Protein 6YXP (pdb70)

Foldseek 3Di:
DVCVQWDPWLADPLCCLQDPVNLVLLVLLLVLCCPPLVVQCVVVSDHSSSLSVVLNLLRRLCRVQQWLPDDPGPAFDDAPVLCVPSDRLASVSLLVSLLSVLCVVVVPPDDDRVDPVPDPVVVVSVVSSVVSCVVSVNDDQWAEEEDVVQDDVLVVVLQVLQVRHVHHYDPDQVPGQEYADAAPDWWWAFADDDVQWTWIGTQLDAPSRTGIDGNVVDPDDHDDDDDRDPHFYFYSVQSVSCSSTSYRHDSQNGGADPVNHRDRPGDIGHD/DLCVQWDPWLADPLCVLQDPVNLVLCPLLLVLCCVPLVVLCVVVSDHSNNLSVVLNLLRRLCRVQQWLVDDLGPAFDDAPVLCVDSDRVASVSLLVSLLSVLCVVVVPPDDDSPDPVCSVVSVVSVVSSVVSCVVSVNDDQWAEEEDPVPDPVVVVVLQVLQVSLPHHYDNDQQPGQEYEDADPDAWWAWADDDDQWTFIGDQLDAPSRTGIDGCVLPVDDHDDDDDQDRHFYFYDVQSVSCSSTSYRHDSQNGGADPVRHDDHPDDTGGND

Nearest PDB structures (foldseek):
  6yxp-assembly1_A  TM=1.004E+00  e=6.542E-55  Homo sapiens
  6yxo-assembly2_B  TM=1.001E+00  e=1.701E-52  Homo sapiens
  6umq-assembly2_B  TM=2.005E-01  e=9.164E+00  Homo sapiens
  5gnu-assembly1_A  TM=2.042E-01  e=9.705E+00  Homo sapiens
  6yxp-assembly1_A  TM=9.994E-01  e=5.069E-49  Homo sapiens

Secondary structure (DSSP, 8-state):
-GGGGS-SSS---HHHHHSHHHHHHTHHHHHHHHHHTHHHHTTT---HHHHHHHHHHHHHHHHHHHSTT-SS-SSPPPPHHHHT--STTSHHHHHHHHHHHHHHHTT-SS---S-TTS-HHHHHHHHHHHHHHHHTTS----EEEE-TTS-HHHHHHHHHHHHHTT-EE-S-GGG-SEEEE-----EEEEEEEETTEEEEEETTS-GGG-EEEEGGG--SPPPPPPPP-SSEEEETHHHHHHHHHTSPPPGGGGBB-TTS-B--SSPPEE-/-GGGGS-SSS---HHHHHSHHHHHHHHHHHHHHHHHSHHHHTTT---HHHHHHHHHHHHHHHHHHHSTT-SS-SSPPPPHHHHT--STTSHHHHHHHHHHHHHHHHT-SS--TT-GGGHHHHHHHHHHHHHHHHHTTS----EEEE-TTS-HHHHHHHHHHHHHTT-EE-S-GGG-SEEEE-----EEEEEEEETTEEEEEETTS-GGG-EEEETTT--PPPPPPP--PSSEEEETHHHHHHHHHTSPPPGGGGBB-TTS-B--SSPPEE--

B-factor: mean 36.52, std 16.33, range [15.2, 116.37]

InterPro domains:
  IPR000953 Chromo/chromo shadow domain [SM00298] (215-261)
  IPR001005 SANT/Myb domain [PF00249] (622-663)
  IPR001005 SANT/Myb domain [PS50090] (623-665)
  IPR001005 SANT/Myb domain [SM00717] (619-667)
  IPR007526 SWIRM domain [PF04433] (459-537)
  IPR007526 SWIRM domain [PS50934] (449-546)
  IPR009057 Homedomain-like superfamily [SSF46689] (445-550)
  IPR009057 Homedomain-like superfamily [SSF46689] (619-672)
  IPR017884 SANT domain [PS51293] (618-669)
  IPR032448 SMARCC, SWIRM-associated domain [PF16498] (706-772)
  IPR032450 SMARCC, N-terminal [PF16496] (32-165)
  IPR032451 SMARCC, C-terminal [PF16495] (872-953)
  IPR036388 Winged helix-like DNA-binding domain superfamily [G3DSA:1.10.10.10] (455-542)
  IPR036420 BRCT domain superfamily [SSF52113] (167-305)
  IPR049898 MarR-like, BRCT and chromo domains module [PS52032] (28-302)

GO terms:
  GO:0005634 nucleus (C, IDA)
  GO:0005737 cytoplasm (C, IDA)
  GO:0016514 SWI/SNF complex (C, IDA)
  GO:0005515 protein binding (F, IPI)
  GO:0005654 nucleoplasm (C, TAS)
  GO:0006338 chromatin remodeling (P, IDA)
  GO:0140658 ATP-dependent chromatin remodeler activity (F, IDA)
  GO:0005654 nucleoplasm (C, IDA)
  GO:0006338 chromatin remodeling (P, HDA)
  GO:0045893 positive regulation of DNA-templated transcription (P, IDA)
  GO:0000785 chromatin (C, HDA)
  GO:0031492 nucleosomal DNA binding (F, HDA)
  GO:0032991 protein-containing complex (C, HDA)

Sequence (543 aa):
SLAVYRRKDGGPATKFWESPETVSQLDSVRVWLGKHYKKYVHADAPTNKTLAGLVVQLLQFQEDAFGKHVTNPAFTKLPAKCFMDFKAGGALCHILGAAYKYKNEQGWRRFDLQNPSRMDRNVEMFMNIEKTLVQNNCLTRPNIYLIPDIDLKLANKLKDIIKRHQGTFTDEKSKASHHIYPYSEEWLRPVMRKEKQVLVHWGFYPDSYDTWVHSNDVDAEIEDPPIPEKPWKVHVKWILDTDIFNEWMNEEDYEVDENRKPVSFRQRISTSLAVYRRKDGGPATKFWESPETVSQLDSVRVWLGKHYKKYVHADAPTNKTLAGLVVQLLQFQEDAFGKHVTNPAFTKLPAKCFMDFKAGGALCHILGAAYKYKNEQGWRRFDLQNPSRMDRNVEMFMNIEKTLVQNNCLTRPNIYLIPDIDLKLANKLKDIIKRHQGTFTDEKSKASHHIYPYSEEWLRPVMRKEKQVLVHWGFYPDSYDTWVHSNDVDAEIEDPPIPEKPWKVHVKWILDTDIFNEWMNEEDYEVDENRKPVSFRQRISTK

Organism: Homo sapiens (NCBI:txid9606)

Radius of gyration: 27.21 Å; Cα contacts (8 Å, |Δi|>4): 868; chains: 2; bounding box: 64×86×53 Å

Solvent-accessible surface area: 28053 Å² total; per-residue (Å²): 78,16,25,26,35,56,61,165,56,5,4,9,29,60,182,20,10,102,35,114,96,3,24,69,65,0,57,57,0,91,66,30,2,40,132,111,22,137,136,43,8,153,98,62,72,13,81,26,109,71,0,3,34,8,0,28,62,0,18,36,5,3,7,75,12,1,1,99,123,40,114,141,49,66,16,1,3,1,35,20,146,10,2,50,37,27,150,65,28,10,4,0,0,18,0,0,0,1,0,6,73,7,16,66,92,78,64,31,185,136,33,35,9,71,27,96,93,46,64,121,94,1,15,85,0,1,59,49,0,19,117,21,0,68,138,67,136,46,17,113,29,10,44,0,24,26,18,106,93,14,85,138,161,47,14,98,119,0,75,73,4,0,113,120,5,74,2,62,85,29,128,86,94,107,138,3,10,11,16,0,9,19,123,100,172,96,16,3,4,6,37,57,99,67,130,153,83,1,15,0,1,2,7,60,55,0,40,16,8,24,14,42,5,61,25,141,21,13,149,29,150,48,71,120,84,29,152,115,140,138,41,59,61,0,16,7,77,0,0,43,22,0,53,100,16,10,5,29,5,30,36,15,2,1,29,2,45,128,113,80,127,111,47,58,114,19,121,59,45,100,29,75,22,30,104,107,63,59,166,59,4,5,10,30,58,182,19,9,128,34,114,92,0,26,77,63,0,56,55,0,84,60,36,1,25,132,111,28,110,158,49,7,141,102,66,71,12,78,28,142,70,0,4,30,6,0,28,87,0,20,57,4,2,7,66,15,2,0,87,128,42,118,131,44,80,16,3,4,1,30,21,136,9,3,64,35,22,146,72,27,10,5,0,0,20,0,0,0,5,0,7,83,6,22,78,96,58,59,34,222,148,27,23,12,134,52,116,108,46,76,56,70,1,11,6,0,0,41,29,1,9,121,30,0,51,122,72,132,43,14,112,34,9,42,0,15,20,9,102,100,12,88,74,174,50,11,44,120,0,57,74,4,0,105,122,6,81,6,78,63,33,118,105,87,105,157,0,18,11,15,0,20,42,110,138,161,117,15,0,6,6,41,49,88,48,131,127,59,0,20,0,1,3,9,48,57,0,28,16,5,24,14,47,6,65,23,122,57,5,120,22,132,53,61,117,84,24,163,103,147,142,39,46,60,0,10,10,68,0,0,50,9,0,54,107,18,8,4,27,4,27,31,8,2,1,36,2,45,135,104,88,136,82,52,47,130,20,116,94,45,67,3,187

Structure (mmCIF, N/CA/C/O backbone):
data_6YXP
#
_entry.id   6YXP
#
_cell.length_a   43.900
_cell.length_b   138.322
_cell.length_c   56.510
_cell.angle_alpha   90.00
_cell.angle_beta   110.31
_cell.angle_gamma   90.00
#
_symmetry.space_group_name_H-M   'P 1 21 1'
#
loop_
_entity.id
_entity.type
_entity.pdbx_description
1 polymer 'SWI/SNF complex subunit SMARCC1'
2 water water
#
loop_
_atom_site.group_PDB
_atom_site.id
_atom_site.type_symbol
_atom_site.label_atom_id
_atom_site.label_alt_id
_atom_site.label_comp_id
_atom_site.label_asym_id
_atom_site.label_entity_id
_atom_site.label_seq_id
_a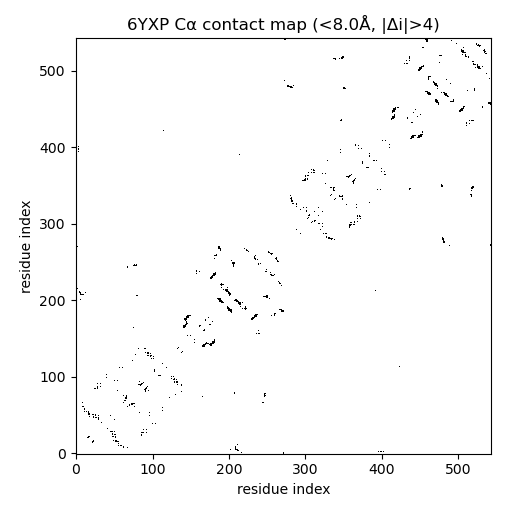tom_site.pdbx_PDB_ins_code
_atom_site.Cartn_x
_atom_site.Cartn_y
_atom_site.Cartn_z
_atom_site.occupancy
_atom_site.B_iso_or_equiv
_atom_site.auth_seq_id
_atom_site.auth_comp_id
_atom_site.auth_asym_id
_atom_site.auth_atom_id
_atom_site.pdbx_PDB_model_num
ATOM 1 N N . SER A 1 2 ? -22.243 45.453 80.519 1.00 52.63 27 SER A N 1
ATOM 2 C CA . SER A 1 2 ? -21.289 44.368 80.362 1.00 53.04 27 SER A CA 1
ATOM 3 C C . SER A 1 2 ? -19.945 44.886 79.852 1.00 48.74 27 SER A C 1
ATOM 4 O O . SER A 1 2 ? -19.878 45.917 79.170 1.00 43.55 27 SER A O 1
ATOM 7 N N . LEU A 1 3 ? -18.867 44.174 80.192 1.00 45.84 28 LEU A N 1
ATOM 8 C CA . LEU A 1 3 ? -17.527 44.576 79.773 1.00 45.53 28 LEU A CA 1
ATOM 9 C C . LEU A 1 3 ? -17.306 44.432 78.273 1.00 39.79 28 LEU A C 1
ATOM 10 O O . LEU A 1 3 ? -16.277 44.898 77.764 1.00 31.29 28 LEU A O 1
ATOM 15 N N . ALA A 1 4 ? -18.247 43.819 77.552 1.00 37.12 29 ALA A N 1
ATOM 16 C CA . ALA A 1 4 ? -18.113 43.670 76.110 1.00 38.59 29 ALA A CA 1
ATOM 17 C C . ALA A 1 4 ? -18.136 44.998 75.373 1.00 30.96 29 ALA A C 1
ATOM 18 O O . ALA A 1 4 ? -17.854 45.023 74.173 1.00 32.41 29 ALA A O 1
ATOM 20 N N . VAL A 1 5 ? -18.446 46.110 76.045 1.00 27.36 30 VAL A N 1
ATOM 21 C CA . VAL A 1 5 ? -18.325 47.386 75.359 1.00 26.57 30 VAL A CA 1
ATOM 22 C C . VAL A 1 5 ? -16.880 47.638 74.942 1.00 22.92 30 VAL A C 1
ATOM 23 O O . VAL A 1 5 ? -16.626 48.399 74.004 1.00 26.82 30 VAL A O 1
ATOM 27 N N . TYR A 1 6 ? -15.924 46.951 75.586 1.00 25.39 31 TYR A N 1
ATOM 28 C CA . TYR A 1 6 ? -14.509 47.059 75.253 1.00 26.02 31 TYR A CA 1
ATOM 29 C C . TYR A 1 6 ? -14.084 46.121 74.138 1.00 23.05 31 TYR A C 1
ATOM 30 O O . TYR A 1 6 ? -13.006 46.326 73.565 1.00 25.55 31 TYR A O 1
ATOM 39 N N . ARG A 1 7 ? -14.894 45.111 73.824 1.00 22.51 32 ARG A N 1
ATOM 40 C CA . ARG A 1 7 ? -14.439 44.055 72.909 1.00 22.04 32 ARG A CA 1
ATOM 41 C C . ARG A 1 7 ? -14.073 44.634 71.549 1.00 25.71 32 ARG A C 1
ATOM 42 O O . ARG A 1 7 ? -14.806 45.457 70.991 1.00 26.66 32 ARG A O 1
ATOM 50 N N . ARG A 1 8 ? -12.910 44.218 71.031 1.00 23.81 33 ARG A N 1
ATOM 51 C CA . ARG A 1 8 ? -12.496 44.612 69.691 1.00 24.15 33 ARG A CA 1
ATOM 52 C C . ARG A 1 8 ? -13.609 44.330 68.689 1.00 23.43 33 ARG A C 1
ATOM 53 O O . ARG A 1 8 ? -14.289 43.303 68.764 1.00 24.89 33 ARG A O 1
ATOM 61 N N . LYS A 1 9 ? -13.782 45.243 67.730 1.00 28.29 34 LYS A N 1
ATOM 62 C CA . LYS A 1 9 ? -14.763 45.025 66.671 1.00 28.81 34 LYS A CA 1
ATOM 63 C C . LYS A 1 9 ? -14.181 44.300 65.464 1.00 27.25 34 LYS A C 1
ATOM 64 O O . LYS A 1 9 ? -14.938 43.866 64.588 1.00 32.05 34 LYS A O 1
ATOM 70 N N . ASP A 1 10 ? -12.866 44.154 65.402 1.00 24.09 35 ASP A N 1
ATOM 71 C CA . ASP A 1 10 ? -12.235 43.432 64.311 1.00 21.96 35 ASP A CA 1
ATOM 72 C C . ASP A 1 10 ? -10.966 42.798 64.860 1.00 23.88 35 ASP A C 1
ATOM 73 O O . ASP A 1 10 ? -10.564 43.063 65.998 1.00 23.03 35 ASP A O 1
ATOM 78 N N . GLY A 1 11 ? -10.324 41.969 64.042 1.00 22.47 36 GLY A N 1
ATOM 79 C CA . GLY A 1 11 ? -9.148 41.276 64.531 1.00 20.02 36 GLY A CA 1
ATOM 80 C C . GLY A 1 11 ? -7.840 41.927 64.132 1.00 23.49 36 GLY A C 1
ATOM 81 O O . GLY A 1 11 ? -6.814 41.246 64.020 1.00 21.57 36 GLY A O 1
ATOM 82 N N . GLY A 1 12 ? -7.855 43.242 63.886 1.00 21.83 37 GLY A N 1
ATOM 83 C CA . GLY A 1 12 ? -6.645 43.941 63.549 1.00 20.55 37 GLY A CA 1
ATOM 84 C C . GLY A 1 12 ? -5.753 44.135 64.763 1.00 20.13 37 GLY A C 1
ATOM 85 O O . GLY A 1 12 ? -6.118 43.796 65.894 1.00 25.59 37 GLY A O 1
ATOM 86 N N . PRO A 1 13 ? -4.579 44.708 64.534 1.00 19.99 38 PRO A N 1
ATOM 87 C CA . PRO A 1 13 ? -3.565 44.777 65.593 1.00 18.56 38 PRO A CA 1
ATOM 88 C C . PRO A 1 13 ? -3.938 45.743 66.703 1.00 24.83 38 PRO A C 1
ATOM 89 O O . PRO A 1 13 ? -4.568 46.774 66.466 1.00 26.04 38 PRO A O 1
ATOM 93 N N . ALA A 1 14 ? -3.507 45.406 67.919 1.00 23.47 39 ALA A N 1
ATOM 94 C CA . ALA A 1 14 ? -3.637 46.295 69.076 1.00 26.55 39 ALA A CA 1
ATOM 95 C C . ALA A 1 14 ? -2.471 47.275 69.003 1.00 26.63 39 ALA A C 1
ATOM 96 O O . ALA A 1 14 ? -1.399 47.047 69.572 1.00 25.19 39 ALA A O 1
ATOM 98 N N . THR A 1 15 ? -2.674 48.365 68.249 1.00 28.35 40 THR A N 1
ATOM 99 C CA . THR A 1 15 ? -1.566 49.255 67.911 1.00 28.67 40 THR A CA 1
ATOM 100 C C . THR A 1 15 ? -0.893 49.827 69.149 1.00 28.08 40 THR A C 1
ATOM 101 O O . THR A 1 15 ? 0.329 50.011 69.155 1.00 28.97 40 THR A O 1
ATOM 105 N N . LYS A 1 16 ? -1.657 50.072 70.215 1.00 28.75 41 LYS A N 1
ATOM 106 C CA . LYS A 1 16 ? -1.059 50.629 71.429 1.00 29.83 41 LYS A CA 1
ATOM 107 C C . LYS A 1 16 ? -0.107 49.646 72.096 1.00 27.70 41 LYS A C 1
ATOM 108 O O . LYS A 1 16 ? 0.864 50.065 72.736 1.00 28.78 41 LYS A O 1
ATOM 114 N N . PHE A 1 17 ? -0.371 48.344 71.978 1.00 25.37 42 PHE A N 1
ATOM 115 C CA . PHE A 1 17 ? 0.556 47.367 72.531 1.00 22.21 42 PHE A CA 1
ATOM 116 C C . PHE A 1 17 ? 1.869 47.389 71.766 1.00 21.66 42 PHE A C 1
ATOM 117 O O . PHE A 1 17 ? 2.955 47.380 72.359 1.00 21.57 42 PHE A O 1
ATOM 125 N N . TRP A 1 18 ? 1.787 47.420 70.441 1.00 22.32 43 TRP A N 1
ATOM 126 C CA . TRP A 1 18 ? 3.002 47.320 69.646 1.00 23.71 43 TRP A CA 1
ATOM 127 C C . TRP A 1 18 ? 3.818 48.603 69.670 1.00 28.75 43 TRP A C 1
ATOM 128 O O . TRP A 1 18 ? 5.025 48.556 69.410 1.00 31.22 43 TRP A O 1
ATOM 139 N N . GLU A 1 19 ? 3.198 49.737 69.993 1.00 27.91 44 GLU A N 1
ATOM 140 C CA . GLU A 1 19 ? 3.928 50.992 70.102 1.00 35.33 44 GLU A CA 1
ATOM 141 C C . GLU A 1 19 ? 4.467 51.237 71.502 1.00 35.35 44 GLU A C 1
ATOM 142 O O . GLU A 1 19 ? 5.249 52.172 71.692 1.00 33.40 44 GLU A O 1
ATOM 148 N N . SER A 1 20 ? 4.099 50.396 72.459 1.00 28.47 45 SER A N 1
ATOM 149 C CA . SER A 1 20 ? 4.582 50.538 73.822 1.00 26.58 45 SER A CA 1
ATOM 150 C C . SER A 1 20 ? 6.105 50.445 73.855 1.00 26.78 45 SER A C 1
ATOM 151 O O . SER A 1 20 ? 6.686 49.558 73.216 1.00 25.29 45 SER A O 1
ATOM 154 N N . PRO A 1 21 ? 6.784 51.326 74.592 1.00 23.30 46 PRO A N 1
ATOM 155 C CA . PRO A 1 21 ? 8.239 51.160 74.776 1.00 22.76 46 PRO A CA 1
ATOM 156 C C . PRO A 1 21 ? 8.648 49.783 75.289 1.00 25.07 46 PRO A C 1
ATOM 157 O O . PRO A 1 21 ? 9.688 49.249 74.868 1.00 26.17 46 PRO A O 1
ATOM 161 N N . GLU A 1 22 ? 7.849 49.166 76.169 1.00 24.17 47 GLU A N 1
ATOM 162 C CA . GLU A 1 22 ? 8.211 47.851 76.674 1.00 26.12 47 GLU A CA 1
ATOM 163 C C . GLU A 1 22 ? 8.151 46.786 75.581 1.00 23.83 47 GLU A C 1
ATOM 164 O O . GLU A 1 22 ? 9.017 45.912 75.527 1.00 26.84 47 GLU A O 1
ATOM 170 N N . THR A 1 23 ? 7.149 46.858 74.705 1.00 22.66 48 THR A N 1
ATOM 171 C CA . THR A 1 23 ? 7.073 45.905 73.599 1.00 22.86 48 THR A CA 1
ATOM 172 C C . THR A 1 23 ? 8.223 46.113 72.631 1.00 22.93 48 THR A C 1
ATOM 173 O O . THR A 1 23 ? 8.859 45.144 72.188 1.00 23.83 48 THR A O 1
ATOM 177 N N . VAL A 1 24 ? 8.524 47.375 72.320 1.00 22.79 49 VAL A N 1
ATOM 178 C CA . VAL A 1 24 ? 9.670 47.668 71.463 1.00 22.97 49 VAL A CA 1
ATOM 179 C C . VAL A 1 24 ? 10.942 47.074 72.056 1.00 23.83 49 VAL A C 1
ATOM 180 O O . VAL A 1 24 ? 11.766 46.490 71.337 1.00 24.40 49 VAL A O 1
ATOM 184 N N . SER A 1 25 ? 11.128 47.201 73.382 1.00 22.75 50 SER A N 1
ATOM 185 C CA . SER A 1 25 ? 12.338 46.648 73.982 1.00 25.00 50 SER A CA 1
ATOM 186 C C . SER A 1 25 ? 12.345 45.122 73.947 1.00 24.90 50 SER A C 1
ATOM 187 O O . SER A 1 25 ? 13.420 44.509 73.855 1.00 28.41 50 SER A O 1
ATOM 190 N N . GLN A 1 26 ? 11.166 44.490 73.971 1.00 24.88 51 GLN A N 1
ATOM 191 C CA . GLN A 1 26 ? 11.104 43.038 73.847 1.00 24.20 51 GLN A CA 1
ATOM 192 C C . GLN A 1 26 ? 11.560 42.557 72.481 1.00 24.78 51 GLN A C 1
ATOM 193 O O . GLN A 1 26 ? 12.000 41.405 72.353 1.00 27.32 51 GLN A O 1
ATOM 199 N N . LEU A 1 27 ? 11.468 43.406 71.461 1.00 22.53 52 LEU A N 1
ATOM 200 C CA . LEU A 1 27 ? 11.898 43.017 70.123 1.00 23.10 52 LEU A CA 1
ATOM 201 C C . LEU A 1 27 ? 13.409 43.070 69.954 1.00 22.95 52 LEU A C 1
ATOM 202 O O . LEU A 1 27 ? 13.904 42.665 68.898 1.00 23.90 52 LEU A O 1
ATOM 207 N N . ASP A 1 28 ? 14.152 43.560 70.955 1.00 21.57 53 ASP A N 1
ATOM 208 C CA . ASP A 1 28 ? 15.603 43.634 70.815 1.00 23.36 53 ASP A CA 1
ATOM 209 C C . ASP A 1 28 ? 16.204 42.263 70.517 1.00 25.49 53 ASP A C 1
ATOM 210 O O . ASP A 1 28 ? 17.045 42.121 69.622 1.00 26.46 53 ASP A O 1
ATOM 215 N N . SER A 1 29 ? 15.777 41.227 71.248 1.00 25.69 54 SER A N 1
ATOM 216 C CA . SER A 1 29 ? 16.383 39.921 71.008 1.00 27.08 54 SER A CA 1
ATOM 217 C C . SER A 1 29 ? 15.974 39.356 69.648 1.00 23.95 54 SER A C 1
ATOM 218 O O . SER A 1 29 ? 16.743 38.600 69.039 1.00 26.15 54 SER A O 1
ATOM 221 N N . VAL A 1 30 ? 14.784 39.721 69.162 1.00 21.88 55 VAL A N 1
ATOM 222 C CA . VAL A 1 30 ? 14.349 39.338 67.820 1.00 22.23 55 VAL A CA 1
ATOM 223 C C . VAL A 1 30 ? 15.228 40.010 66.765 1.00 23.64 55 VAL A C 1
ATOM 224 O O . VAL A 1 30 ? 15.720 39.362 65.828 1.00 23.42 55 VAL A O 1
ATOM 228 N N . ARG A 1 31 ? 15.452 41.320 66.917 1.00 21.29 56 ARG A N 1
ATOM 229 C CA . ARG A 1 31 ? 16.330 42.049 66.004 1.00 21.18 56 ARG A CA 1
ATOM 230 C C . ARG A 1 31 ? 17.720 41.417 65.939 1.00 25.54 56 ARG A C 1
ATOM 231 O O . ARG A 1 31 ? 18.279 41.220 64.853 1.00 24.69 56 ARG A O 1
ATOM 239 N N . VAL A 1 32 ? 18.313 41.134 67.098 1.00 22.06 57 VAL A N 1
ATOM 240 C CA . VAL A 1 32 ? 19.655 40.555 67.134 1.00 24.91 57 VAL A CA 1
ATOM 241 C C . VAL A 1 32 ? 19.669 39.172 66.493 1.00 23.57 57 VAL A C 1
ATOM 242 O O . VAL A 1 32 ? 20.593 38.833 65.736 1.00 23.87 57 VAL A O 1
ATOM 246 N N . TRP A 1 33 ? 18.660 38.347 66.795 1.00 24.31 58 TRP A N 1
ATOM 247 C CA . TRP A 1 33 ? 18.590 37.013 66.204 1.00 22.39 58 TRP A CA 1
ATOM 248 C C . TRP A 1 33 ? 18.453 37.096 64.687 1.00 22.24 58 TRP A C 1
ATOM 249 O O . TRP A 1 33 ? 19.125 36.352 63.955 1.00 23.42 58 TRP A O 1
ATOM 260 N N . LEU A 1 34 ? 17.598 38.008 64.194 1.00 22.84 59 LEU A N 1
ATOM 261 C CA . LEU A 1 34 ? 17.457 38.188 62.748 1.00 23.37 59 LEU A CA 1
ATOM 262 C C . LEU A 1 34 ? 18.779 38.560 62.096 1.00 26.78 59 LEU A C 1
ATOM 263 O O . LEU A 1 34 ? 19.079 38.106 60.985 1.00 27.21 59 LEU A O 1
ATOM 268 N N . GLY A 1 35 ? 19.573 39.404 62.758 1.00 23.47 60 GLY A N 1
ATOM 269 C CA . GLY A 1 35 ? 20.840 39.829 62.193 1.00 25.76 60 GLY A CA 1
ATOM 270 C C . GLY A 1 35 ? 21.869 38.729 62.065 1.00 26.50 60 GLY A C 1
ATOM 271 O O . GLY A 1 35 ? 22.906 38.943 61.423 1.00 31.59 60 GLY A O 1
ATOM 272 N N . LYS A 1 36 ? 21.626 37.577 62.679 1.00 26.75 61 LYS A N 1
ATOM 273 C CA . LYS A 1 36 ? 22.476 36.414 62.489 1.00 24.67 61 LYS A CA 1
ATOM 274 C C . LYS A 1 36 ? 21.838 35.372 61.580 1.00 24.63 61 LYS A C 1
ATOM 275 O O . LYS A 1 36 ? 22.485 34.863 60.657 1.00 26.35 61 LYS A O 1
ATOM 281 N N . HIS A 1 37 ? 20.580 35.030 61.828 1.00 25.35 62 HIS A N 1
ATOM 282 C CA . HIS A 1 37 ? 19.985 33.874 61.173 1.00 25.70 62 HIS A CA 1
ATOM 283 C C . HIS A 1 37 ? 19.259 34.231 59.890 1.00 26.09 62 HIS A C 1
ATOM 284 O O . HIS A 1 37 ? 18.933 33.332 59.103 1.00 29.37 62 HIS A O 1
ATOM 291 N N . TYR A 1 38 ? 18.992 35.518 59.668 1.00 24.20 63 TYR A N 1
ATOM 292 C CA . TYR A 1 38 ? 18.453 36.019 58.410 1.00 22.42 63 TYR A CA 1
ATOM 293 C C . TYR A 1 38 ? 19.345 37.148 57.903 1.00 24.35 63 TYR A C 1
ATOM 294 O O . TYR A 1 38 ? 18.873 38.094 57.265 1.00 27.42 63 TYR A O 1
ATOM 303 N N . LYS A 1 39 ? 20.647 37.041 58.199 1.00 25.89 64 LYS A N 1
ATOM 304 C CA . LYS A 1 39 ? 21.572 38.146 57.978 1.00 28.09 64 LYS A CA 1
ATOM 305 C C . LYS A 1 39 ? 21.573 38.596 56.524 1.00 30.77 64 LYS A C 1
ATOM 306 O O . LYS A 1 39 ? 21.647 39.796 56.241 1.00 33.66 64 LYS A O 1
ATOM 312 N N . LYS A 1 40 ? 21.471 37.650 55.584 1.00 29.08 65 LYS A N 1
ATOM 313 C CA . LYS A 1 40 ? 21.493 38.031 54.175 1.00 33.56 65 LYS A CA 1
ATOM 314 C C . LYS A 1 40 ? 20.338 38.960 53.814 1.00 32.78 65 LYS A C 1
ATOM 315 O O . LYS A 1 40 ? 20.481 39.803 52.921 1.00 34.88 65 LYS A O 1
ATOM 321 N N . TYR A 1 41 ? 19.196 38.844 54.508 1.00 27.55 66 TYR A N 1
ATOM 322 C CA . TYR A 1 41 ? 17.978 39.527 54.091 1.00 29.98 66 TYR A CA 1
ATOM 323 C C . TYR A 1 41 ? 17.628 40.748 54.931 1.00 31.08 66 TYR A C 1
ATOM 324 O O . TYR A 1 41 ? 16.799 41.557 54.493 1.00 29.96 66 TYR A O 1
ATOM 333 N N . VAL A 1 42 ? 18.226 40.917 56.109 1.00 30.69 67 VAL A N 1
ATOM 334 C CA . VAL A 1 42 ? 17.957 42.101 56.919 1.00 32.86 67 VAL A CA 1
ATOM 335 C C . VAL A 1 42 ? 19.125 43.070 56.968 1.00 33.22 67 VAL A C 1
ATOM 336 O O . VAL A 1 42 ? 18.958 44.176 57.502 1.00 34.91 67 VAL A O 1
ATOM 340 N N . HIS A 1 43 ? 20.298 42.716 56.429 1.00 39.40 68 HIS A N 1
ATOM 341 C CA . HIS A 1 43 ? 21.417 43.643 56.540 1.00 42.28 68 HIS A CA 1
ATOM 342 C C . HIS A 1 43 ? 21.158 44.927 55.760 1.00 40.55 68 HIS A C 1
ATOM 343 O O . HIS A 1 43 ? 21.553 46.013 56.199 1.00 37.93 68 HIS A O 1
ATOM 350 N N . ALA A 1 44 ? 20.485 44.827 54.610 1.00 43.36 69 ALA A N 1
ATOM 351 C CA . ALA A 1 44 ? 20.234 46.009 53.793 1.00 48.62 69 ALA A CA 1
ATOM 352 C C . ALA A 1 44 ? 19.441 47.053 54.568 1.00 46.04 69 ALA A C 1
ATOM 353 O O . ALA A 1 44 ? 19.821 48.231 54.621 1.00 44.16 69 ALA A O 1
ATOM 355 N N . ASP A 1 45 ? 18.342 46.633 55.193 1.00 39.95 70 ASP A N 1
ATOM 356 C CA . ASP A 1 45 ? 17.445 47.555 55.878 1.00 37.68 70 ASP A CA 1
ATOM 357 C C . ASP A 1 45 ? 17.902 47.900 57.288 1.00 36.89 70 ASP A C 1
ATOM 358 O O . ASP A 1 45 ? 17.503 48.951 57.806 1.00 36.52 70 ASP A O 1
ATOM 363 N N . ALA A 1 46 ? 18.716 47.046 57.913 1.00 35.69 71 ALA A N 1
ATOM 364 C CA . ALA A 1 46 ? 19.178 47.186 59.293 1.00 35.21 71 ALA A CA 1
ATOM 365 C C . ALA A 1 46 ? 18.061 47.715 60.210 1.00 30.31 71 ALA A C 1
ATOM 366 O O . ALA A 1 46 ? 18.200 48.780 60.806 1.00 29.82 71 ALA A O 1
ATOM 368 N N . PRO A 1 47 ? 16.951 46.987 60.323 1.00 27.06 72 PRO A N 1
ATOM 369 C CA . PRO A 1 47 ? 15.786 47.551 61.024 1.00 22.05 72 PRO A CA 1
ATOM 370 C C . PRO A 1 47 ? 16.020 47.658 62.521 1.00 26.09 72 PRO A C 1
ATOM 371 O O . PRO A 1 47 ? 16.640 46.790 63.138 1.00 28.51 72 PRO A O 1
ATOM 375 N N . THR A 1 48 ? 15.492 48.730 63.101 1.00 24.91 73 THR A N 1
ATOM 376 C CA . THR A 1 48 ? 15.498 48.911 64.540 1.00 20.57 73 THR A CA 1
ATOM 377 C C . THR A 1 48 ? 14.348 48.146 65.183 1.00 19.95 73 THR A C 1
ATOM 378 O O . THR A 1 48 ? 13.426 47.675 64.511 1.00 20.08 73 THR A O 1
ATOM 382 N N . ASN A 1 49 ? 14.371 48.096 66.522 1.00 19.98 74 ASN A N 1
ATOM 383 C CA . ASN A 1 49 ? 13.277 47.478 67.275 1.00 20.16 74 ASN A CA 1
ATOM 384 C C . ASN A 1 49 ? 11.935 48.100 66.915 1.00 20.72 74 ASN A C 1
ATOM 385 O O . ASN A 1 49 ? 10.939 47.392 66.714 1.00 20.19 74 ASN A O 1
ATOM 390 N N . LYS A 1 50 ? 11.886 49.437 66.847 1.00 20.30 75 LYS A N 1
ATOM 391 C CA . LYS A 1 50 ? 10.621 50.097 66.561 1.00 23.03 75 LYS A CA 1
ATOM 392 C C . LYS A 1 50 ? 10.211 49.904 65.108 1.00 21.00 75 LYS A C 1
ATOM 393 O O . LYS A 1 50 ? 9.019 49.805 64.815 1.00 21.87 75 LYS A O 1
ATOM 399 N N . THR A 1 51 ? 11.177 49.842 64.186 1.00 20.73 76 THR A N 1
ATOM 400 C CA . THR A 1 51 ? 10.814 49.518 62.809 1.00 21.99 76 THR A CA 1
ATOM 401 C C . THR A 1 51 ? 10.208 48.124 62.715 1.00 21.34 76 THR A C 1
ATOM 402 O O . THR A 1 51 ? 9.200 47.929 62.020 1.00 21.16 76 THR A O 1
ATOM 406 N N . LEU A 1 52 ? 10.777 47.151 63.437 1.00 18.46 77 LEU A N 1
ATOM 407 C CA . LEU A 1 52 ? 10.188 45.813 63.458 1.00 19.14 77 LEU A CA 1
ATOM 408 C C . LEU A 1 52 ? 8.783 45.827 64.053 1.00 18.30 77 LEU A C 1
ATOM 409 O O . LEU A 1 52 ? 7.881 45.148 63.548 1.00 20.37 77 LEU A O 1
ATOM 414 N N . ALA A 1 53 ? 8.573 46.589 65.130 1.00 19.77 78 ALA A N 1
ATOM 415 C CA . ALA A 1 53 ? 7.228 46.682 65.689 1.00 19.88 78 ALA A CA 1
ATOM 416 C C . ALA A 1 53 ? 6.251 47.255 64.674 1.00 21.24 78 ALA A C 1
ATOM 417 O O . ALA A 1 53 ? 5.097 46.812 64.581 1.00 20.56 78 ALA A O 1
ATOM 419 N N . GLY A 1 54 ? 6.693 48.255 63.909 1.00 20.21 79 GLY A N 1
ATOM 420 C CA . GLY A 1 54 ? 5.825 48.841 62.908 1.00 22.05 79 GLY A CA 1
ATOM 421 C C . GLY A 1 54 ? 5.500 47.860 61.800 1.00 24.55 79 GLY A C 1
ATOM 422 O O . GLY A 1 54 ? 4.387 47.859 61.270 1.00 24.86 79 GLY A O 1
ATOM 423 N N . LEU A 1 55 ? 6.467 47.012 61.440 1.00 21.02 80 LEU A N 1
ATOM 424 C CA . LEU A 1 55 ? 6.214 46.012 60.413 1.00 21.69 80 LEU A CA 1
ATOM 425 C C . LEU A 1 55 ? 5.217 44.973 60.910 1.00 22.09 80 LEU A C 1
ATOM 426 O O . LEU A 1 55 ? 4.348 44.533 60.148 1.00 21.79 80 LEU A O 1
ATOM 431 N N . VAL A 1 56 ? 5.308 44.584 62.187 1.00 20.63 81 VAL A N 1
ATOM 432 C CA . VAL A 1 56 ? 4.317 43.664 62.749 1.00 18.95 81 VAL A CA 1
ATOM 433 C C . VAL A 1 56 ? 2.920 44.254 62.621 1.00 21.03 81 VAL A C 1
ATOM 434 O O . VAL A 1 56 ? 1.973 43.577 62.191 1.00 19.89 81 VAL A O 1
ATOM 438 N N . VAL A 1 57 ? 2.772 45.536 62.978 1.00 17.41 82 VAL A N 1
ATOM 439 C CA . VAL A 1 57 ? 1.462 46.168 62.880 1.00 21.03 82 VAL A CA 1
ATOM 440 C C . VAL A 1 57 ? 0.966 46.126 61.439 1.00 21.80 82 VAL A C 1
ATOM 441 O O . VAL A 1 57 ? -0.199 45.798 61.186 1.00 21.89 82 VAL A O 1
ATOM 445 N N . GLN A 1 58 ? 1.853 46.415 60.476 1.00 21.23 83 GLN A N 1
ATOM 446 C CA . GLN A 1 58 ? 1.466 46.419 59.068 1.00 19.75 83 GLN A CA 1
ATOM 447 C C . GLN A 1 58 ? 1.069 45.021 58.604 1.00 22.96 83 GLN A C 1
ATOM 448 O O . GLN A 1 58 ? 0.103 44.851 57.851 1.00 34.58 83 GLN A O 1
ATOM 454 N N . LEU A 1 59 ? 1.829 44.009 59.031 1.00 21.28 84 LEU A N 1
ATOM 455 C CA . LEU A 1 59 ? 1.503 42.637 58.659 1.00 19.62 84 LEU A CA 1
ATOM 456 C C . LEU A 1 59 ? 0.174 42.210 59.271 1.00 20.38 84 LEU A C 1
ATOM 457 O O . LEU A 1 59 ? -0.660 41.582 58.606 1.00 21.10 84 LEU A O 1
ATOM 462 N N . LEU A 1 60 ? -0.033 42.506 60.554 1.00 19.26 85 LEU A N 1
ATOM 463 C CA . LEU A 1 60 ? -1.295 42.141 61.190 1.00 19.81 85 LEU A CA 1
ATOM 464 C C . LEU A 1 60 ? -2.466 42.882 60.559 1.00 19.29 85 LEU A C 1
ATOM 465 O O . LEU A 1 60 ? -3.552 42.317 60.388 1.00 21.54 85 LEU A O 1
ATOM 470 N N . GLN A 1 61 ? -2.282 44.166 60.253 1.00 21.38 86 GLN A N 1
ATOM 471 C CA . GLN A 1 61 ? -3.360 44.900 59.609 1.00 21.18 86 GLN A CA 1
ATOM 472 C C . GLN A 1 61 ? -3.648 44.342 58.229 1.00 21.61 86 GLN A C 1
ATOM 473 O O . GLN A 1 61 ? -4.818 44.213 57.844 1.00 23.54 86 GLN A O 1
ATOM 479 N N . PHE A 1 62 ? -2.599 43.993 57.478 1.00 22.40 87 PHE A N 1
ATOM 480 C CA . PHE A 1 62 ? -2.816 43.436 56.153 1.00 21.71 87 PHE A CA 1
ATOM 481 C C . PHE A 1 62 ? -3.642 42.161 56.224 1.00 23.62 87 PHE A C 1
ATOM 482 O O . PHE A 1 62 ? -4.575 41.976 55.437 1.00 22.41 87 PHE A O 1
ATOM 490 N N . GLN A 1 63 ? -3.297 41.239 57.128 1.00 21.89 88 GLN A N 1
ATOM 491 C CA . GLN A 1 63 ? -4.052 39.986 57.083 1.00 20.57 88 GLN A CA 1
ATOM 492 C C . GLN A 1 63 ? -5.469 40.168 57.610 1.00 20.98 88 GLN A C 1
ATOM 493 O O . GLN A 1 63 ? -6.369 39.438 57.187 1.00 21.57 88 GLN A O 1
ATOM 499 N N . GLU A 1 64 ? -5.711 41.145 58.498 1.00 20.93 89 GLU A N 1
ATOM 500 C CA . GLU A 1 64 ? -7.094 41.437 58.864 1.00 19.70 89 GLU A CA 1
ATOM 501 C C . GLU A 1 64 ? -7.837 42.067 57.691 1.00 22.85 89 GLU A C 1
ATOM 502 O O . GLU A 1 64 ? -8.994 41.720 57.428 1.00 22.33 89 GLU A O 1
ATOM 508 N N . ASP A 1 65 ? -7.179 42.977 56.961 1.00 23.37 90 ASP A N 1
ATOM 509 C CA . ASP A 1 65 ? -7.833 43.623 55.820 1.00 27.20 90 ASP A CA 1
ATOM 510 C C . ASP A 1 65 ? -8.112 42.634 54.698 1.00 25.89 90 ASP A C 1
ATOM 511 O O . ASP A 1 65 ? -9.160 42.718 54.044 1.00 30.17 90 ASP A O 1
ATOM 516 N N . ALA A 1 66 ? -7.176 41.722 54.435 1.00 23.02 91 ALA A N 1
ATOM 517 C CA . ALA A 1 66 ? -7.302 40.817 53.302 1.00 22.76 91 ALA A CA 1
ATOM 518 C C . ALA A 1 66 ? -8.061 39.548 53.660 1.00 24.00 91 ALA A C 1
ATOM 519 O O . ALA A 1 66 ? -8.751 38.990 52.797 1.00 27.12 91 ALA A O 1
ATOM 521 N N . PHE A 1 67 ? -7.950 39.078 54.912 1.00 22.87 92 PHE A N 1
ATOM 522 C CA . PHE A 1 67 ? -8.427 37.747 55.286 1.00 23.14 92 PHE A CA 1
ATOM 523 C C . PHE A 1 67 ? -9.383 37.762 56.476 1.00 24.05 92 PHE A C 1
ATOM 524 O O . PHE A 1 67 ? -9.758 36.686 56.967 1.00 23.87 92 PHE A O 1
ATOM 532 N N . GLY A 1 68 ? -9.772 38.933 56.968 1.00 21.50 93 GLY A N 1
ATOM 533 C CA . GLY A 1 68 ? -10.584 39.020 58.163 1.00 21.21 93 GLY A CA 1
ATOM 534 C C . GLY A 1 68 ? -12.014 38.572 57.936 1.00 21.27 93 GLY A C 1
ATOM 535 O O . GLY A 1 68 ? -12.433 38.241 56.827 1.00 24.66 93 GLY A O 1
ATOM 536 N N . LYS A 1 69 ? -12.777 38.580 59.038 1.00 21.51 94 LYS A N 1
ATOM 537 C CA . LYS A 1 69 ? -14.150 38.069 59.038 1.00 23.98 94 LYS A CA 1
ATOM 538 C C . LYS A 1 69 ? -15.011 38.753 57.981 1.00 26.83 94 LYS A C 1
ATOM 539 O O . LYS A 1 69 ? -15.886 38.120 57.383 1.00 29.71 94 LYS A O 1
ATOM 545 N N . HIS A 1 70 ? -14.782 40.048 57.736 1.00 25.14 95 HIS A N 1
ATOM 546 C CA . HIS A 1 70 ? -15.627 40.798 56.805 1.00 29.25 95 HIS A CA 1
ATOM 547 C C . HIS A 1 70 ? -15.401 40.435 55.339 1.00 34.34 95 HIS A C 1
ATOM 548 O O . HIS A 1 70 ? -16.207 40.838 54.494 1.00 40.47 95 HIS A O 1
ATOM 555 N N . VAL A 1 71 ? -14.340 39.700 55.011 1.00 28.97 96 VAL A N 1
ATOM 556 C CA . VAL A 1 71 ? -14.011 39.381 53.625 1.00 25.79 96 VAL A CA 1
ATOM 557 C C . VAL A 1 71 ? -14.822 38.171 53.170 1.00 32.29 96 VAL A C 1
ATOM 558 O O . VAL A 1 71 ? -14.876 37.145 53.861 1.00 32.43 96 VAL A O 1
ATOM 562 N N . THR A 1 72 ? -15.468 38.289 52.009 1.00 38.94 97 THR A N 1
ATOM 563 C CA . THR A 1 72 ? -16.048 37.131 51.342 1.00 43.75 97 THR A CA 1
ATOM 564 C C . THR A 1 72 ? -15.016 36.541 50.387 1.00 44.59 97 THR A C 1
ATOM 565 O O . THR A 1 72 ? -14.329 37.272 49.668 1.00 55.60 97 THR A O 1
ATOM 569 N N . ASN A 1 73 ? -14.908 35.218 50.390 1.00 49.02 98 ASN A N 1
ATOM 570 C CA . ASN A 1 73 ? -13.920 34.498 49.594 1.00 49.38 98 ASN A CA 1
ATOM 571 C C . ASN A 1 73 ? -12.490 34.991 49.841 1.00 43.19 98 ASN A C 1
ATOM 572 O O . ASN A 1 73 ? -11.805 35.421 48.908 1.00 42.83 98 ASN A O 1
ATOM 577 N N . PRO A 1 74 ? -12.002 34.924 51.079 1.00 32.58 99 PRO A N 1
ATOM 578 C CA . PRO A 1 74 ? -10.606 35.302 51.330 1.00 27.16 99 PRO A CA 1
ATOM 579 C C . PRO A 1 74 ? -9.642 34.327 50.679 1.00 28.90 99 PRO A C 1
ATOM 580 O O . PRO A 1 74 ? -9.910 33.128 50.566 1.00 29.60 99 PRO A O 1
ATOM 584 N N . ALA A 1 75 ? -8.488 34.854 50.270 1.00 27.84 100 ALA A N 1
ATOM 585 C CA . ALA A 1 75 ? -7.508 34.055 49.542 1.00 30.85 100 ALA A CA 1
ATOM 586 C C . ALA A 1 75 ? -6.634 33.198 50.452 1.00 28.36 100 ALA A C 1
ATOM 587 O O . ALA A 1 75 ? -5.891 32.350 49.955 1.00 28.90 100 ALA A O 1
ATOM 589 N N . PHE A 1 76 ? -6.705 33.398 51.764 1.00 24.23 101 PHE A N 1
ATOM 590 C CA . PHE A 1 76 ? -5.865 32.667 52.696 1.00 23.53 101 PHE A CA 1
ATOM 591 C C . PHE A 1 76 ? -6.514 32.760 54.065 1.00 19.78 101 PHE A C 1
ATOM 592 O O . PHE A 1 76 ? -7.406 33.577 54.275 1.00 21.73 101 PHE A O 1
ATOM 600 N N . THR A 1 77 ? -6.067 31.893 54.987 1.00 21.41 102 THR A N 1
ATOM 601 C CA . THR A 1 77 ? -6.547 31.880 56.367 1.00 18.16 102 THR A CA 1
ATOM 602 C C . THR A 1 77 ? -5.609 32.717 57.230 1.00 18.85 102 THR A C 1
ATOM 603 O O . THR A 1 77 ? -4.397 32.670 57.038 1.00 22.78 102 THR A O 1
ATOM 607 N N . LYS A 1 78 ? -6.154 33.443 58.205 1.00 18.69 103 LYS A N 1
ATOM 608 C CA . LYS A 1 78 ? -5.284 34.230 59.086 1.00 18.36 103 LYS A CA 1
ATOM 609 C C . LYS A 1 78 ? -4.284 33.340 59.815 1.00 17.58 103 LYS A C 1
ATOM 610 O O . LYS A 1 78 ? -4.604 32.225 60.243 1.00 20.21 103 LYS A O 1
ATOM 616 N N . LEU A 1 79 ? -3.059 33.845 59.950 1.00 18.18 104 LEU A N 1
ATOM 617 C CA . LEU A 1 79 ? -2.085 33.203 60.817 1.00 20.93 104 LEU A CA 1
ATOM 618 C C . LEU A 1 79 ? -2.504 33.385 62.269 1.00 21.59 104 LEU A C 1
ATOM 619 O O . LEU A 1 79 ? -3.074 34.421 62.631 1.00 19.87 104 LEU A O 1
ATOM 624 N N . PRO A 1 80 ? -2.238 32.402 63.120 1.00 18.70 105 PRO A N 1
ATOM 625 C CA . PRO A 1 80 ? -2.643 32.533 64.525 1.00 19.49 105 PRO A CA 1
ATOM 626 C C . PRO A 1 80 ? -2.010 33.745 65.186 1.00 20.44 105 PRO A C 1
ATOM 627 O O . PRO A 1 80 ? -0.816 34.022 65.038 1.00 20.07 105 PRO A O 1
ATOM 631 N N . ALA A 1 81 ? -2.840 34.476 65.935 1.00 18.99 106 ALA A N 1
ATOM 632 C CA . ALA A 1 81 ? -2.331 35.627 66.656 1.00 19.14 106 ALA A CA 1
ATOM 633 C C . ALA A 1 81 ? -1.203 35.249 67.604 1.00 19.52 106 ALA A C 1
ATOM 634 O O . ALA A 1 81 ? -0.269 36.047 67.799 1.00 20.04 106 ALA A O 1
ATOM 636 N N . LYS A 1 82 ? -1.252 34.038 68.178 1.00 18.29 107 LYS A N 1
ATOM 637 C CA . LYS A 1 82 ? -0.232 33.649 69.145 1.00 21.83 107 LYS A CA 1
ATOM 638 C C . LYS A 1 82 ? 1.153 33.637 68.523 1.00 23.55 107 LYS A C 1
ATOM 639 O O . LYS A 1 82 ? 2.151 33.834 69.227 1.00 23.98 107 LYS A O 1
ATOM 645 N N . CYS A 1 83 ? 1.232 33.417 67.206 1.00 22.17 108 CYS A N 1
ATOM 646 C CA . CYS A 1 83 ? 2.529 33.371 66.531 1.00 19.74 108 CYS A CA 1
ATOM 647 C C . CYS A 1 83 ? 3.251 34.696 66.655 1.00 21.86 108 CYS A C 1
ATOM 648 O O . CYS A 1 83 ? 4.472 34.737 66.872 1.00 21.50 108 CYS A O 1
ATOM 651 N N . PHE A 1 84 ? 2.503 35.796 66.559 1.00 21.91 109 PHE A N 1
ATOM 652 C CA . PHE A 1 84 ? 3.109 37.116 66.618 1.00 19.69 109 PHE A CA 1
ATOM 653 C C . PHE A 1 84 ? 3.536 37.498 68.025 1.00 23.39 109 PHE A C 1
ATOM 654 O O . PHE A 1 84 ? 4.348 38.417 68.188 1.00 27.92 109 PHE A O 1
ATOM 662 N N . MET A 1 85 ? 3.037 36.794 69.036 1.00 22.15 110 MET A N 1
ATOM 663 C CA . MET A 1 85 ? 3.334 37.097 70.426 1.00 24.62 110 MET A CA 1
ATOM 664 C C . MET A 1 85 ? 4.462 36.246 70.985 1.00 26.40 110 MET A C 1
ATOM 665 O O . MET A 1 85 ? 4.739 36.312 72.186 1.00 28.56 110 MET A O 1
ATOM 670 N N . ASP A 1 86 ? 5.122 35.452 70.144 1.00 24.13 111 ASP A N 1
ATOM 671 C CA . ASP A 1 86 ? 6.241 34.612 70.571 1.00 24.88 111 ASP A CA 1
ATOM 672 C C . ASP A 1 86 ? 7.518 35.385 70.255 1.00 28.74 111 ASP A C 1
ATOM 673 O O . ASP A 1 86 ? 7.956 35.425 69.104 1.00 26.77 111 ASP A O 1
ATOM 678 N N . PHE A 1 87 ? 8.110 36.003 71.283 1.00 26.25 112 PHE A N 1
ATOM 679 C CA . PHE A 1 87 ? 9.277 36.872 71.152 1.00 27.63 112 PHE A CA 1
ATOM 680 C C . PHE A 1 87 ? 10.587 36.145 71.396 1.00 30.98 112 PHE A C 1
ATOM 681 O O . PHE A 1 87 ? 11.641 36.792 71.423 1.00 33.73 112 PHE A O 1
ATOM 689 N N . LYS A 1 88 ? 10.547 34.844 71.639 1.00 28.42 113 LYS A N 1
ATOM 690 C CA . LYS A 1 88 ? 11.776 34.138 71.960 1.00 37.99 113 LYS A CA 1
ATOM 691 C C . LYS A 1 88 ? 12.667 34.071 70.728 1.00 37.87 113 LYS A C 1
ATOM 692 O O . LYS A 1 88 ? 12.182 33.945 69.601 1.00 34.06 113 LYS A O 1
ATOM 698 N N . ALA A 1 89 ? 13.976 34.201 70.939 1.00 37.34 114 ALA A N 1
ATOM 699 C CA . ALA A 1 89 ? 14.922 33.998 69.848 1.00 38.32 114 ALA A CA 1
ATOM 700 C C . ALA A 1 89 ? 14.667 32.657 69.163 1.00 35.50 114 ALA A C 1
ATOM 701 O O . ALA A 1 89 ? 14.564 31.612 69.814 1.00 35.38 114 ALA A O 1
ATOM 703 N N . GLY A 1 90 ? 14.528 32.691 67.840 1.00 30.28 115 GLY A N 1
ATOM 704 C CA . GLY A 1 90 ? 14.233 31.493 67.095 1.00 27.56 115 GLY A CA 1
ATOM 705 C C . GLY A 1 90 ? 12.777 31.093 67.064 1.00 26.56 115 GLY A C 1
ATOM 706 O O . GLY A 1 90 ? 12.446 30.070 66.449 1.00 26.52 115 GLY A O 1
ATOM 707 N N . GLY A 1 91 ? 11.896 31.880 67.687 1.00 24.77 116 GLY A N 1
ATOM 708 C CA . GLY A 1 91 ? 10.486 31.564 67.763 1.00 25.11 116 GLY A CA 1
ATOM 709 C C . GLY A 1 91 ? 9.699 32.074 66.571 1.00 26.79 116 GLY A C 1
ATOM 710 O O . GLY A 1 91 ? 10.243 32.431 65.526 1.00 22.92 116 GLY A O 1
ATOM 711 N N . ALA A 1 92 ? 8.378 32.095 66.736 1.00 22.33 117 ALA A N 1
ATOM 712 C CA . ALA A 1 92 ? 7.531 32.311 65.573 1.00 21.06 117 ALA A CA 1
ATOM 713 C C . ALA A 1 92 ? 7.666 33.726 65.020 1.00 20.87 117 ALA A C 1
ATOM 714 O O . ALA A 1 92 ? 7.665 33.909 63.802 1.00 21.32 117 ALA A O 1
ATOM 716 N N . LEU A 1 93 ? 7.767 34.746 65.883 1.00 19.81 118 LEU A N 1
ATOM 717 C CA . LEU A 1 93 ? 7.859 36.096 65.356 1.00 19.65 118 LEU A CA 1
ATOM 718 C C . LEU A 1 93 ? 9.160 36.285 64.595 1.00 18.88 118 LEU A C 1
ATOM 719 O O . LEU A 1 93 ? 9.186 36.953 63.556 1.00 20.28 118 LEU A O 1
ATOM 724 N N . CYS A 1 94 ? 10.242 35.676 65.086 1.00 18.40 119 CYS A N 1
ATOM 725 C CA . CYS A 1 94 ? 11.511 35.692 64.363 1.00 20.26 119 CYS A CA 1
ATOM 726 C C . CYS A 1 94 ? 11.340 35.166 62.954 1.00 21.00 119 CYS A C 1
ATOM 727 O O . CYS A 1 94 ? 11.873 35.736 61.990 1.00 21.84 119 CYS A O 1
ATOM 730 N N . HIS A 1 95 ? 10.650 34.034 62.818 1.00 20.54 120 HIS A N 1
ATOM 731 C CA . HIS A 1 95 ? 10.516 33.464 61.489 1.00 20.02 120 HIS A CA 1
ATOM 732 C C . HIS A 1 95 ? 9.498 34.216 60.645 1.00 21.92 120 HIS A C 1
ATOM 733 O O . HIS A 1 95 ? 9.659 34.279 59.425 1.00 21.93 120 HIS A O 1
ATOM 740 N N . ILE A 1 96 ? 8.465 34.815 61.250 1.00 17.70 121 ILE A N 1
ATOM 741 C CA . ILE A 1 96 ? 7.567 35.653 60.461 1.00 19.68 121 ILE A CA 1
ATOM 742 C C . ILE A 1 96 ? 8.338 36.819 59.854 1.00 21.82 121 ILE A C 1
ATOM 743 O O . ILE A 1 96 ? 8.243 37.087 58.653 1.00 21.32 121 ILE A O 1
ATOM 748 N N . LEU A 1 97 ? 9.088 37.548 60.689 1.00 18.14 122 LEU A N 1
ATOM 749 C CA . LEU A 1 97 ? 9.790 38.726 60.192 1.00 18.75 122 LEU A CA 1
ATOM 750 C C . LEU A 1 97 ? 10.917 38.320 59.256 1.00 20.32 122 LEU A C 1
ATOM 751 O O . LEU A 1 97 ? 11.105 38.942 58.211 1.00 23.84 122 LEU A O 1
ATOM 756 N N . GLY A 1 98 ? 11.651 37.263 59.608 1.00 21.22 123 GLY A N 1
ATOM 757 C CA . GLY A 1 98 ? 12.687 36.759 58.715 1.00 21.88 123 GLY A CA 1
ATOM 758 C C . GLY A 1 98 ? 12.133 36.372 57.358 1.00 25.74 123 GLY A C 1
ATOM 759 O O . GLY A 1 98 ? 12.662 36.784 56.317 1.00 23.76 123 GLY A O 1
ATOM 760 N N . ALA A 1 99 ? 11.048 35.587 57.352 1.00 22.04 124 ALA A N 1
ATOM 761 C CA . ALA A 1 99 ? 10.443 35.183 56.086 1.00 24.81 124 ALA A CA 1
ATOM 762 C C . ALA A 1 99 ? 9.976 36.393 55.286 1.00 24.85 124 ALA A C 1
ATOM 763 O O . ALA A 1 99 ? 10.143 36.432 54.062 1.00 26.19 124 ALA A O 1
ATOM 765 N N . ALA A 1 100 ? 9.393 37.393 55.961 1.00 22.47 125 ALA A N 1
ATOM 766 C CA . ALA A 1 100 ? 8.973 38.609 55.270 1.00 20.89 125 ALA A CA 1
ATOM 767 C C . ALA A 1 100 ? 10.156 39.295 54.592 1.00 24.00 125 ALA A C 1
ATOM 768 O O . ALA A 1 100 ? 10.081 39.651 53.411 1.00 27.22 125 ALA A O 1
ATOM 770 N N . TYR A 1 101 ? 11.261 39.496 55.320 1.00 21.75 126 TYR A N 1
ATOM 771 C CA . TYR A 1 101 ? 12.416 40.143 54.701 1.00 22.92 126 TYR A CA 1
ATOM 772 C C . TYR A 1 101 ? 13.025 39.268 53.608 1.00 27.09 126 TYR A C 1
ATOM 773 O O . TYR A 1 101 ? 13.475 39.787 52.579 1.00 28.04 126 TYR A O 1
ATOM 782 N N . LYS A 1 102 ? 13.059 37.944 53.814 1.00 23.75 127 LYS A N 1
ATOM 783 C CA . LYS A 1 102 ? 13.589 37.047 52.783 1.00 25.55 127 LYS A CA 1
ATOM 784 C C . LYS A 1 102 ? 12.757 37.137 51.512 1.00 25.61 127 LYS A C 1
ATOM 785 O O . LYS A 1 102 ? 13.308 37.237 50.404 1.00 28.94 127 LYS A O 1
ATOM 791 N N . TYR A 1 103 ? 11.432 37.144 51.653 1.00 30.14 128 TYR A N 1
ATOM 792 C CA . TYR A 1 103 ? 10.557 37.214 50.487 1.00 29.59 128 TYR A CA 1
ATOM 793 C C . TYR A 1 103 ? 10.730 38.536 49.755 1.00 32.42 128 TYR A C 1
ATOM 794 O O . TYR A 1 103 ? 10.839 38.569 48.521 1.00 35.13 128 TYR A O 1
ATOM 803 N N . LYS A 1 104 ? 10.756 39.638 50.502 1.00 28.40 129 LYS A N 1
ATOM 804 C CA . LYS A 1 104 ? 10.980 40.949 49.905 1.00 31.91 129 LYS A CA 1
ATOM 805 C C . LYS A 1 104 ? 12.259 40.959 49.081 1.00 35.98 129 LYS A C 1
ATOM 806 O O . LYS A 1 104 ? 12.283 41.470 47.953 1.00 40.33 129 LYS A O 1
ATOM 812 N N . ASN A 1 105 ? 13.330 40.384 49.633 1.00 29.70 130 ASN A N 1
ATOM 813 C CA . ASN A 1 105 ? 14.609 40.326 48.933 1.00 30.18 130 ASN A CA 1
ATOM 814 C C . ASN A 1 105 ? 14.502 39.500 47.658 1.00 39.29 130 ASN A C 1
ATOM 815 O O . ASN A 1 105 ? 14.987 39.909 46.594 1.00 41.64 130 ASN A O 1
ATOM 820 N N . GLU A 1 106 ? 13.875 38.324 47.749 1.00 39.15 131 GLU A N 1
ATOM 821 C CA . GLU A 1 106 ? 13.783 37.439 46.590 1.00 41.99 131 GLU A CA 1
ATOM 822 C C . GLU A 1 106 ? 12.943 38.046 45.475 1.00 46.54 131 GLU A C 1
ATOM 823 O O . GLU A 1 106 ? 13.150 37.717 44.301 1.00 50.16 131 GLU A O 1
ATOM 829 N N . GLN A 1 107 ? 12.003 38.924 45.809 1.00 42.94 132 GLN A N 1
ATOM 830 C CA . GLN A 1 107 ? 11.166 39.554 44.798 1.00 45.16 132 GLN A CA 1
ATOM 831 C C . GLN A 1 107 ? 11.750 40.858 44.274 1.00 48.25 132 GLN A C 1
ATOM 832 O O . GLN A 1 107 ? 11.166 41.463 43.370 1.00 53.05 132 GLN A O 1
ATOM 838 N N . GLY A 1 108 ? 12.883 41.302 44.812 1.00 45.75 133 GLY A N 1
ATOM 839 C CA . GLY A 1 108 ? 13.459 42.560 44.394 1.00 48.50 133 GLY A CA 1
ATOM 840 C C . GLY A 1 108 ? 12.657 43.785 44.763 1.00 52.77 133 GLY A C 1
ATOM 841 O O . GLY A 1 108 ? 12.918 44.861 44.215 1.00 52.99 133 GLY A O 1
ATOM 842 N N . TRP A 1 109 ? 11.682 43.658 45.664 1.00 47.70 134 TRP A N 1
ATOM 843 C CA . TRP A 1 109 ? 10.945 44.823 46.130 1.00 47.72 134 TRP A CA 1
ATOM 844 C C . TRP A 1 109 ? 11.895 45.826 46.766 1.00 48.54 134 TRP A C 1
ATOM 845 O O . TRP A 1 109 ? 12.825 45.453 47.485 1.00 46.63 134 TRP A O 1
ATOM 856 N N . ARG A 1 110 ? 11.653 47.109 46.512 1.00 57.15 135 ARG A N 1
ATOM 857 C CA . ARG A 1 110 ? 12.433 48.117 47.213 1.00 67.86 135 ARG A CA 1
ATOM 858 C C . ARG A 1 110 ? 11.958 48.266 48.655 1.00 66.22 135 ARG A C 1
ATOM 859 O O . ARG A 1 110 ? 12.776 48.416 49.569 1.00 66.18 135 ARG A O 1
ATOM 867 N N . ARG A 1 111 ? 10.648 48.207 48.879 1.00 63.66 136 ARG A N 1
ATOM 868 C CA . ARG A 1 111 ? 10.077 48.375 50.207 1.00 58.55 136 ARG A CA 1
ATOM 869 C C . ARG A 1 111 ? 8.935 47.387 50.395 1.00 47.81 136 ARG A C 1
ATOM 870 O O . ARG A 1 111 ? 8.398 46.835 49.430 1.00 41.92 136 ARG A O 1
ATOM 878 N N . PHE A 1 112 ? 8.570 47.163 51.657 1.00 43.47 137 PHE A N 1
ATOM 879 C CA . PHE A 1 112 ? 7.269 46.578 51.937 1.00 39.67 137 PHE A CA 1
ATOM 880 C C . PHE A 1 112 ? 6.200 47.594 51.563 1.00 43.52 137 PHE A C 1
ATOM 881 O O . PHE A 1 112 ? 6.348 48.790 51.825 1.00 48.27 137 PHE A O 1
ATOM 889 N N . ASP A 1 113 ? 5.116 47.124 50.947 1.00 45.78 138 ASP A N 1
ATOM 890 C CA . ASP A 1 113 ? 4.007 47.994 50.577 1.00 52.97 138 ASP A CA 1
ATOM 891 C C . ASP A 1 113 ? 2.695 47.273 50.901 1.00 52.48 138 ASP A C 1
ATOM 892 O O . ASP A 1 113 ? 1.973 46.804 50.025 1.00 57.48 138 ASP A O 1
ATOM 897 N N . LEU A 1 114 ? 2.377 47.196 52.193 1.00 47.75 139 LEU A N 1
ATOM 898 C CA . LEU A 1 114 ? 1.228 46.420 52.650 1.00 50.45 139 LEU A CA 1
ATOM 899 C C . LEU A 1 114 ? -0.064 47.229 52.668 1.00 62.56 139 LEU A C 1
ATOM 900 O O . LEU A 1 114 ? -1.128 46.694 52.336 1.00 63.56 139 LEU A O 1
ATOM 905 N N . GLN A 1 115 ? 0.001 48.510 53.047 1.00 69.22 140 GLN A N 1
ATOM 906 C CA . GLN A 1 115 ? -1.171 49.395 53.039 1.00 74.46 140 GLN A CA 1
ATOM 907 C C . GLN A 1 115 ? -1.605 49.792 51.653 1.00 75.25 140 GLN A C 1
ATOM 908 O O . GLN A 1 115 ? -2.477 50.661 51.541 1.00 78.90 140 GLN A O 1
ATOM 914 N N . ASN A 1 116 ? -1.054 49.219 50.590 1.00 73.87 141 ASN A N 1
ATOM 915 C CA . ASN A 1 116 ? -1.325 49.706 49.245 1.00 76.27 141 ASN A CA 1
ATOM 916 C C . ASN A 1 116 ? -2.190 48.707 48.492 1.00 74.85 141 ASN A C 1
ATOM 917 O O . ASN A 1 116 ? -1.730 47.589 48.208 1.00 74.86 141 ASN A O 1
ATOM 922 N N . PRO A 1 117 ? -3.436 49.056 48.150 1.00 74.98 142 PRO A N 1
ATOM 923 C CA . PRO A 1 117 ? -4.320 48.079 47.491 1.00 73.29 142 PRO A CA 1
ATOM 924 C C . PRO A 1 117 ? -3.785 47.572 46.165 1.00 70.06 142 PRO A C 1
ATOM 925 O O . PRO A 1 117 ? -4.100 46.443 45.773 1.00 69.59 142 PRO A O 1
ATOM 929 N N . SER A 1 118 ? -2.979 48.370 45.462 1.00 68.81 143 SER A N 1
ATOM 930 C CA . SER A 1 118 ? -2.372 47.906 44.220 1.00 71.57 143 SER A CA 1
ATOM 931 C C . SER A 1 118 ? -1.464 46.703 44.433 1.00 75.70 143 SER A C 1
ATOM 932 O O . SER A 1 118 ? -1.130 46.013 43.462 1.00 72.10 143 SER A O 1
ATOM 935 N N . ARG A 1 119 ? -1.062 46.429 45.679 1.00 81.94 144 ARG A N 1
ATOM 936 C CA . ARG A 1 119 ? -0.116 45.357 46.001 1.00 87.38 144 ARG A CA 1
ATOM 937 C C . ARG A 1 119 ? -0.763 44.412 47.016 1.00 88.84 144 ARG A C 1
ATOM 938 O O . ARG A 1 119 ? -0.513 44.508 48.219 1.00 93.48 144 ARG A O 1
ATOM 946 N N . MET A 1 120 ? -1.591 43.492 46.527 1.00 82.55 145 MET A N 1
ATOM 947 C CA . MET A 1 120 ? -2.162 42.459 47.381 1.00 75.87 145 MET A CA 1
ATOM 948 C C . MET A 1 120 ? -1.874 41.041 46.911 1.00 70.54 145 MET A C 1
ATOM 949 O O . MET A 1 120 ? -1.684 40.161 47.755 1.00 71.02 145 MET A O 1
ATOM 954 N N . ASP A 1 121 ? -1.812 40.791 45.601 1.00 63.88 146 ASP A N 1
ATOM 955 C CA . ASP A 1 121 ? -1.660 39.419 45.134 1.00 62.42 146 ASP A CA 1
ATOM 956 C C . ASP A 1 121 ? -0.291 38.850 45.501 1.00 57.55 146 ASP A C 1
ATOM 957 O O . ASP A 1 121 ? -0.180 37.675 45.869 1.00 52.00 146 ASP A O 1
ATOM 962 N N . ARG A 1 122 ? 0.760 39.663 45.412 1.00 56.79 147 ARG A N 1
ATOM 963 C CA . ARG A 1 122 ? 2.069 39.186 45.835 1.00 55.14 147 ARG A CA 1
ATOM 964 C C . ARG A 1 122 ? 2.253 39.282 47.345 1.00 41.61 147 ARG A C 1
ATOM 965 O O . ARG A 1 122 ? 3.061 38.529 47.901 1.00 41.04 147 ARG A O 1
ATOM 973 N N . ASN A 1 123 ? 1.525 40.184 48.009 1.00 38.55 148 ASN A N 1
ATOM 974 C CA . ASN A 1 123 ? 1.488 40.191 49.470 1.00 37.12 148 ASN A CA 1
ATOM 975 C C . ASN A 1 123 ? 0.783 38.947 50.004 1.00 36.85 148 ASN A C 1
ATOM 976 O O . ASN A 1 123 ? 1.187 38.388 51.035 1.00 29.83 148 ASN A O 1
ATOM 981 N N . VAL A 1 124 ? -0.260 38.483 49.308 1.00 35.45 149 VAL A N 1
ATOM 982 C CA . VAL A 1 124 ? -0.890 37.221 49.688 1.00 33.14 149 VAL A CA 1
ATOM 983 C C . VAL A 1 124 ? 0.105 36.079 49.554 1.00 32.04 149 VAL A C 1
ATOM 984 O O . VAL A 1 124 ? 0.202 35.210 50.431 1.00 32.58 149 VAL A O 1
ATOM 988 N N . GLU A 1 125 ? 0.868 36.061 48.453 1.00 32.18 150 GLU A N 1
ATOM 989 C CA . GLU A 1 125 ? 1.883 35.030 48.286 1.00 35.36 150 GLU A CA 1
ATOM 990 C C . GLU A 1 125 ? 2.939 35.105 49.378 1.00 29.33 150 GLU A C 1
ATOM 991 O O . GLU A 1 125 ? 3.462 34.066 49.799 1.00 30.11 150 GLU A O 1
ATOM 997 N N . MET A 1 126 ? 3.265 36.313 49.850 1.00 27.90 151 MET A N 1
ATOM 998 C CA . MET A 1 126 ? 4.209 36.431 50.958 1.00 28.97 151 MET A CA 1
ATOM 999 C C . MET A 1 126 ? 3.663 35.768 52.215 1.00 26.89 151 MET A C 1
ATOM 1000 O O . MET A 1 126 ? 4.398 35.072 52.928 1.00 26.74 151 MET A O 1
ATOM 1005 N N . PHE A 1 127 ? 2.366 35.946 52.487 1.00 24.81 152 PHE A N 1
ATOM 1006 C CA . PHE A 1 127 ? 1.799 35.294 53.665 1.00 22.75 152 PHE A CA 1
ATOM 1007 C C . PHE A 1 127 ? 1.785 33.781 53.514 1.00 22.84 152 PHE A C 1
ATOM 1008 O O . PHE A 1 127 ? 2.008 33.063 54.494 1.00 24.92 152 PHE A O 1
ATOM 1016 N N . MET A 1 128 ? 1.544 33.267 52.300 1.00 26.09 153 MET A N 1
ATOM 1017 C CA . MET A 1 128 ? 1.625 31.820 52.109 1.00 28.13 153 MET A CA 1
ATOM 1018 C C . MET A 1 128 ? 3.045 31.323 52.358 1.00 22.99 153 MET A C 1
ATOM 1019 O O . MET A 1 128 ? 3.251 30.237 52.920 1.00 27.40 153 MET A O 1
ATOM 1024 N N . ASN A 1 129 ? 4.032 32.134 51.984 1.00 25.44 154 ASN A N 1
ATOM 1025 C CA . ASN A 1 129 ? 5.424 31.811 52.244 1.00 26.48 154 ASN A CA 1
ATOM 1026 C C . ASN A 1 129 ? 5.754 31.894 53.731 1.00 26.79 154 ASN A C 1
ATOM 1027 O O . ASN A 1 129 ? 6.500 31.053 54.249 1.00 26.40 154 ASN A O 1
ATOM 1032 N N . ILE A 1 130 ? 5.215 32.898 54.432 1.00 26.29 155 ILE A N 1
ATOM 1033 C CA . ILE A 1 130 ? 5.420 32.983 55.876 1.00 22.87 155 ILE A CA 1
ATOM 1034 C C . ILE A 1 130 ? 4.863 31.743 56.559 1.00 22.29 155 ILE A C 1
ATOM 1035 O O . ILE A 1 130 ? 5.522 31.138 57.414 1.00 24.49 155 ILE A O 1
ATOM 1040 N N . GLU A 1 131 ? 3.645 31.335 56.179 1.00 21.88 156 GLU A N 1
ATOM 1041 C CA . GLU A 1 131 ? 3.045 30.154 56.800 1.00 21.76 156 GLU A CA 1
ATOM 1042 C C . GLU A 1 131 ? 3.882 28.902 56.541 1.00 21.93 156 GLU A C 1
ATOM 1043 O O . GLU A 1 131 ? 4.088 28.094 57.451 1.00 25.13 156 GLU A O 1
ATOM 1049 N N . LYS A 1 132 ? 4.398 28.745 55.313 1.00 25.36 157 LYS A N 1
ATOM 1050 C CA . LYS A 1 132 ? 5.257 27.605 55.002 1.00 26.91 157 LYS A CA 1
ATOM 1051 C C . LYS A 1 132 ? 6.503 27.594 55.877 1.00 26.93 157 LYS A C 1
ATOM 1052 O O . LYS A 1 132 ? 6.921 26.540 56.370 1.00 29.78 157 LYS A O 1
ATOM 1058 N N . THR A 1 133 ? 7.101 28.769 56.090 1.00 25.18 158 THR A N 1
ATOM 1059 C CA . THR A 1 133 ? 8.291 28.871 56.923 1.00 22.49 158 THR A CA 1
ATOM 1060 C C . THR A 1 133 ? 7.984 28.500 58.368 1.00 26.99 158 THR A C 1
ATOM 1061 O O . THR A 1 133 ? 8.785 27.834 59.032 1.00 26.78 158 THR A O 1
ATOM 1065 N N . LEU A 1 134 ? 6.833 28.933 58.886 1.00 23.07 159 LEU A N 1
ATOM 1066 C CA . LEU A 1 134 ? 6.485 28.568 60.253 1.00 23.74 159 LEU A CA 1
ATOM 1067 C C . LEU A 1 134 ? 6.277 27.068 60.392 1.00 22.71 159 LEU A C 1
ATOM 1068 O O . LEU A 1 134 ? 6.705 26.466 61.383 1.00 26.62 159 LEU A O 1
ATOM 1073 N N . VAL A 1 135 ? 5.616 26.447 59.414 1.00 24.30 160 VAL A N 1
ATOM 1074 C CA . VAL A 1 135 ? 5.403 25.002 59.480 1.00 27.56 160 VAL A CA 1
ATOM 1075 C C . VAL A 1 135 ? 6.732 24.268 59.373 1.00 27.95 160 VAL A C 1
ATOM 1076 O O . VAL A 1 135 ? 7.018 23.349 60.154 1.00 31.53 160 VAL A O 1
ATOM 1080 N N . GLN A 1 136 ? 7.584 24.696 58.438 1.00 27.98 161 GLN A N 1
ATOM 1081 C CA . GLN A 1 136 ? 8.866 24.030 58.225 1.00 29.77 161 GLN A CA 1
ATOM 1082 C C . GLN A 1 136 ? 9.772 24.123 59.443 1.00 32.18 161 GLN A C 1
ATOM 1083 O O . GLN A 1 136 ? 10.577 23.218 59.685 1.00 34.59 161 GLN A O 1
ATOM 1089 N N . ASN A 1 137 ? 9.668 25.199 60.221 1.00 28.21 162 ASN A N 1
ATOM 1090 C CA . ASN A 1 137 ? 10.499 25.368 61.401 1.00 29.35 162 ASN A CA 1
ATOM 1091 C C . ASN A 1 137 ? 9.783 24.933 62.676 1.00 28.43 162 ASN A C 1
ATOM 1092 O O . ASN A 1 137 ? 10.227 25.270 63.780 1.00 34.37 162 ASN A O 1
ATOM 1097 N N . ASN A 1 138 ? 8.684 24.189 62.532 1.00 28.78 163 ASN A N 1
ATOM 1098 C CA . ASN A 1 138 ? 7.937 23.600 63.647 1.00 36.99 163 ASN A CA 1
ATOM 1099 C C . ASN A 1 138 ? 7.436 24.640 64.645 1.00 35.71 163 ASN A C 1
ATOM 1100 O O . ASN A 1 138 ? 7.340 24.372 65.846 1.00 40.51 163 ASN A O 1
ATOM 1105 N N . CYS A 1 139 ? 7.092 25.832 64.155 1.00 27.19 164 CYS A N 1
ATOM 1106 C CA . CYS A 1 139 ? 6.451 26.846 64.986 1.00 27.84 164 CYS A CA 1
ATOM 1107 C C . CYS A 1 139 ? 4.937 26.722 64.930 1.00 31.27 164 CYS A C 1
ATOM 1108 O O . CYS A 1 139 ? 4.242 27.068 65.894 1.00 36.01 164 CYS A O 1
ATOM 1111 N N . LEU A 1 140 ? 4.432 26.187 63.822 1.00 26.99 165 LEU A N 1
ATOM 1112 C CA . LEU A 1 140 ? 3.013 26.109 63.516 1.00 27.42 165 LEU A CA 1
ATOM 1113 C C . LEU A 1 140 ? 2.717 24.713 63.000 1.00 28.40 165 LEU A C 1
ATOM 1114 O O . LEU A 1 140 ? 3.445 24.202 62.143 1.00 30.45 165 LEU A O 1
ATOM 1119 N N . THR A 1 141 ? 1.659 24.102 63.533 1.00 28.54 166 THR A N 1
ATOM 1120 C CA . THR A 1 141 ? 1.100 22.862 63.010 1.00 30.38 166 THR A CA 1
ATOM 1121 C C . THR A 1 141 ? -0.378 23.106 62.752 1.00 30.95 166 THR A C 1
ATOM 1122 O O . THR A 1 141 ? -1.128 23.385 63.691 1.00 35.19 166 THR A O 1
ATOM 1126 N N . ARG A 1 142 ? -0.797 23.002 61.496 1.00 32.21 167 ARG A N 1
ATOM 1127 C CA . ARG A 1 142 ? -2.222 23.163 61.256 1.00 31.80 167 ARG A CA 1
ATOM 1128 C C . ARG A 1 142 ? -2.961 21.874 61.633 1.00 33.12 167 ARG A C 1
ATOM 1129 O O . ARG A 1 142 ? -2.375 20.791 61.625 1.00 36.49 167 ARG A O 1
ATOM 1137 N N . PRO A 1 143 ? -4.238 21.974 62.000 1.00 28.50 168 PRO A N 1
ATOM 1138 C CA . PRO A 1 143 ? -4.922 20.818 62.601 1.00 24.21 168 PRO A CA 1
ATOM 1139 C C . PRO A 1 143 ? -4.989 19.617 61.669 1.00 24.55 168 PRO A C 1
ATOM 1140 O O . PRO A 1 143 ? -5.136 19.752 60.454 1.00 27.64 168 PRO A O 1
ATOM 1144 N N . ASN A 1 144 ? -4.893 18.428 62.270 1.00 25.53 169 ASN A N 1
ATOM 1145 C CA . ASN A 1 144 ? -5.131 17.144 61.610 1.00 24.19 169 ASN A CA 1
ATOM 1146 C C . ASN A 1 144 ? -6.246 16.456 62.398 1.00 24.91 169 ASN A C 1
ATOM 1147 O O . ASN A 1 144 ? -6.006 15.925 63.483 1.00 28.01 169 ASN A O 1
ATOM 1152 N N . ILE A 1 145 ? -7.458 16.477 61.862 1.00 23.04 170 ILE A N 1
ATOM 1153 C CA . ILE A 1 145 ? -8.679 16.356 62.654 1.00 23.82 170 ILE A CA 1
ATOM 1154 C C . ILE A 1 145 ? -9.309 14.981 62.472 1.00 25.42 170 ILE A C 1
ATOM 1155 O O . ILE A 1 145 ? -9.377 14.460 61.351 1.00 25.49 170 ILE A O 1
ATOM 1160 N N . TYR A 1 146 ? -9.771 14.394 63.580 1.00 22.80 171 TYR A N 1
ATOM 1161 C CA . TYR A 1 146 ? -10.569 13.173 63.555 1.00 22.95 171 TYR A CA 1
ATOM 1162 C C . TYR A 1 146 ? -11.989 13.504 63.995 1.00 24.18 171 TYR A C 1
ATOM 1163 O O . TYR A 1 146 ? -12.190 14.097 65.062 1.00 24.75 171 TYR A O 1
ATOM 1172 N N . LEU A 1 147 ? -12.964 13.123 63.178 1.00 24.34 172 LEU A N 1
ATOM 1173 C CA . LEU A 1 147 ? -14.368 13.311 63.511 1.00 24.01 172 LEU A CA 1
ATOM 1174 C C . LEU A 1 147 ? -14.885 12.072 64.238 1.00 21.01 172 LEU A C 1
ATOM 1175 O O . LEU A 1 147 ? -14.806 10.953 63.709 1.00 25.62 172 LEU A O 1
ATOM 1180 N N . ILE A 1 148 ? -15.436 12.282 65.430 1.00 26.29 173 ILE A N 1
ATOM 1181 C CA . ILE A 1 148 ? -16.010 11.176 66.212 1.00 27.66 173 ILE A CA 1
ATOM 1182 C C . ILE A 1 148 ? -17.150 10.553 65.417 1.00 27.86 173 ILE A C 1
ATOM 1183 O O . ILE A 1 148 ? -17.904 11.287 64.741 1.00 27.13 173 ILE A O 1
ATOM 1188 N N . PRO A 1 149 ? -17.325 9.225 65.442 1.00 27.70 174 PRO A N 1
ATOM 1189 C CA . PRO A 1 149 ? -18.323 8.587 64.564 1.00 26.77 174 PRO A CA 1
ATOM 1190 C C . PRO A 1 149 ? -19.752 9.064 64.752 1.00 25.95 174 PRO A C 1
ATOM 1191 O O . PRO A 1 149 ? -20.559 8.904 63.827 1.00 31.85 174 PRO A O 1
ATOM 1195 N N . ASP A 1 150 ? -20.110 9.634 65.902 1.00 31.14 175 ASP A N 1
ATOM 1196 C CA . ASP A 1 150 ? -21.488 10.074 66.089 1.00 32.08 175 ASP A CA 1
ATOM 1197 C C . ASP A 1 150 ? -21.851 11.285 65.235 1.00 27.92 175 ASP A C 1
ATOM 1198 O O . ASP A 1 150 ? -23.036 11.630 65.153 1.00 32.11 175 ASP A O 1
ATOM 1203 N N . ILE A 1 151 ? -20.880 11.949 64.618 1.00 24.45 176 ILE A N 1
ATOM 1204 C CA . ILE A 1 151 ? -21.184 13.074 63.743 1.00 26.09 176 ILE A CA 1
ATOM 1205 C C . ILE A 1 151 ? -21.720 12.512 62.436 1.00 24.58 176 ILE A C 1
ATOM 1206 O O . ILE A 1 151 ? -21.067 11.681 61.794 1.00 26.85 176 ILE A O 1
ATOM 1211 N N . ASP A 1 152 ? -22.910 12.957 62.050 1.00 21.87 177 ASP A N 1
ATOM 1212 C CA . ASP A 1 152 ? -23.618 12.342 60.937 1.00 28.08 177 ASP A CA 1
ATOM 1213 C C . ASP A 1 152 ? -23.014 12.786 59.605 1.00 23.21 177 ASP A C 1
ATOM 1214 O O . ASP A 1 152 ? -22.220 13.728 59.534 1.00 27.74 177 ASP A O 1
ATOM 1219 N N . LEU A 1 153 ? -23.440 12.103 58.536 1.00 25.56 178 LEU A N 1
ATOM 1220 C CA . LEU A 1 153 ? -22.803 12.261 57.226 1.00 23.57 178 LEU A CA 1
ATOM 1221 C C . LEU A 1 153 ? -22.845 13.707 56.747 1.00 24.81 178 LEU A C 1
ATOM 1222 O O . LEU A 1 153 ? -21.823 14.269 56.331 1.00 23.02 178 LEU A O 1
ATOM 1227 N N . LYS A 1 154 ? -24.025 14.321 56.757 1.00 25.21 179 LYS A N 1
ATOM 1228 C CA . LYS A 1 154 ? -24.122 15.670 56.201 1.00 23.19 179 LYS A CA 1
ATOM 1229 C C . LYS A 1 154 ? -23.293 16.667 56.998 1.00 25.92 179 LYS A C 1
ATOM 1230 O O . LYS A 1 154 ? -22.622 17.528 56.417 1.00 25.08 179 LYS A O 1
ATOM 1236 N N . LEU A 1 155 ? -23.312 16.567 58.327 1.00 23.08 180 LEU A N 1
ATOM 1237 C CA . LEU A 1 155 ? -22.504 17.497 59.114 1.00 24.95 180 LEU A CA 1
ATOM 1238 C C . LEU A 1 155 ? -21.020 17.231 58.908 1.00 22.63 180 LEU A C 1
ATOM 1239 O O . LEU A 1 155 ? -20.232 18.173 58.745 1.00 22.70 180 LEU A O 1
ATOM 1244 N N . ALA A 1 156 ? -20.626 15.956 58.865 1.00 22.40 181 ALA A N 1
ATOM 1245 C CA . ALA A 1 156 ? -19.225 15.641 58.636 1.00 20.95 181 ALA A CA 1
ATOM 1246 C C . ALA A 1 156 ? -18.762 16.196 57.300 1.00 22.81 181 ALA A C 1
ATOM 1247 O O . ALA A 1 156 ? -17.650 16.718 57.197 1.00 21.62 181 ALA A O 1
ATOM 1249 N N . ASN A 1 157 ? -19.617 16.107 56.272 1.00 22.41 182 ASN A N 1
ATOM 1250 C CA . ASN A 1 157 ? -19.243 16.617 54.951 1.00 21.66 182 ASN A CA 1
ATOM 1251 C C . ASN A 1 157 ? -18.995 18.112 54.997 1.00 22.37 182 ASN A C 1
ATOM 1252 O O . ASN A 1 157 ? -18.019 18.605 54.415 1.00 22.49 182 ASN A O 1
ATOM 1257 N N . LYS A 1 158 ? -19.870 18.842 55.694 1.00 20.39 183 LYS A N 1
ATOM 1258 C CA . LYS A 1 158 ? -19.696 20.278 55.865 1.00 22.81 183 LYS A CA 1
ATOM 1259 C C . LYS A 1 158 ? -18.409 20.588 56.611 1.00 22.27 183 LYS A C 1
ATOM 1260 O O . LYS A 1 158 ? -17.667 21.509 56.235 1.00 20.84 183 LYS A O 1
ATOM 1266 N N . LEU A 1 159 ? -18.129 19.831 57.674 1.00 20.34 184 LEU A N 1
ATOM 1267 C CA . LEU A 1 159 ? -16.929 20.085 58.473 1.00 21.04 184 LEU A CA 1
ATOM 1268 C C . LEU A 1 159 ? -15.663 19.834 57.667 1.00 21.67 184 LEU A C 1
ATOM 1269 O O . LEU A 1 159 ? -14.694 20.594 57.777 1.00 22.44 184 LEU A O 1
ATOM 1274 N N . LYS A 1 160 ? -15.640 18.754 56.872 1.00 20.17 185 LYS A N 1
ATOM 1275 C CA . LYS A 1 160 ? -14.464 18.468 56.054 1.00 19.21 185 LYS A CA 1
ATOM 1276 C C . LYS A 1 160 ? -14.191 19.599 55.066 1.00 21.20 185 LYS A C 1
ATOM 1277 O O . LYS A 1 160 ? -13.032 19.947 54.822 1.00 20.89 185 LYS A O 1
ATOM 1283 N N . ASP A 1 161 ? -15.246 20.162 54.472 1.00 19.16 186 ASP A N 1
ATOM 1284 C CA . ASP A 1 161 ? -15.058 21.290 53.557 1.00 19.96 186 ASP A CA 1
ATOM 1285 C C . ASP A 1 161 ? -14.419 22.474 54.267 1.00 23.62 186 ASP A C 1
ATOM 1286 O O . ASP A 1 161 ? -13.478 23.086 53.747 1.00 22.67 186 ASP A O 1
ATOM 1291 N N . ILE A 1 162 ? -14.891 22.790 55.471 1.00 19.80 187 ILE A N 1
ATOM 1292 C CA . ILE A 1 162 ? -14.302 23.903 56.220 1.00 19.36 187 ILE A CA 1
ATOM 1293 C C . ILE A 1 162 ? -12.843 23.611 56.550 1.00 21.93 187 ILE A C 1
ATOM 1294 O O . ILE A 1 162 ? -11.970 24.483 56.432 1.00 20.00 187 ILE A O 1
ATOM 1299 N N . ILE A 1 163 ? -12.556 22.385 56.994 1.00 18.48 188 ILE A N 1
ATOM 1300 C CA . ILE A 1 163 ? -11.198 22.038 57.388 1.00 19.21 188 ILE A CA 1
ATOM 1301 C C . ILE A 1 163 ? -10.240 22.265 56.227 1.00 21.77 188 ILE A C 1
ATOM 1302 O O . ILE A 1 163 ? -9.185 22.892 56.384 1.00 20.66 188 ILE A O 1
ATOM 1307 N N . LYS A 1 164 ? -10.604 21.760 55.042 1.00 22.04 189 LYS A N 1
ATOM 1308 C CA . LYS A 1 164 ? -9.714 21.849 53.889 1.00 23.20 189 LYS A CA 1
ATOM 1309 C C . LYS A 1 164 ? -9.511 23.292 53.447 1.00 24.74 189 LYS A C 1
ATOM 1310 O O . LYS A 1 164 ? -8.402 23.666 53.047 1.00 29.69 189 LYS A O 1
ATOM 1316 N N . ARG A 1 165 ? -10.557 24.114 53.522 1.00 22.86 190 ARG A N 1
ATOM 1317 C CA . ARG A 1 165 ? -10.453 25.513 53.113 1.00 21.32 190 ARG A CA 1
ATOM 1318 C C . ARG A 1 165 ? -9.655 26.359 54.092 1.00 24.47 190 ARG A C 1
ATOM 1319 O O . ARG A 1 165 ? -9.386 27.527 53.785 1.00 27.15 190 ARG A O 1
ATOM 1327 N N . HIS A 1 166 ? -9.275 25.816 55.253 1.00 19.90 191 HIS A N 1
ATOM 1328 C CA . HIS A 1 166 ? -8.499 26.563 56.241 1.00 18.28 191 HIS A CA 1
ATOM 1329 C C . HIS A 1 166 ? -7.163 25.890 56.540 1.00 22.10 191 HIS A C 1
ATOM 1330 O O . HIS A 1 166 ? -6.635 25.994 57.643 1.00 24.48 191 HIS A O 1
ATOM 1337 N N . GLN A 1 167 ? -6.592 25.233 55.534 1.00 23.53 192 GLN A N 1
ATOM 1338 C CA . GLN A 1 167 ? -5.257 24.638 55.600 1.00 30.22 192 GLN A CA 1
ATOM 1339 C C . GLN A 1 167 ? -5.176 23.500 56.603 1.00 29.80 192 GLN A C 1
ATOM 1340 O O . GLN A 1 167 ? -4.088 23.170 57.080 1.00 30.97 192 GLN A O 1
ATOM 1346 N N . GLY A 1 168 ? -6.312 22.891 56.945 1.00 24.74 193 GLY A N 1
ATOM 1347 C CA . GLY A 1 168 ? -6.319 21.728 57.803 1.00 24.21 193 GLY A CA 1
ATOM 1348 C C . GLY A 1 168 ? -6.418 20.444 56.996 1.00 24.14 193 GLY A C 1
ATOM 1349 O O . GLY A 1 168 ? -6.665 20.446 55.796 1.00 25.09 193 GLY A O 1
ATOM 1350 N N . THR A 1 169 ? -6.197 19.332 57.690 1.00 24.16 194 THR A N 1
ATOM 1351 C CA . THR A 1 169 ? -6.400 18.009 57.128 1.00 23.89 194 THR A CA 1
ATOM 1352 C C . THR A 1 169 ? -7.302 17.222 58.067 1.00 26.05 194 THR A C 1
ATOM 1353 O O . THR A 1 169 ? -7.516 17.609 59.217 1.00 24.18 194 THR A O 1
ATOM 1357 N N . PHE A 1 170 ? -7.826 16.101 57.578 1.00 26.09 195 PHE A N 1
ATOM 1358 C CA . PHE A 1 170 ? -8.609 15.220 58.431 1.00 26.83 195 PHE A CA 1
ATOM 1359 C C . PHE A 1 170 ? -8.158 13.791 58.180 1.00 28.67 195 PHE A C 1
ATOM 1360 O O . PHE A 1 170 ? -7.563 13.481 57.144 1.00 29.88 195 PHE A O 1
ATOM 1368 N N . THR A 1 171 ? -8.417 12.932 59.167 1.00 26.14 196 THR A N 1
ATOM 1369 C CA . THR A 1 171 ? -7.864 11.583 59.173 1.00 27.69 196 THR A CA 1
ATOM 1370 C C . THR A 1 171 ? -8.870 10.605 59.766 1.00 29.34 196 THR A C 1
ATOM 1371 O O . THR A 1 171 ? -9.739 10.987 60.557 1.00 28.44 196 THR A O 1
ATOM 1375 N N . ASP A 1 172 ? -8.759 9.337 59.356 1.00 33.02 197 ASP A N 1
ATOM 1376 C CA . ASP A 1 172 ? -9.546 8.268 59.952 1.00 35.55 197 ASP A CA 1
ATOM 1377 C C . ASP A 1 172 ? -8.789 7.535 61.049 1.00 33.95 197 ASP A C 1
ATOM 1378 O O . ASP A 1 172 ? -9.339 6.604 61.646 1.00 39.46 197 ASP A O 1
ATOM 1383 N N . GLU A 1 173 ? -7.562 7.951 61.348 1.00 32.38 198 GLU A N 1
ATOM 1384 C CA . GLU A 1 173 ? -6.725 7.312 62.362 1.00 38.19 198 GLU A CA 1
ATOM 1385 C C . GLU A 1 173 ? -6.713 8.183 63.617 1.00 34.36 198 GLU A C 1
ATOM 1386 O O . GLU A 1 173 ? -5.954 9.155 63.704 1.00 35.18 198 GLU A O 1
ATOM 1392 N N . LYS A 1 174 ? -7.546 7.817 64.603 1.00 36.20 199 LYS A N 1
ATOM 1393 C CA . LYS A 1 174 ? -7.713 8.660 65.789 1.00 37.70 199 LYS A CA 1
ATOM 1394 C C . LYS A 1 174 ? -6.385 8.952 66.468 1.00 37.34 199 LYS A C 1
ATOM 1395 O O . LYS A 1 174 ? -6.169 10.057 66.973 1.00 33.66 199 LYS A O 1
ATOM 1401 N N . SER A 1 175 ? -5.494 7.960 66.519 1.00 37.84 200 SER A N 1
ATOM 1402 C CA . SER A 1 175 ? -4.266 8.094 67.290 1.00 37.98 200 SER A CA 1
ATOM 1403 C C . SER A 1 175 ? -3.294 9.098 66.683 1.00 40.48 200 SER A C 1
ATOM 1404 O O . SER A 1 175 ? -2.362 9.530 67.367 1.00 45.57 200 SER A O 1
ATOM 1407 N N . LYS A 1 176 ? -3.472 9.462 65.417 1.00 38.42 201 LYS A N 1
ATOM 1408 C CA . LYS A 1 176 ? -2.589 10.415 64.766 1.00 41.63 201 LYS A CA 1
ATOM 1409 C C . LYS A 1 176 ? -3.181 11.816 64.701 1.00 37.83 201 LYS A C 1
ATOM 1410 O O . LYS A 1 176 ? -2.526 12.725 64.188 1.00 37.64 201 LYS A O 1
ATOM 1416 N N . ALA A 1 177 ? -4.385 12.013 65.227 1.00 32.70 202 ALA A N 1
ATOM 1417 C CA . ALA A 1 177 ? -5.062 13.295 65.107 1.00 27.74 202 ALA A CA 1
ATOM 1418 C C . ALA A 1 177 ? -4.627 14.270 66.197 1.00 27.46 202 ALA A C 1
ATOM 1419 O O . ALA A 1 177 ? -4.353 13.889 67.339 1.00 30.81 202 ALA A O 1
ATOM 1421 N N . SER A 1 178 ? -4.581 15.556 65.828 1.00 26.77 203 SER A N 1
ATOM 1422 C CA . SER A 1 178 ? -4.328 16.622 66.792 1.00 27.26 203 SER A CA 1
ATOM 1423 C C . SER A 1 178 ? -5.589 17.004 67.553 1.00 27.35 203 SER A C 1
ATOM 1424 O O . SER A 1 178 ? -5.505 17.506 68.684 1.00 28.82 203 SER A O 1
ATOM 1427 N N . HIS A 1 179 ? -6.752 16.804 66.935 1.00 24.95 204 HIS A N 1
ATOM 1428 C CA . HIS A 1 179 ? -8.040 17.179 67.497 1.00 22.79 204 HIS A CA 1
ATOM 1429 C C . HIS A 1 179 ? -9.049 16.070 67.242 1.00 25.03 204 HIS A C 1
ATOM 1430 O O . HIS A 1 179 ? -9.096 15.508 66.143 1.00 25.03 204 HIS A O 1
ATOM 1437 N N . HIS A 1 180 ? -9.875 15.782 68.246 1.00 23.98 205 HIS A N 1
ATOM 1438 C CA . HIS A 1 180 ? -11.046 14.927 68.097 1.00 21.68 205 HIS A CA 1
ATOM 1439 C C . HIS A 1 180 ? -12.291 15.789 68.239 1.00 22.68 205 HIS A C 1
ATOM 1440 O O . HIS A 1 180 ? -12.434 16.505 69.237 1.00 23.52 205 HIS A O 1
ATOM 1447 N N . ILE A 1 181 ? -13.191 15.720 67.254 1.00 23.48 206 ILE A N 1
ATOM 1448 C CA . ILE A 1 181 ? -14.379 16.574 67.213 1.00 21.77 206 ILE A CA 1
ATOM 1449 C C . ILE A 1 181 ? -15.600 15.775 67.644 1.00 19.12 206 ILE A C 1
ATOM 1450 O O . ILE A 1 181 ? -15.915 14.736 67.046 1.00 24.90 206 ILE A O 1
ATOM 1455 N N . TYR A 1 182 ? -16.331 16.305 68.617 1.00 24.72 207 TYR A N 1
ATOM 1456 C CA . TYR A 1 182 ? -17.552 15.715 69.151 1.00 24.96 207 TYR A CA 1
ATOM 1457 C C . TYR A 1 182 ? -18.787 16.512 68.742 1.00 25.48 207 TYR A C 1
ATOM 1458 O O . TYR A 1 182 ? -18.699 17.713 68.460 1.00 24.46 207 TYR A O 1
ATOM 1467 N N . PRO A 1 183 ? -19.967 15.887 68.736 1.00 26.77 208 PRO A N 1
ATOM 1468 C CA . PRO A 1 183 ? -21.204 16.654 68.541 1.00 24.79 208 PRO A CA 1
ATOM 1469 C C . PRO A 1 183 ? -21.398 17.700 69.629 1.00 30.88 208 PRO A C 1
ATOM 1470 O O . PRO A 1 183 ? -20.936 17.549 70.762 1.00 31.31 208 PRO A O 1
ATOM 1474 N N . TYR A 1 184 ? -22.093 18.772 69.270 1.00 30.31 209 TYR A N 1
ATOM 1475 C CA . TYR A 1 184 ? -22.409 19.836 70.212 1.00 35.36 209 TYR A CA 1
ATOM 1476 C C . TYR A 1 184 ? -23.680 19.468 70.966 1.00 47.70 209 TYR A C 1
ATOM 1477 O O . TYR A 1 184 ? -24.733 19.273 70.351 1.00 47.83 209 TYR A O 1
ATOM 1486 N N . SER A 1 185 ? -23.577 19.372 72.290 1.00 54.41 210 SER A N 1
ATOM 1487 C CA . SER A 1 185 ? -24.733 19.085 73.133 1.00 61.51 210 SER A CA 1
ATOM 1488 C C . SER A 1 185 ? -25.067 20.286 74.012 1.00 64.05 210 SER A C 1
ATOM 1489 O O . SER A 1 185 ? -26.009 21.030 73.736 1.00 66.50 210 SER A O 1
ATOM 1492 N N . GLU A 1 191 ? -21.867 31.107 76.611 1.00 68.96 216 GLU A N 1
ATOM 1493 C CA . GLU A 1 191 ? -22.627 32.312 76.919 1.00 68.52 216 GLU A CA 1
ATOM 1494 C C . GLU A 1 191 ? -21.787 33.539 76.647 1.00 67.42 216 GLU A C 1
ATOM 1495 O O . GLU A 1 191 ? -21.080 33.624 75.637 1.00 72.27 216 GLU A O 1
ATOM 1501 N N . GLU A 1 192 ? -21.859 34.479 77.585 1.00 59.30 217 GLU A N 1
ATOM 1502 C CA . GLU A 1 192 ? -21.187 35.763 77.474 1.00 52.25 217 GLU A CA 1
ATOM 1503 C C . GLU A 1 192 ? -20.091 35.807 78.528 1.00 38.32 217 GLU A C 1
ATOM 1504 O O . GLU A 1 192 ? -20.333 36.162 79.688 1.00 36.28 217 GLU A O 1
ATOM 1510 N N . TRP A 1 193 ? -18.875 35.453 78.127 1.00 31.20 218 TRP A N 1
ATOM 1511 C CA . TRP A 1 193 ? -17.808 35.322 79.104 1.00 25.52 218 TRP A CA 1
ATOM 1512 C C . TRP A 1 193 ? -16.468 35.678 78.479 1.00 28.13 218 TRP A C 1
ATOM 1513 O O . TRP A 1 193 ? -16.339 35.836 77.263 1.00 28.20 218 TRP A O 1
ATOM 1524 N N . LEU A 1 194 ? -15.479 35.833 79.355 1.00 27.40 219 LEU A N 1
ATOM 1525 C CA . LEU A 1 194 ? -14.107 36.117 78.965 1.00 22.67 219 LEU A CA 1
ATOM 1526 C C . LEU A 1 194 ? -13.182 35.307 79.859 1.00 26.09 219 LEU A C 1
ATOM 1527 O O . LEU A 1 194 ? -13.599 34.721 80.860 1.00 26.53 219 LEU A O 1
ATOM 1532 N N . ARG A 1 195 ? -11.905 35.307 79.499 1.00 26.08 220 ARG A N 1
ATOM 1533 C CA . ARG A 1 195 ? -10.858 34.667 80.253 1.00 26.11 220 ARG A CA 1
ATOM 1534 C C . ARG A 1 195 ? -9.681 35.641 80.239 1.00 26.68 220 ARG A C 1
ATOM 1535 O O . ARG A 1 195 ? -9.269 36.082 79.153 1.00 24.79 220 ARG A O 1
ATOM 1543 N N . PRO A 1 196 ? -9.129 36.024 81.392 1.00 25.79 221 PRO A N 1
ATOM 1544 C CA . PRO A 1 196 ? -7.910 36.847 81.379 1.00 24.02 221 PRO A CA 1
ATOM 1545 C C . PRO A 1 196 ? -6.687 36.006 81.029 1.00 24.96 221 PRO A C 1
ATOM 1546 O O . PRO A 1 196 ? -6.539 34.873 81.490 1.00 28.30 221 PRO A O 1
ATOM 1550 N N . VAL A 1 197 ? -5.819 36.535 80.168 1.00 25.09 222 VAL A N 1
ATOM 1551 C CA . VAL A 1 197 ? -4.719 35.704 79.681 1.00 29.44 222 VAL A CA 1
ATOM 1552 C C . VAL A 1 197 ? -3.343 36.338 79.832 1.00 29.55 222 VAL A C 1
ATOM 1553 O O . VAL A 1 197 ? -2.328 35.615 79.767 1.00 29.63 222 VAL A O 1
ATOM 1557 N N . MET A 1 198 ? -3.220 37.642 80.056 1.00 29.17 223 MET A N 1
ATOM 1558 C CA . MET A 1 198 ? -1.908 38.250 80.202 1.00 30.40 223 MET A CA 1
ATOM 1559 C C . MET A 1 198 ? -2.065 39.536 80.990 1.00 30.44 223 MET A C 1
ATOM 1560 O O . MET A 1 198 ? -3.071 40.238 80.863 1.00 28.37 223 MET A O 1
ATOM 1565 N N . ARG A 1 199 ? -1.061 39.836 81.812 1.00 36.81 224 ARG A N 1
ATOM 1566 C CA . ARG A 1 199 ? -1.049 41.051 82.616 1.00 37.56 224 ARG A CA 1
ATOM 1567 C C . ARG A 1 199 ? 0.160 41.895 82.249 1.00 37.72 224 ARG A C 1
ATOM 1568 O O . ARG A 1 199 ? 1.262 41.368 82.062 1.00 43.41 224 ARG A O 1
ATOM 1576 N N . LYS A 1 200 ? -0.048 43.206 82.136 1.00 37.31 225 LYS A N 1
ATOM 1577 C CA . LYS A 1 200 ? 1.060 44.127 81.886 1.00 45.18 225 LYS A CA 1
ATOM 1578 C C . LYS A 1 200 ? 0.754 45.435 82.593 1.00 48.36 225 LYS A C 1
ATOM 1579 O O . LYS A 1 200 ? -0.165 46.161 82.194 1.00 42.98 225 LYS A O 1
ATOM 1585 N N . GLU A 1 201 ? 1.531 45.735 83.638 1.00 51.66 226 GLU A N 1
ATOM 1586 C CA . GLU A 1 201 ? 1.272 46.865 84.528 1.00 51.78 226 GLU A CA 1
ATOM 1587 C C . GLU A 1 201 ? -0.165 46.816 85.038 1.00 44.53 226 GLU A C 1
ATOM 1588 O O . GLU A 1 201 ? -0.563 45.842 85.686 1.00 43.63 226 GLU A O 1
ATOM 1594 N N . LYS A 1 202 ? -0.958 47.845 84.741 1.00 40.94 227 LYS A N 1
ATOM 1595 C CA . LYS A 1 202 ? -2.330 47.930 85.224 1.00 43.59 227 LYS A CA 1
ATOM 1596 C C . LYS A 1 202 ? -3.341 47.506 84.171 1.00 40.45 227 LYS A C 1
ATOM 1597 O O . LYS A 1 202 ? -4.535 47.799 84.305 1.00 38.76 227 LYS A O 1
ATOM 1603 N N . GLN A 1 203 ? -2.885 46.821 83.132 1.00 34.50 228 GLN A N 1
ATOM 1604 C CA . GLN A 1 203 ? -3.745 46.315 82.079 1.00 33.48 228 GLN A CA 1
ATOM 1605 C C . GLN A 1 203 ? -3.749 44.793 82.083 1.00 29.32 228 GLN A C 1
ATOM 1606 O O . GLN A 1 203 ? -2.777 44.151 82.497 1.00 31.68 228 GLN A O 1
ATOM 1612 N N . VAL A 1 204 ? -4.860 44.227 81.612 1.00 27.99 229 VAL A N 1
ATOM 1613 C CA . VAL A 1 204 ? -5.041 42.783 81.481 1.00 24.47 229 VAL A CA 1
ATOM 1614 C C . VAL A 1 204 ? -5.568 42.509 80.081 1.00 25.30 229 VAL A C 1
ATOM 1615 O O . VAL A 1 204 ? -6.514 43.163 79.633 1.00 26.29 229 VAL A O 1
ATOM 1619 N N . LEU A 1 205 ? -4.950 41.555 79.393 1.00 23.14 230 LEU A N 1
ATOM 1620 C CA . LEU A 1 205 ? -5.438 41.102 78.099 1.00 22.17 230 LEU A CA 1
ATOM 1621 C C . LEU A 1 205 ? -6.501 40.039 78.333 1.00 23.26 230 LEU A C 1
ATOM 1622 O O . LEU A 1 205 ? -6.267 39.083 79.072 1.00 24.52 230 LEU A O 1
ATOM 1627 N N . VAL A 1 206 ? -7.684 40.219 77.750 1.00 21.70 231 VAL A N 1
ATOM 1628 C CA . VAL A 1 206 ? -8.766 39.261 77.941 1.00 21.36 231 VAL A CA 1
ATOM 1629 C C . VAL A 1 206 ? -9.109 38.617 76.606 1.00 18.37 231 VAL A C 1
ATOM 1630 O O . VAL A 1 206 ? -9.084 39.258 75.545 1.00 20.36 231 VAL A O 1
ATOM 1634 N N . HIS A 1 207 ? -9.400 37.334 76.681 1.00 20.03 232 HIS A N 1
ATOM 1635 C CA . HIS A 1 207 ? -9.906 36.561 75.567 1.00 20.05 232 HIS A CA 1
ATOM 1636 C C . HIS A 1 207 ? -11.419 36.437 75.696 1.00 21.06 232 HIS A C 1
ATOM 1637 O O . HIS A 1 207 ? -11.920 35.997 76.737 1.00 24.11 232 HIS A O 1
ATOM 1644 N N . TRP A 1 208 ? -12.143 36.802 74.644 1.00 18.93 233 TRP A N 1
ATOM 1645 C CA . TRP A 1 208 ? -13.601 36.692 74.649 1.00 20.53 233 TRP A CA 1
ATOM 1646 C C . TRP A 1 208 ? -14.025 35.313 74.158 1.00 23.29 233 TRP A C 1
ATOM 1647 O O . TRP A 1 208 ? -13.573 34.861 73.102 1.00 20.70 233 TRP A O 1
ATOM 1658 N N . GLY A 1 209 ? -14.904 34.653 74.911 1.00 20.44 234 GLY A N 1
ATOM 1659 C CA . GLY A 1 209 ? -15.343 33.331 74.500 1.00 21.21 234 GLY A CA 1
ATOM 1660 C C . GLY A 1 209 ? -15.952 33.323 73.113 1.00 20.34 234 GLY A C 1
ATOM 1661 O O . GLY A 1 209 ? -16.776 34.183 72.776 1.00 22.47 234 GLY A O 1
ATOM 1662 N N . PHE A 1 210 ? -15.519 32.370 72.287 1.00 21.00 235 PHE A N 1
ATOM 1663 C CA . PHE A 1 210 ? -16.039 32.155 70.939 1.00 19.25 235 PHE A CA 1
ATOM 1664 C C . PHE A 1 210 ? -15.674 33.281 69.982 1.00 19.65 235 PHE A C 1
ATOM 1665 O O . PHE A 1 210 ? -16.338 33.479 68.953 1.00 21.38 235 PHE A O 1
ATOM 1673 N N . TYR A 1 211 ? -14.612 34.021 70.305 1.00 17.43 236 TYR A N 1
ATOM 1674 C CA . TYR A 1 211 ? -13.926 34.917 69.393 1.00 17.77 236 TYR A CA 1
ATOM 1675 C C . TYR A 1 211 ? -12.507 34.396 69.217 1.00 18.59 236 TYR A C 1
ATOM 1676 O O . TYR A 1 211 ? -11.965 33.766 70.128 1.00 19.26 236 TYR A O 1
ATOM 1685 N N . PRO A 1 212 ? -11.901 34.570 68.051 1.00 18.18 237 PRO A N 1
ATOM 1686 C CA . PRO A 1 212 ? -10.516 34.116 67.894 1.00 19.87 237 PRO A CA 1
ATOM 1687 C C . PRO A 1 212 ? -9.562 35.006 68.680 1.00 18.40 237 PRO A C 1
ATOM 1688 O O . PRO A 1 212 ? -9.907 36.104 69.143 1.00 17.27 237 PRO A O 1
ATOM 1692 N N . ASP A 1 213 ? -8.325 34.521 68.815 1.00 15.41 238 ASP A N 1
ATOM 1693 C CA . ASP A 1 213 ? -7.334 35.249 69.611 1.00 17.06 238 ASP A CA 1
ATOM 1694 C C . ASP A 1 213 ? -7.034 36.645 69.070 1.00 18.30 238 ASP A C 1
ATOM 1695 O O . ASP A 1 213 ? -6.561 37.502 69.833 1.00 18.41 238 ASP A O 1
ATOM 1700 N N . SER A 1 214 ? -7.261 36.909 67.779 1.00 16.43 239 SER A N 1
ATOM 1701 C CA . SER A 1 214 ? -6.988 38.259 67.294 1.00 17.99 239 SER A CA 1
ATOM 1702 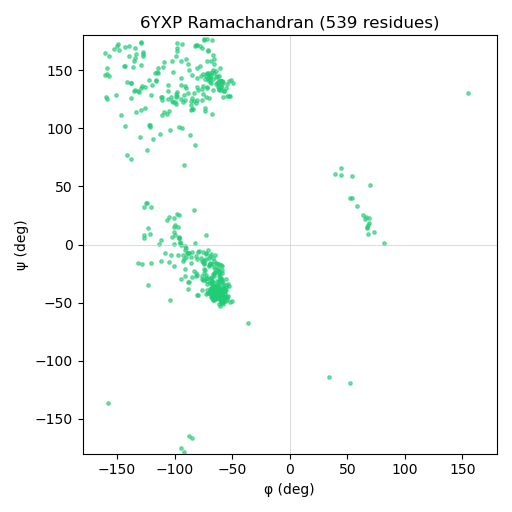C C . SER A 1 214 ? -7.963 39.295 67.831 1.00 17.13 239 SER A C 1
ATOM 1703 O O . SER A 1 214 ? -7.709 40.500 67.654 1.00 18.68 239 SER A O 1
ATOM 1706 N N . TYR A 1 215 ? -9.035 38.864 68.493 1.00 16.51 240 TYR A N 1
ATOM 1707 C CA . TYR A 1 215 ? -9.956 39.794 69.136 1.00 17.13 240 TYR A CA 1
ATOM 1708 C C . TYR A 1 215 ? -9.634 40.007 70.606 1.00 22.73 240 TYR A C 1
ATOM 1709 O O . TYR A 1 215 ? -10.322 40.799 71.261 1.00 21.63 240 TYR A O 1
ATOM 1718 N N . ASP A 1 216 ? -8.595 39.350 71.138 1.00 18.46 241 ASP A N 1
ATOM 1719 C CA . ASP A 1 216 ? -8.202 39.582 72.527 1.00 18.86 241 ASP A CA 1
ATOM 1720 C C . ASP A 1 216 ? -7.966 41.075 72.764 1.00 19.94 241 ASP A C 1
ATOM 1721 O O . ASP A 1 216 ? -7.385 41.765 71.925 1.00 20.53 241 ASP A O 1
ATOM 1726 N N . THR A 1 217 ? -8.440 41.579 73.911 1.00 19.38 242 THR A N 1
ATOM 1727 C CA . THR A 1 217 ? -8.530 43.026 74.134 1.00 21.38 242 THR A CA 1
ATOM 1728 C C . THR A 1 217 ? -7.866 43.403 75.445 1.00 19.37 242 THR A C 1
ATOM 1729 O O . THR A 1 217 ? -8.086 42.742 76.464 1.00 20.28 242 THR A O 1
ATOM 1733 N N . TRP A 1 218 ? -7.080 44.485 75.424 1.00 21.82 243 TRP A N 1
ATOM 1734 C CA . TRP A 1 218 ? -6.455 44.993 76.641 1.00 21.84 243 TRP A CA 1
ATOM 1735 C C . TRP A 1 218 ? -7.448 45.879 77.393 1.00 23.49 243 TRP A C 1
ATOM 1736 O O . TRP A 1 218 ? -7.9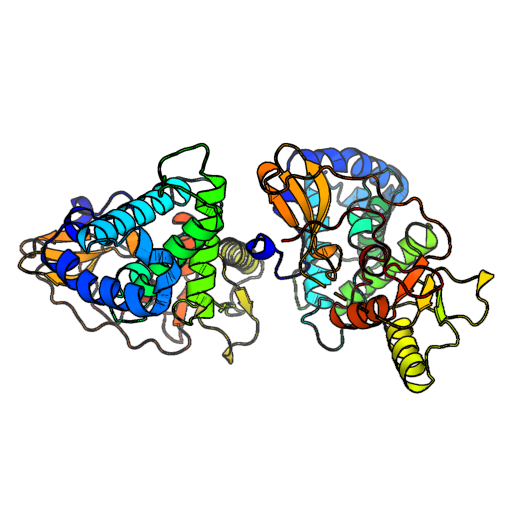87 46.838 76.824 1.00 25.80 243 TRP A O 1
ATOM 1747 N N . VAL A 1 219 ? -7.714 45.538 78.654 1.00 23.91 244 VAL A N 1
ATOM 1748 C CA . VAL A 1 219 ? -8.646 46.276 79.500 1.00 27.68 244 VAL A CA 1
ATOM 1749 C C . VAL A 1 219 ? -7.963 46.592 80.825 1.00 30.30 244 VAL A C 1
ATOM 1750 O O . VAL A 1 219 ? -6.853 46.140 81.103 1.00 32.97 244 VAL A O 1
ATOM 1754 N N . HIS A 1 220 ? -8.655 47.370 81.656 1.00 33.76 245 HIS A N 1
ATOM 1755 C CA . HIS A 1 220 ? -8.094 47.756 82.946 1.00 35.17 245 HIS A CA 1
ATOM 1756 C C . HIS A 1 220 ? -8.060 46.579 83.911 1.00 32.94 245 HIS A C 1
ATOM 1757 O O . HIS A 1 220 ? -9.038 45.842 84.051 1.00 33.36 245 HIS A O 1
ATOM 1764 N N . SER A 1 221 ? -6.929 46.428 84.608 1.00 35.96 246 SER A N 1
ATOM 1765 C CA . SER A 1 221 ? -6.783 45.326 85.553 1.00 39.77 246 SER A CA 1
ATOM 1766 C C . SER A 1 221 ? -7.903 45.314 86.589 1.00 44.97 246 SER A C 1
ATOM 1767 O O . SER A 1 221 ? -8.369 44.243 86.995 1.00 45.92 246 SER A O 1
ATOM 1770 N N . ASN A 1 222 ? -8.359 46.489 87.024 1.00 48.93 247 ASN A N 1
ATOM 1771 C CA . ASN A 1 222 ? -9.395 46.537 88.048 1.00 52.57 247 ASN A CA 1
ATOM 1772 C C . ASN A 1 222 ? -10.781 46.185 87.521 1.00 49.19 247 ASN A C 1
ATOM 1773 O O . ASN A 1 222 ? -11.714 46.057 88.320 1.00 52.59 247 ASN A O 1
ATOM 1778 N N . ASP A 1 223 ? -10.941 46.012 86.210 1.00 43.65 248 ASP A N 1
ATOM 1779 C CA . ASP A 1 223 ? -12.209 45.557 85.656 1.00 42.63 248 ASP A CA 1
ATOM 1780 C C . ASP A 1 223 ? -12.320 44.037 85.586 1.00 41.35 248 ASP A C 1
ATOM 1781 O O . ASP A 1 223 ? -13.401 43.522 85.278 1.00 41.31 248 ASP A O 1
ATOM 1786 N N . VAL A 1 224 ? -11.246 43.309 85.876 1.00 40.40 249 VAL A N 1
ATOM 1787 C CA . VAL A 1 224 ? -11.260 41.849 85.894 1.00 40.34 249 VAL A CA 1
ATOM 1788 C C . VAL A 1 224 ? -10.851 41.413 87.296 1.00 45.33 249 VAL A C 1
ATOM 1789 O O . VAL A 1 224 ? -9.666 41.453 87.648 1.00 42.82 249 VAL A O 1
ATOM 1793 N N . ASP A 1 225 ? -11.826 40.997 88.105 1.00 51.06 250 ASP A N 1
ATOM 1794 C CA . ASP A 1 225 ? -11.546 40.464 89.440 1.00 61.21 250 ASP A CA 1
ATOM 1795 C C . ASP A 1 225 ? -11.390 38.945 89.345 1.00 61.81 250 ASP A C 1
ATOM 1796 O O . ASP A 1 225 ? -12.211 38.156 89.820 1.00 63.79 250 ASP A O 1
ATOM 1801 N N . ALA A 1 226 ? -10.303 38.548 88.688 1.00 56.73 251 ALA A N 1
ATOM 1802 C CA . ALA A 1 226 ? -9.928 37.148 88.557 1.00 51.12 251 ALA A CA 1
ATOM 1803 C C . ALA A 1 226 ? -8.455 37.093 88.193 1.00 48.06 251 ALA A C 1
ATOM 1804 O O . ALA A 1 226 ? -7.945 37.968 87.485 1.00 46.24 251 ALA A O 1
ATOM 1806 N N . GLU A 1 227 ? -7.771 36.070 88.687 1.00 46.49 252 GLU A N 1
ATOM 1807 C CA . GLU A 1 227 ? -6.361 35.949 88.362 1.00 49.10 252 GLU A CA 1
ATOM 1808 C C . GLU A 1 227 ? -6.181 35.160 87.070 1.00 40.93 252 GLU A C 1
ATOM 1809 O O . GLU A 1 227 ? -7.045 34.382 86.657 1.00 41.49 252 GLU A O 1
ATOM 1815 N N . ILE A 1 228 ? -5.050 35.404 86.415 1.00 37.69 253 ILE A N 1
ATOM 1816 C CA . ILE A 1 228 ? -4.698 34.672 85.204 1.00 31.13 253 ILE A CA 1
ATOM 1817 C C . ILE A 1 228 ? -4.276 33.268 85.600 1.00 33.69 253 ILE A C 1
ATOM 1818 O O . ILE A 1 228 ? -3.303 33.087 86.341 1.00 38.95 253 ILE A O 1
ATOM 1823 N N . GLU A 1 229 ? -5.016 32.270 85.129 1.00 28.90 254 GLU A N 1
ATOM 1824 C CA . GLU A 1 229 ? -4.652 30.885 85.391 1.00 30.57 254 GLU A CA 1
ATOM 1825 C C . GLU A 1 229 ? -3.683 30.394 84.326 1.00 34.06 254 GLU A C 1
ATOM 1826 O O . GLU A 1 229 ? -3.707 30.847 83.178 1.00 31.70 254 GLU A O 1
ATOM 1832 N N . ASP A 1 230 ? -2.823 29.460 84.722 1.00 37.28 255 ASP A N 1
ATOM 1833 C CA . ASP A 1 230 ? -1.880 28.886 83.776 1.00 38.95 255 ASP A CA 1
ATOM 1834 C C . ASP A 1 230 ? -2.638 28.188 82.649 1.00 33.56 255 ASP A C 1
ATOM 1835 O O . ASP A 1 230 ? -3.626 27.486 82.903 1.00 32.20 255 ASP A O 1
ATOM 1840 N N . PRO A 1 231 ? -2.223 28.372 81.403 1.00 32.71 256 PRO A N 1
ATOM 1841 C CA . PRO A 1 231 ? -2.881 27.684 80.289 1.00 31.63 256 PRO A CA 1
ATOM 1842 C C . PRO A 1 231 ? -2.671 26.184 80.381 1.00 34.38 256 PRO A C 1
ATOM 1843 O O . PRO A 1 231 ? -1.703 25.721 81.005 1.00 37.50 256 PRO A O 1
ATOM 1847 N N . PRO A 1 232 ? -3.567 25.392 79.797 1.00 30.58 257 PRO A N 1
ATOM 1848 C CA . PRO A 1 232 ? -3.380 23.939 79.823 1.00 33.18 257 PRO A CA 1
ATOM 1849 C C . PRO A 1 232 ? -2.123 23.542 79.072 1.00 40.15 257 PRO A C 1
ATOM 1850 O O . PRO A 1 232 ? -1.739 24.165 78.082 1.00 38.41 257 PRO A O 1
ATOM 1854 N N . ILE A 1 233 ? -1.463 22.510 79.575 1.00 48.87 258 ILE A N 1
ATOM 1855 C CA . ILE A 1 233 ? -0.298 21.953 78.890 1.00 66.87 258 ILE A CA 1
ATOM 1856 C C . ILE A 1 233 ? -0.790 21.125 77.707 1.00 72.15 258 ILE A C 1
ATOM 1857 O O . ILE A 1 233 ? -1.752 20.356 77.862 1.00 67.31 258 ILE A O 1
ATOM 1862 N N . PRO A 1 234 ? -0.201 21.281 76.523 1.00 82.70 259 PRO A N 1
ATOM 1863 C CA . PRO A 1 234 ? -0.716 20.575 75.344 1.00 87.25 259 PRO A CA 1
ATOM 1864 C C . PRO A 1 234 ? -0.725 19.068 75.549 1.00 89.13 259 PRO A C 1
ATOM 1865 O O . PRO A 1 234 ? 0.285 18.465 75.916 1.00 90.52 259 PRO A O 1
ATOM 1869 N N . GLU A 1 235 ? -1.886 18.464 75.321 1.00 89.73 260 GLU A N 1
ATOM 1870 C CA . GLU A 1 235 ? -2.041 17.018 75.389 1.00 92.11 260 GLU A CA 1
ATOM 1871 C C . GLU A 1 235 ? -2.812 16.545 74.169 1.00 83.87 260 GLU A C 1
ATOM 1872 O O . GLU A 1 235 ? -3.991 16.877 74.007 1.00 83.64 260 GLU A O 1
ATOM 1878 N N . LYS A 1 236 ? -2.151 15.784 73.316 1.00 74.02 261 LYS A N 1
ATOM 1879 C CA . LYS A 1 236 ? -2.805 15.260 72.124 1.00 63.54 261 LYS A CA 1
ATOM 1880 C C . LYS A 1 236 ? -3.733 14.120 72.511 1.00 51.62 261 LYS A C 1
ATOM 1881 O O . LYS A 1 236 ? -3.310 13.199 73.227 1.00 51.84 261 LYS A O 1
ATOM 1887 N N . PRO A 1 237 ? -4.998 14.125 72.072 1.00 34.36 262 PRO A N 1
ATOM 1888 C CA . PRO A 1 237 ? -5.577 15.180 71.244 1.00 29.75 262 PRO A CA 1
ATOM 1889 C C . PRO A 1 237 ? -6.469 16.138 72.027 1.00 27.04 262 PRO A C 1
ATOM 1890 O O . PRO A 1 237 ? -7.006 15.775 73.072 1.00 30.45 262 PRO A O 1
ATOM 1894 N N . TRP A 1 238 ? -6.652 17.342 71.494 1.00 25.42 263 TRP A N 1
ATOM 1895 C CA . TRP A 1 238 ? -7.754 18.172 71.945 1.00 22.41 263 TRP A CA 1
ATOM 1896 C C . TRP A 1 238 ? -9.069 17.456 71.682 1.00 28.58 263 TRP A C 1
ATOM 1897 O O . TRP A 1 238 ? -9.263 16.863 70.620 1.00 31.11 263 TRP A O 1
ATOM 1908 N N . LYS A 1 239 ? -9.984 17.535 72.638 1.00 24.59 264 LYS A N 1
ATOM 1909 C CA . LYS A 1 239 ? -11.362 17.088 72.462 1.00 23.65 264 LYS A CA 1
ATOM 1910 C C . LYS A 1 239 ? -12.230 18.341 72.461 1.00 24.18 264 LYS A C 1
ATOM 1911 O O . LYS A 1 239 ? -12.341 19.020 73.487 1.00 24.38 264 LYS A O 1
ATOM 1917 N N . VAL A 1 240 ? -12.815 18.672 71.303 1.00 23.13 265 VAL A N 1
ATOM 1918 C CA . VAL A 1 240 ? -13.635 19.871 71.174 1.00 19.53 265 VAL A CA 1
ATOM 1919 C C . VAL A 1 240 ? -14.920 19.534 70.427 1.00 20.37 265 VAL A C 1
ATOM 1920 O O . VAL A 1 240 ? -14.997 18.539 69.703 1.00 22.58 265 VAL A O 1
ATOM 1924 N N . HIS A 1 241 ? -15.938 20.396 70.577 1.00 22.09 266 HIS A N 1
ATOM 1925 C CA . HIS A 1 241 ? -17.151 20.118 69.811 1.00 23.95 266 HIS A CA 1
ATOM 1926 C C . HIS A 1 241 ? -17.154 20.873 68.475 1.00 21.26 266 HIS A C 1
ATOM 1927 O O . HIS A 1 241 ? -16.279 21.700 68.186 1.00 21.87 266 HIS A O 1
ATOM 1934 N N . VAL A 1 242 ? -18.151 20.545 67.646 1.00 21.14 267 VAL A N 1
ATOM 1935 C CA . VAL A 1 242 ? -18.149 20.939 66.238 1.00 21.34 267 VAL A CA 1
ATOM 1936 C C . VAL A 1 242 ? -18.123 22.445 66.043 1.00 23.93 267 VAL A C 1
ATOM 1937 O O . VAL A 1 242 ? -17.679 22.911 64.988 1.00 21.74 267 VAL A O 1
ATOM 1941 N N . LYS A 1 243 ? -18.599 23.232 67.010 1.00 20.74 268 LYS A N 1
ATOM 1942 C CA . LYS A 1 243 ? -18.572 24.677 66.780 1.00 17.96 268 LYS A CA 1
ATOM 1943 C C . LYS A 1 243 ? -17.150 25.228 66.698 1.00 19.68 268 LYS A C 1
ATOM 1944 O O . LYS A 1 243 ? -16.949 26.331 66.180 1.00 19.42 268 LYS A O 1
ATOM 1950 N N . TRP A 1 244 ? -16.158 24.507 67.209 1.00 19.58 269 TRP A N 1
ATOM 1951 C CA . TRP A 1 244 ? -14.779 24.937 67.003 1.00 18.38 269 TRP A CA 1
ATOM 1952 C C . TRP A 1 244 ? -14.472 25.076 65.515 1.00 18.84 269 TRP A C 1
ATOM 1953 O O . TRP A 1 244 ? -13.804 26.029 65.091 1.00 18.89 269 TRP A O 1
ATOM 1964 N N . ILE A 1 245 ? -14.969 24.139 64.706 1.00 19.26 270 ILE A N 1
ATOM 1965 C CA . ILE A 1 245 ? -14.769 24.224 63.266 1.00 20.88 270 ILE A CA 1
ATOM 1966 C C . ILE A 1 245 ? -15.757 25.195 62.623 1.00 18.52 270 ILE A C 1
ATOM 1967 O O . ILE A 1 245 ? -15.383 25.998 61.760 1.00 18.31 270 ILE A O 1
ATOM 1972 N N . LEU A 1 246 ? -17.032 25.141 63.021 1.00 19.22 271 LEU A N 1
ATOM 1973 C CA . LEU A 1 246 ? -18.017 26.023 62.401 1.00 19.86 271 LEU A CA 1
ATOM 1974 C C . LEU A 1 246 ? -17.667 27.495 62.622 1.00 22.56 271 LEU A C 1
ATOM 1975 O O . LEU A 1 246 ? -17.798 28.317 61.703 1.00 20.41 271 LEU A O 1
ATOM 1980 N N . ASP A 1 247 ? -17.208 27.848 63.829 1.00 18.42 272 ASP A N 1
ATOM 1981 C CA . ASP A 1 247 ? -16.842 29.241 64.081 1.00 19.14 272 ASP A CA 1
ATOM 1982 C C . ASP A 1 247 ? -15.544 29.634 63.371 1.00 17.49 272 ASP A C 1
ATOM 1983 O O . ASP A 1 247 ? -15.360 30.811 63.029 1.00 17.04 272 ASP A O 1
ATOM 1988 N N . THR A 1 248 ? -14.631 28.680 63.142 1.00 18.50 273 THR A N 1
ATOM 1989 C CA . THR A 1 248 ? -13.446 28.978 62.334 1.00 18.30 273 THR A CA 1
ATOM 1990 C C . THR A 1 248 ? -13.837 29.476 60.945 1.00 19.44 273 THR A C 1
ATOM 1991 O O . THR A 1 248 ? -13.191 30.377 60.391 1.00 18.05 273 THR A O 1
ATOM 1995 N N . ASP A 1 249 ? -14.898 28.907 60.367 1.00 19.97 274 ASP A N 1
ATOM 1996 C CA . ASP A 1 249 ? -15.359 29.367 59.061 1.00 19.48 274 ASP A CA 1
ATOM 1997 C C . ASP A 1 249 ? -15.932 30.775 59.125 1.00 21.30 274 ASP A C 1
ATOM 1998 O O . ASP A 1 249 ? -15.826 31.524 58.151 1.00 24.51 274 ASP A O 1
ATOM 2003 N N . ILE A 1 250 ? -16.532 31.162 60.251 1.00 19.82 275 ILE A N 1
ATOM 2004 C CA . ILE A 1 250 ? -17.040 32.526 60.381 1.00 19.03 275 ILE A CA 1
ATOM 2005 C C . ILE A 1 250 ? -15.888 33.526 60.398 1.00 18.41 275 ILE A C 1
ATOM 2006 O O . ILE A 1 250 ? -15.901 34.547 59.694 1.00 19.82 275 ILE A O 1
ATOM 2011 N N . PHE A 1 251 ? -14.865 33.242 61.191 1.00 16.38 276 PHE A N 1
ATOM 2012 C CA . PHE A 1 251 ? -13.803 34.210 61.409 1.00 15.65 276 PHE A CA 1
ATOM 2013 C C . PHE A 1 251 ? -12.622 34.065 60.451 1.00 17.28 276 PHE A C 1
ATOM 2014 O O . PHE A 1 251 ? -11.764 34.956 60.430 1.00 17.38 276 PHE A O 1
ATOM 2022 N N . ASN A 1 252 ? -12.566 32.993 59.650 1.00 16.44 277 ASN A N 1
ATOM 2023 C CA . ASN A 1 252 ? -11.411 32.716 58.794 1.00 16.44 277 ASN A CA 1
ATOM 2024 C C . ASN A 1 252 ? -10.119 32.689 59.605 1.00 18.24 277 ASN A C 1
ATOM 2025 O O . ASN A 1 252 ? -9.065 33.166 59.178 1.00 19.33 277 ASN A O 1
ATOM 2030 N N . GLU A 1 253 ? -10.207 32.100 60.786 1.00 15.88 278 GLU A N 1
ATOM 2031 C CA . GLU A 1 253 ? -9.123 32.083 61.755 1.00 15.83 278 GLU A CA 1
ATOM 2032 C C . GLU A 1 253 ? -9.440 30.914 62.663 1.00 17.44 278 GLU A C 1
ATOM 2033 O O . GLU A 1 253 ? -10.554 30.850 63.188 1.00 16.49 278 GLU A O 1
ATOM 2039 N N . TRP A 1 254 ? -8.508 29.973 62.839 1.00 16.73 279 TRP A N 1
ATOM 2040 C CA . TRP A 1 254 ? -8.813 28.861 63.739 1.00 15.55 279 TRP A CA 1
ATOM 2041 C C . TRP A 1 254 ? -9.075 29.367 65.156 1.00 16.31 279 TRP A C 1
ATOM 2042 O O . TRP A 1 254 ? -8.339 30.207 65.695 1.00 18.45 279 TRP A O 1
ATOM 2053 N N . MET A 1 255 ? -10.145 28.853 65.755 1.00 16.52 280 MET A N 1
ATOM 2054 C CA . MET A 1 255 ? -10.615 29.353 67.031 1.00 17.83 280 MET A CA 1
ATOM 2055 C C . MET A 1 255 ? -9.801 28.741 68.166 1.00 18.39 280 MET A C 1
ATOM 2056 O O . MET A 1 255 ? -8.975 27.846 67.965 1.00 17.59 280 MET A O 1
ATOM 2061 N N . ASN A 1 256 ? -10.021 29.257 69.373 1.00 17.95 281 ASN A N 1
ATOM 2062 C CA . ASN A 1 256 ? -9.274 28.798 70.535 1.00 17.14 281 ASN A CA 1
ATOM 2063 C C . ASN A 1 256 ? -9.917 27.544 71.125 1.00 19.40 281 ASN A C 1
ATOM 2064 O O . ASN A 1 256 ? -11.050 27.594 71.613 1.00 20.43 281 ASN A O 1
ATOM 2069 N N . GLU A 1 257 ? -9.173 26.431 71.091 1.00 18.90 282 GLU A N 1
ATOM 2070 C CA . GLU A 1 257 ? -9.694 25.142 71.549 1.00 21.75 282 GLU A CA 1
ATOM 2071 C C . GLU A 1 257 ? -10.264 25.194 72.964 1.00 21.91 282 GLU A C 1
ATOM 2072 O O . GLU A 1 257 ? -11.229 24.478 73.263 1.00 22.71 282 GLU A O 1
ATOM 2078 N N . GLU A 1 258 ? -9.681 26.007 73.847 1.00 21.91 283 GLU A N 1
ATOM 2079 C CA . GLU A 1 258 ? -10.142 26.048 75.235 1.00 22.26 283 GLU A CA 1
ATOM 2080 C C . GLU A 1 258 ? -11.615 26.424 75.345 1.00 24.31 283 GLU A C 1
ATOM 2081 O O . GLU A 1 258 ? -12.286 26.030 76.311 1.00 25.83 283 GLU A O 1
ATOM 2087 N N . ASP A 1 259 ? -12.125 27.215 74.396 1.00 23.30 284 ASP A N 1
ATOM 2088 C CA . ASP A 1 259 ? -13.510 27.664 74.478 1.00 20.23 284 ASP A CA 1
ATOM 2089 C C . ASP A 1 259 ? -14.498 26.558 74.141 1.00 22.65 284 ASP A C 1
ATOM 2090 O O . ASP A 1 259 ? -15.702 26.713 74.404 1.00 24.41 284 ASP A O 1
ATOM 2095 N N . TYR A 1 260 ? -14.027 25.483 73.504 1.00 20.42 285 TYR A N 1
ATOM 2096 C CA . TYR A 1 260 ? -14.873 24.461 72.906 1.00 21.20 285 TYR A CA 1
ATOM 2097 C C . TYR A 1 260 ? -14.597 23.087 73.482 1.00 22.87 285 TYR A C 1
ATOM 2098 O O . TYR A 1 260 ? -15.107 22.090 72.952 1.00 22.78 285 TYR A O 1
ATOM 2107 N N . GLU A 1 261 ? -13.797 23.007 74.540 1.00 25.62 286 GLU A N 1
ATOM 2108 C CA . GLU A 1 261 ? -13.325 21.720 75.029 1.00 25.69 286 GLU A CA 1
ATOM 2109 C C . GLU A 1 261 ? -14.456 20.926 75.678 1.00 25.85 286 GLU A C 1
ATOM 2110 O O . GLU A 1 261 ? -15.339 21.481 76.340 1.00 28.61 286 GLU A O 1
ATOM 2116 N N . VAL A 1 262 ? -14.441 19.620 75.452 1.00 22.74 287 VAL A N 1
ATOM 2117 C CA . VAL A 1 262 ? -15.422 18.702 76.027 1.00 23.70 287 VAL A CA 1
ATOM 2118 C C . VAL A 1 262 ? -14.690 17.487 76.576 1.00 30.07 287 VAL A C 1
ATOM 2119 O O . VAL A 1 262 ? -13.504 17.273 76.317 1.00 26.60 287 VAL A O 1
ATOM 2123 N N . ASP A 1 263 ? -15.420 16.672 77.337 1.00 29.95 288 ASP A N 1
ATOM 2124 C CA . ASP A 1 263 ? -14.905 15.367 77.716 1.00 31.79 288 ASP A CA 1
ATOM 2125 C C . ASP A 1 263 ? -15.401 14.306 76.729 1.00 34.90 288 ASP A C 1
ATOM 2126 O O . ASP A 1 263 ? -16.069 14.605 75.736 1.00 32.71 288 ASP A O 1
ATOM 2131 N N . GLU A 1 264 ? -15.086 13.039 77.010 1.00 33.70 289 GLU A N 1
ATOM 2132 C CA . GLU A 1 264 ? -15.413 12.001 76.040 1.00 40.18 289 GLU A CA 1
ATOM 2133 C C . GLU A 1 264 ? -16.905 11.702 75.978 1.00 39.34 289 GLU A C 1
ATOM 2134 O O . GLU A 1 264 ? -17.339 10.975 75.076 1.00 40.10 289 GLU A O 1
ATOM 2140 N N . ASN A 1 265 ? -17.698 12.262 76.889 1.00 37.86 290 ASN A N 1
ATOM 2141 C CA . ASN A 1 265 ? -19.151 12.167 76.832 1.00 40.80 290 ASN A CA 1
ATOM 2142 C C . ASN A 1 265 ? -19.792 13.467 76.373 1.00 42.43 290 ASN A C 1
ATOM 2143 O O . ASN A 1 265 ? -20.959 13.718 76.689 1.00 41.54 290 ASN A O 1
ATOM 2148 N N . ARG A 1 266 ? -19.040 14.304 75.648 1.00 35.45 291 ARG A N 1
ATOM 2149 C CA . ARG A 1 266 ? -19.481 15.569 75.060 1.00 39.00 291 ARG A CA 1
ATOM 2150 C C . ARG A 1 266 ? -19.791 16.652 76.084 1.00 35.54 291 ARG A C 1
ATOM 2151 O O . ARG A 1 266 ? -20.334 17.698 75.710 1.00 35.82 291 ARG A O 1
ATOM 2159 N N . LYS A 1 267 ? -19.480 16.441 77.360 1.00 36.32 292 LYS A N 1
ATOM 2160 C CA . LYS A 1 267 ? -19.860 17.466 78.324 1.00 38.96 292 LYS A CA 1
ATOM 2161 C C . LYS A 1 267 ? -18.845 18.609 78.309 1.00 39.28 292 LYS A C 1
ATOM 2162 O O . LYS A 1 267 ? -17.644 18.371 78.152 1.00 33.39 292 LYS A O 1
ATOM 2168 N N . PRO A 1 268 ? -19.298 19.853 78.468 1.00 40.97 293 PRO A N 1
ATOM 2169 C CA . PRO A 1 268 ? -18.367 20.985 78.406 1.00 41.07 293 PRO A CA 1
ATOM 2170 C C . PRO A 1 268 ? -17.330 20.927 79.518 1.00 37.42 293 PRO A C 1
ATOM 2171 O O . PRO A 1 268 ? -17.633 20.600 80.669 1.00 35.61 293 PRO A O 1
ATOM 2175 N N . VAL A 1 269 ? -16.095 21.253 79.154 1.00 32.58 294 VAL A N 1
ATOM 2176 C CA . VAL A 1 269 ? -14.964 21.312 80.071 1.00 32.37 294 VAL A CA 1
ATOM 2177 C C . VAL A 1 269 ? -14.407 22.729 80.029 1.00 32.43 294 VAL A C 1
ATOM 2178 O O . VAL A 1 269 ? -14.150 23.266 78.945 1.00 33.19 294 VAL A O 1
ATOM 2182 N N . SER A 1 270 ? -14.235 23.341 81.198 1.00 33.28 295 SER A N 1
ATOM 2183 C CA . SER A 1 270 ? -13.637 24.673 81.309 1.00 34.70 295 SER A CA 1
ATOM 2184 C C . SER A 1 270 ? -12.376 24.521 82.150 1.00 34.55 295 SER A C 1
ATOM 2185 O O . SER A 1 270 ? -12.435 24.633 83.375 1.00 38.82 295 SER A O 1
ATOM 2188 N N . PHE A 1 271 ? -11.236 24.272 81.497 1.00 29.71 296 PHE A N 1
ATOM 2189 C CA . PHE A 1 271 ? -9.995 24.084 82.245 1.00 35.70 296 PHE A CA 1
ATOM 2190 C C . PHE A 1 271 ? -9.656 25.326 83.064 1.00 35.78 296 PHE A C 1
ATOM 2191 O O . PHE A 1 271 ? -9.330 25.233 84.254 1.00 35.83 296 PHE A O 1
ATOM 2199 N N . ARG A 1 272 ? -9.728 26.496 82.442 1.00 30.75 297 ARG A N 1
ATOM 2200 C CA . ARG A 1 272 ? -9.618 27.769 83.133 1.00 30.80 297 ARG A CA 1
ATOM 2201 C C . ARG A 1 272 ? -11.011 28.358 83.319 1.00 33.37 297 ARG A C 1
ATOM 2202 O O . ARG A 1 272 ? -11.903 28.157 82.491 1.00 33.78 297 ARG A O 1
ATOM 2210 N N . GLN A 1 273 ? -11.194 29.101 84.410 1.00 34.53 298 GLN A N 1
ATOM 2211 C CA . GLN A 1 273 ? -12.517 29.624 84.721 1.00 37.55 298 GLN A CA 1
ATOM 2212 C C . GLN A 1 273 ? -12.962 30.647 83.683 1.00 35.62 298 GLN A C 1
ATOM 2213 O O . GLN A 1 273 ? -12.161 31.437 83.173 1.00 35.49 298 GLN A O 1
ATOM 2219 N N . ARG A 1 274 ? -14.252 30.620 83.363 1.00 33.81 299 ARG A N 1
ATOM 2220 C CA . ARG A 1 274 ? -14.872 31.592 82.474 1.00 33.23 299 ARG A CA 1
ATOM 2221 C C . ARG A 1 274 ? -15.554 32.655 83.323 1.00 38.07 299 ARG A C 1
ATOM 2222 O O . ARG A 1 274 ? -16.326 32.327 84.233 1.00 40.40 299 ARG A O 1
ATOM 2230 N N . ILE A 1 275 ? -15.241 33.917 83.047 1.00 30.94 300 ILE A N 1
ATOM 2231 C CA . ILE A 1 275 ? -15.727 35.053 83.823 1.00 32.49 300 ILE A CA 1
ATOM 2232 C C . ILE A 1 275 ? -16.870 35.689 83.050 1.00 31.91 300 ILE A C 1
ATOM 2233 O O . ILE A 1 275 ? -16.692 36.108 81.902 1.00 31.43 300 ILE A O 1
ATOM 2238 N N . SER A 1 276 ? -18.041 35.778 83.676 1.00 31.69 301 SER A N 1
ATOM 2239 C CA . SER A 1 276 ? -19.171 36.421 83.021 1.00 28.43 301 SER A CA 1
ATOM 2240 C C . SER A 1 276 ? -18.837 37.867 82.673 1.00 36.62 301 SER A C 1
ATOM 2241 O O . SER A 1 276 ? -18.178 38.576 83.441 1.00 42.77 301 SER A O 1
ATOM 2244 N N . THR A 1 277 ? -19.285 38.300 81.501 1.00 37.68 302 THR A N 1
ATOM 2245 C CA . THR A 1 277 ? -19.028 39.668 81.069 1.00 44.90 302 THR A CA 1
ATOM 2246 C C . THR A 1 277 ? -20.079 40.622 81.619 1.00 52.17 302 THR A C 1
ATOM 2247 O O . THR A 1 277 ? -19.880 41.835 81.602 1.00 56.61 302 THR A O 1
ATOM 2251 N N . SER B 1 2 ? -11.890 92.628 68.472 1.00 44.51 27 SER B N 1
ATOM 2252 C CA . SER B 1 2 ? -12.390 91.386 67.886 1.00 41.16 27 SER B CA 1
ATOM 2253 C C . SER B 1 2 ? -13.460 90.735 68.758 1.00 43.43 27 SER B C 1
ATOM 2254 O O . SER B 1 2 ? -13.360 90.736 69.982 1.00 39.94 27 SER B O 1
ATOM 2257 N N . LEU B 1 3 ? -14.488 90.163 68.123 1.00 42.49 28 LEU B N 1
ATOM 2258 C CA . LEU B 1 3 ? -15.468 89.394 68.882 1.00 45.23 28 LEU B CA 1
ATOM 2259 C C . LEU B 1 3 ? -14.880 88.099 69.425 1.00 41.08 28 LEU B C 1
ATOM 2260 O O . LEU B 1 3 ? -15.469 87.494 70.330 1.00 36.08 28 LEU B O 1
ATOM 2265 N N . ALA B 1 4 ? -13.724 87.671 68.908 1.00 36.33 29 ALA B N 1
ATOM 2266 C CA . ALA B 1 4 ? -13.092 86.451 69.397 1.00 35.50 29 ALA B CA 1
ATOM 2267 C C . ALA B 1 4 ? -12.773 86.513 70.884 1.00 35.18 29 ALA B C 1
ATOM 2268 O O . ALA B 1 4 ? -12.557 85.467 71.500 1.00 36.12 29 ALA B O 1
ATOM 2270 N N . VAL B 1 5 ? -12.736 87.706 71.486 1.00 38.90 30 VAL B N 1
ATOM 2271 C CA . VAL B 1 5 ? -12.498 87.760 72.925 1.00 39.46 30 VAL B CA 1
ATOM 2272 C C . VAL B 1 5 ? -13.611 87.063 73.698 1.00 42.09 30 VAL B C 1
ATOM 2273 O O . VAL B 1 5 ? -13.408 86.665 74.850 1.00 43.43 30 VAL B O 1
ATOM 2277 N N . TYR B 1 6 ? -14.790 86.910 73.095 1.00 40.56 31 TYR B N 1
ATOM 2278 C CA . TYR B 1 6 ? -15.917 86.252 73.737 1.00 40.08 31 TYR B CA 1
ATOM 2279 C C . TYR B 1 6 ? -15.890 84.738 73.573 1.00 33.91 31 TYR B C 1
ATOM 2280 O O . TYR B 1 6 ? -16.653 84.045 74.257 1.00 38.59 31 TYR B O 1
ATOM 2289 N N . ARG B 1 7 ? -15.021 84.212 72.711 1.00 32.69 32 ARG B N 1
ATOM 2290 C CA . ARG B 1 7 ? -15.032 82.781 72.409 1.00 30.95 32 ARG B CA 1
ATOM 2291 C C . ARG B 1 7 ? -14.619 81.960 73.626 1.00 33.22 32 ARG B C 1
ATOM 2292 O O . ARG B 1 7 ? -13.625 82.274 74.291 1.00 34.97 32 ARG B O 1
ATOM 2300 N N . ARG B 1 8 ? -15.394 80.910 73.918 1.00 30.13 33 ARG B N 1
ATOM 2301 C CA . ARG B 1 8 ? -15.040 79.959 74.972 1.00 31.11 33 ARG B CA 1
ATOM 2302 C C . ARG B 1 8 ? -13.600 79.498 74.803 1.00 31.55 33 ARG B C 1
ATOM 2303 O O . ARG B 1 8 ? -13.141 79.245 73.687 1.00 34.85 33 ARG B O 1
ATOM 2311 N N . LYS B 1 9 ? -12.881 79.380 75.917 1.00 35.26 34 LYS B N 1
ATOM 2312 C CA . LYS B 1 9 ? -11.508 78.896 75.847 1.00 37.90 34 LYS B CA 1
ATOM 2313 C C . LYS B 1 9 ? -11.410 77.388 76.002 1.00 34.85 34 LYS B C 1
ATOM 2314 O O . LYS B 1 9 ? -10.317 76.831 75.870 1.00 34.07 34 LYS B O 1
ATOM 2320 N N . ASP B 1 10 ? -12.522 76.718 76.274 1.00 32.20 35 ASP B N 1
ATOM 2321 C CA . ASP B 1 10 ? -12.534 75.268 76.351 1.00 31.42 35 ASP B CA 1
ATOM 2322 C C . ASP B 1 10 ? -13.916 74.800 75.925 1.00 28.05 35 ASP B C 1
ATOM 2323 O O . ASP B 1 10 ? -14.841 75.602 75.760 1.00 29.65 35 ASP B O 1
ATOM 2328 N N . GLY B 1 11 ? -14.054 73.490 75.754 1.00 29.10 36 GLY B N 1
ATOM 2329 C CA . GLY B 1 11 ? -15.319 72.934 75.317 1.00 27.19 36 GLY B CA 1
ATOM 2330 C C . GLY B 1 11 ? -16.211 72.427 76.428 1.00 27.33 36 GLY B C 1
ATOM 2331 O O . GLY B 1 11 ? -17.056 71.556 76.200 1.00 27.84 36 GLY B O 1
ATOM 2332 N N . GLY B 1 12 ? -16.046 72.969 77.632 1.00 27.25 37 GLY B N 1
ATOM 2333 C CA . GLY B 1 12 ? -16.894 72.595 78.739 1.00 27.88 37 GLY B CA 1
ATOM 2334 C C . GLY B 1 12 ? -18.279 73.199 78.631 1.00 26.41 37 GLY B C 1
ATOM 2335 O O . GLY B 1 12 ? -18.596 73.989 77.728 1.00 29.76 37 GLY B O 1
ATOM 2336 N N . PRO B 1 13 ? -19.135 72.827 79.575 1.00 25.39 38 PRO B N 1
ATOM 2337 C CA . PRO B 1 13 ? -20.535 73.244 79.507 1.00 22.85 38 PRO B CA 1
ATOM 2338 C C . PRO B 1 13 ? -20.698 74.720 79.799 1.00 28.09 38 PRO B C 1
ATOM 2339 O O . PRO B 1 13 ? -19.967 75.296 80.605 1.00 30.57 38 PRO B O 1
ATOM 2343 N N . ALA B 1 14 ? -21.693 75.320 79.148 1.00 30.38 39 ALA B N 1
ATOM 2344 C CA . ALA B 1 14 ? -22.108 76.691 79.456 1.00 33.31 39 ALA B CA 1
ATOM 2345 C C . ALA B 1 14 ? -23.118 76.602 80.589 1.00 28.94 39 ALA B C 1
ATOM 2346 O O . ALA B 1 14 ? -24.317 76.416 80.373 1.00 30.33 39 ALA B O 1
ATOM 2348 N N . THR B 1 15 ? -22.635 76.736 81.822 1.00 36.12 40 THR B N 1
ATOM 2349 C CA . THR B 1 15 ? -23.513 76.447 82.948 1.00 38.46 40 THR B CA 1
ATOM 2350 C C . THR B 1 15 ? -24.643 77.464 83.059 1.00 34.16 40 THR B C 1
ATOM 2351 O O . THR B 1 15 ? -25.732 77.116 83.526 1.00 34.91 40 THR B O 1
ATOM 2355 N N . LYS B 1 16 ? -24.439 78.703 82.593 1.00 35.37 41 LYS B N 1
ATOM 2356 C CA . LYS B 1 16 ? -25.546 79.659 82.586 1.00 34.30 41 LYS B CA 1
ATOM 2357 C C . LYS B 1 16 ? -26.709 79.161 81.732 1.00 28.84 41 LYS B C 1
ATOM 2358 O O . LYS B 1 16 ? -27.878 79.360 82.084 1.00 32.55 41 LYS B O 1
ATOM 2364 N N . PHE B 1 17 ? -26.410 78.517 80.599 1.00 26.01 42 PHE B N 1
ATOM 2365 C CA . PHE B 1 17 ? -27.476 77.966 79.773 1.00 25.98 42 PHE B CA 1
ATOM 2366 C C . PHE B 1 17 ? -28.210 76.847 80.499 1.00 25.90 42 PHE B C 1
ATOM 2367 O O . PHE B 1 17 ? -29.443 76.778 80.475 1.00 25.84 42 PHE B O 1
ATOM 2375 N N . TRP B 1 18 ? -27.464 75.925 81.105 1.00 28.37 43 TRP B N 1
ATOM 2376 C CA . TRP B 1 18 ? -28.111 74.767 81.704 1.00 28.66 43 TRP B CA 1
ATOM 2377 C C . TRP B 1 18 ? -28.848 75.118 82.985 1.00 32.93 43 TRP B C 1
ATOM 2378 O O . TRP B 1 18 ? -29.785 74.405 83.360 1.00 34.77 43 TRP B O 1
ATOM 2389 N N . GLU B 1 19 ? -28.479 76.217 83.639 1.00 30.15 44 GLU B N 1
ATOM 2390 C CA . GLU B 1 19 ? -29.182 76.661 84.835 1.00 33.99 44 GLU B CA 1
ATOM 2391 C C . GLU B 1 19 ? -30.374 77.557 84.530 1.00 31.68 44 GLU B C 1
ATOM 2392 O O . GLU B 1 19 ? -31.132 77.889 85.452 1.00 33.72 44 GLU B O 1
ATOM 2398 N N . SER B 1 20 ? -30.556 77.959 83.274 1.00 30.70 45 SER B N 1
ATOM 2399 C CA . SER B 1 20 ? -31.563 78.949 82.937 1.00 30.88 45 SER B CA 1
ATOM 2400 C C . SER B 1 20 ? -32.976 78.376 83.052 1.00 31.63 45 SER B C 1
ATOM 2401 O O . SER B 1 20 ? -33.202 77.194 82.806 1.00 28.75 45 SER B O 1
ATOM 2404 N N . PRO B 1 21 ? -33.946 79.206 83.436 1.00 30.79 46 PRO B N 1
ATOM 2405 C CA . PRO B 1 21 ? -35.319 78.699 83.594 1.00 29.12 46 PRO B CA 1
ATOM 2406 C C . PRO B 1 21 ? -35.877 78.038 82.348 1.00 34.27 46 PRO B C 1
ATOM 2407 O O . PRO B 1 21 ? -36.573 77.017 82.453 1.00 33.02 46 PRO B O 1
ATOM 2411 N N . GLU B 1 22 ? -35.590 78.584 81.163 1.00 31.44 47 GLU B N 1
ATOM 2412 C CA . GLU B 1 22 ? -36.133 77.991 79.950 1.00 33.90 47 GLU B CA 1
ATOM 2413 C C . GLU B 1 22 ? -35.545 76.608 79.703 1.00 30.64 47 GLU B C 1
ATOM 2414 O O . GLU B 1 22 ? -36.248 75.700 79.248 1.00 32.16 47 GLU B O 1
ATOM 2420 N N . THR B 1 23 ? -34.261 76.422 80.002 1.00 28.80 48 THR B N 1
ATOM 2421 C CA . THR B 1 23 ? -33.656 75.108 79.795 1.00 27.73 48 THR B CA 1
ATOM 2422 C C . THR B 1 23 ? -34.200 74.095 80.790 1.00 30.12 48 THR B C 1
ATOM 2423 O O . THR B 1 23 ? -34.479 72.946 80.430 1.00 29.32 48 THR B O 1
ATOM 2427 N N . VAL B 1 24 ? -34.373 74.507 82.041 1.00 29.34 49 VAL B N 1
ATOM 2428 C CA . VAL B 1 24 ? -34.972 73.611 83.022 1.00 31.44 49 VAL B CA 1
ATOM 2429 C C . VAL B 1 24 ? -36.387 73.233 82.602 1.00 31.93 49 VAL B C 1
ATOM 2430 O O . VAL B 1 24 ? -36.814 72.080 82.752 1.00 32.41 49 VAL B O 1
ATOM 2434 N N . SER B 1 25 ? -37.129 74.191 82.044 1.00 29.30 50 SER B N 1
ATOM 2435 C CA . SER B 1 25 ? -38.475 73.896 81.565 1.00 37.52 50 SER B CA 1
ATOM 2436 C C . SER B 1 25 ? -38.450 72.907 80.410 1.00 31.83 50 SER B C 1
ATOM 2437 O O . SER B 1 25 ? -39.331 72.047 80.299 1.00 34.33 50 SER B O 1
ATOM 2440 N N . GLN B 1 26 ? -37.445 73.009 79.536 1.00 32.70 51 GLN B N 1
ATOM 2441 C CA . GLN B 1 26 ? -37.347 72.071 78.422 1.00 35.46 51 GLN B CA 1
ATOM 2442 C C . GLN B 1 26 ? -37.060 70.652 78.895 1.00 32.81 51 GLN B C 1
ATOM 2443 O O . GLN B 1 26 ? -37.386 69.684 78.194 1.00 36.37 51 GLN B O 1
ATOM 2449 N N . LEU B 1 27 ? -36.444 70.506 80.065 1.00 28.95 52 LEU B N 1
ATOM 2450 C CA . LEU B 1 27 ? -36.121 69.182 80.573 1.00 30.57 52 LEU B CA 1
ATOM 2451 C C . LEU B 1 27 ? -37.325 68.462 81.160 1.00 30.64 52 LEU B C 1
ATOM 2452 O O . LEU B 1 27 ? -37.227 67.256 81.424 1.00 32.75 52 LEU B O 1
ATOM 2457 N N . ASP B 1 28 ? -38.446 69.163 81.362 1.00 29.97 53 ASP B N 1
ATOM 2458 C CA . ASP B 1 28 ? -39.636 68.530 81.920 1.00 30.33 53 ASP B CA 1
ATOM 2459 C C . ASP B 1 28 ? -40.084 67.339 81.080 1.00 35.25 53 ASP B C 1
ATOM 2460 O O . ASP B 1 28 ? -40.350 66.255 81.612 1.00 36.53 53 ASP B O 1
ATOM 2465 N N . SER B 1 29 ? -40.184 67.523 79.763 1.00 34.76 54 SER B N 1
ATOM 2466 C CA . SER B 1 29 ? -40.619 66.419 78.912 1.00 38.94 54 SER B CA 1
ATOM 2467 C C . SER B 1 29 ? -39.604 65.280 78.903 1.00 37.94 54 SER B C 1
ATOM 2468 O O . SER B 1 29 ? -39.988 64.107 78.802 1.00 36.58 54 SER B O 1
ATOM 2471 N N . VAL B 1 30 ? -38.313 65.603 79.016 1.00 32.10 55 VAL B N 1
ATOM 2472 C CA . VAL B 1 30 ? -37.283 64.575 79.151 1.00 29.87 55 VAL B CA 1
ATOM 2473 C C . VAL B 1 30 ? -37.496 63.773 80.430 1.00 30.24 55 VAL B C 1
ATOM 2474 O O . VAL B 1 30 ? -37.424 62.539 80.430 1.00 29.72 55 VAL B O 1
ATOM 2478 N N . ARG B 1 31 ? -37.737 64.469 81.542 1.00 28.84 56 ARG B N 1
ATOM 2479 C CA . ARG B 1 31 ? -37.982 63.796 82.817 1.00 27.01 56 ARG B CA 1
ATOM 2480 C C . ARG B 1 31 ? -39.189 62.869 82.728 1.00 29.83 56 ARG B C 1
ATOM 2481 O O . ARG B 1 31 ? -39.150 61.737 83.227 1.00 29.14 56 ARG B O 1
ATOM 2489 N N . VAL B 1 32 ? -40.280 63.346 82.124 1.00 34.01 57 VAL B N 1
ATOM 2490 C CA . VAL B 1 32 ? -41.488 62.533 82.007 1.00 34.35 57 VAL B CA 1
ATOM 2491 C C . VAL B 1 32 ? -41.213 61.314 81.140 1.00 32.76 57 VAL B C 1
ATOM 2492 O O . VAL B 1 32 ? -41.594 60.187 81.478 1.00 32.98 57 VAL B O 1
ATOM 2496 N N . TRP B 1 33 ? -40.515 61.520 80.023 1.00 32.05 58 TRP B N 1
ATOM 2497 C CA . TRP B 1 33 ? -40.193 60.421 79.121 1.00 31.86 58 TRP B CA 1
ATOM 2498 C C . TRP B 1 33 ? -39.319 59.376 79.809 1.00 30.89 58 TRP B C 1
ATOM 2499 O O . TRP B 1 33 ? -39.571 58.175 79.683 1.00 32.85 58 TRP B O 1
ATOM 2510 N N . LEU B 1 34 ? -38.305 59.812 80.564 1.00 28.41 59 LEU B N 1
ATOM 2511 C CA . LEU B 1 34 ? -37.480 58.872 81.325 1.00 26.67 59 LEU B CA 1
ATOM 2512 C C . LEU B 1 34 ? -38.309 58.091 82.339 1.00 29.52 59 LEU B C 1
ATOM 2513 O O . LEU B 1 34 ? -38.049 56.908 82.590 1.00 28.46 59 LEU B O 1
ATOM 2518 N N . GLY B 1 35 ? -39.290 58.746 82.959 1.00 30.75 60 GLY B N 1
ATOM 2519 C CA . GLY B 1 35 ? -40.122 58.045 83.918 1.00 35.31 60 GLY B CA 1
ATOM 2520 C C . GLY B 1 35 ? -40.947 56.942 83.300 1.00 38.75 60 GLY B C 1
ATOM 2521 O O . GLY B 1 35 ? -41.337 56.003 84.001 1.00 43.44 60 GLY B O 1
ATOM 2522 N N . LYS B 1 36 ? -41.205 57.028 81.999 1.00 35.46 61 LYS B N 1
ATOM 2523 C CA . LYS B 1 36 ? -42.007 56.026 81.305 1.00 34.93 61 LYS B CA 1
ATOM 2524 C C . LYS B 1 36 ? -41.178 54.935 80.642 1.00 36.90 61 LYS B C 1
ATOM 2525 O O . LYS B 1 36 ? -41.663 53.807 80.506 1.00 42.09 61 LYS B O 1
ATOM 2531 N N . HIS B 1 37 ? -39.946 55.236 80.214 1.00 30.34 62 HIS B N 1
ATOM 2532 C CA . HIS B 1 37 ? -39.188 54.334 79.358 1.00 28.62 62 HIS B CA 1
ATOM 2533 C C . HIS B 1 37 ? -37.865 53.866 79.939 1.00 31.90 62 HIS B C 1
ATOM 2534 O O . HIS B 1 37 ? -37.282 52.915 79.408 1.00 35.52 62 HIS B O 1
ATOM 2541 N N . TYR B 1 38 ? -37.360 54.527 80.967 1.00 29.21 63 TYR B N 1
ATOM 2542 C CA . TYR B 1 38 ? -36.230 54.090 81.770 1.00 27.94 63 TYR B CA 1
ATOM 2543 C C . TYR B 1 38 ? -36.658 54.031 83.235 1.00 30.36 63 TYR B C 1
ATOM 2544 O O . TYR B 1 38 ? -35.885 54.309 84.155 1.00 31.05 63 TYR B O 1
ATOM 2553 N N . LYS B 1 39 ? -37.912 53.635 83.452 1.00 32.96 64 LYS B N 1
ATOM 2554 C CA . LYS B 1 39 ? -38.540 53.771 84.761 1.00 36.68 64 LYS B CA 1
ATOM 2555 C C . LYS B 1 39 ? -37.763 53.040 85.852 1.00 34.46 64 LYS B C 1
ATOM 2556 O O . LYS B 1 39 ? -37.570 53.571 86.952 1.00 34.79 64 LYS B O 1
ATOM 2562 N N . LYS B 1 40 ? -37.326 51.809 85.571 1.00 33.13 65 LYS B N 1
ATOM 2563 C CA . LYS B 1 40 ? -36.625 51.011 86.575 1.00 39.43 65 LYS B CA 1
ATOM 2564 C C . LYS B 1 40 ? -35.329 51.666 87.041 1.00 38.05 65 LYS B C 1
ATOM 2565 O O . LYS B 1 40 ? -34.870 51.396 88.156 1.00 36.69 65 LYS B O 1
ATOM 2571 N N . TYR B 1 41 ? -34.753 52.556 86.235 1.00 32.67 66 TYR B N 1
ATOM 2572 C CA . TYR B 1 41 ? -33.460 53.150 86.542 1.00 30.53 66 TYR B CA 1
ATOM 2573 C C . TYR B 1 41 ? -33.553 54.551 87.122 1.00 27.70 66 TYR B C 1
ATOM 2574 O O . TYR B 1 41 ? -32.589 55.004 87.750 1.00 30.22 66 TYR B O 1
ATOM 2583 N N . VAL B 1 42 ? -34.683 55.236 86.956 1.00 30.64 67 VAL B N 1
ATOM 2584 C CA . VAL B 1 42 ? -34.840 56.586 87.492 1.00 29.77 67 VAL B CA 1
ATOM 2585 C C . VAL B 1 42 ? -35.843 56.662 88.625 1.00 38.94 67 VAL B C 1
ATOM 2586 O O . VAL B 1 42 ? -35.870 57.685 89.325 1.00 35.01 67 VAL B O 1
ATOM 2590 N N . HIS B 1 43 ? -36.663 55.626 88.832 1.00 50.65 68 HIS B N 1
ATOM 2591 C CA . HIS B 1 43 ? -37.764 55.728 89.789 1.00 61.74 68 HIS B CA 1
ATOM 2592 C C . HIS B 1 43 ? -37.267 56.061 91.189 1.00 53.03 68 HIS B C 1
ATOM 2593 O O . HIS B 1 43 ? -37.871 56.884 91.887 1.00 46.59 68 HIS B O 1
ATOM 2600 N N . ALA B 1 44 ? -36.162 55.442 91.614 1.00 48.79 69 ALA B N 1
ATOM 2601 C CA . ALA B 1 44 ? -35.691 55.628 92.985 1.00 53.86 69 ALA B CA 1
ATOM 2602 C C . ALA B 1 44 ? -35.117 57.025 93.200 1.00 46.56 69 ALA B C 1
ATOM 2603 O O . ALA B 1 44 ? -35.364 57.652 94.239 1.00 47.54 69 ALA B O 1
ATOM 2605 N N . ASP B 1 45 ? -34.341 57.528 92.239 1.00 39.19 70 ASP B N 1
ATOM 2606 C CA . ASP B 1 45 ? -33.768 58.861 92.393 1.00 32.21 70 ASP B CA 1
ATOM 2607 C C . ASP B 1 45 ? -34.817 59.947 92.224 1.00 32.19 70 ASP B C 1
ATOM 2608 O O . ASP B 1 45 ? -34.697 61.019 92.833 1.00 36.30 70 ASP B O 1
ATOM 2613 N N . ALA B 1 46 ? -35.854 59.685 91.430 1.00 34.57 71 ALA B N 1
ATOM 2614 C CA . ALA B 1 46 ? -36.911 60.641 91.110 1.00 33.85 71 ALA B CA 1
ATOM 2615 C C . ALA B 1 46 ? -36.307 62.010 90.774 1.00 33.33 71 ALA B C 1
ATOM 2616 O O . ALA B 1 46 ? -36.591 63.000 91.455 1.00 33.05 71 ALA B O 1
ATOM 2618 N N . PRO B 1 47 ? -35.465 62.093 89.745 1.00 30.25 72 PRO B N 1
ATOM 2619 C CA .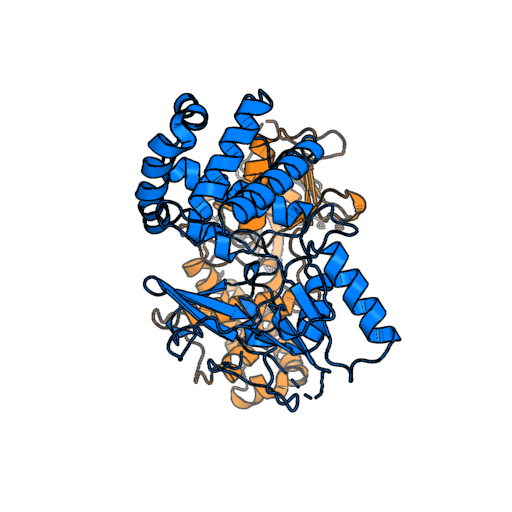 PRO B 1 47 ? -34.779 63.360 89.470 1.00 29.53 72 PRO B CA 1
ATOM 2620 C C . PRO B 1 47 ? -35.758 64.457 89.085 1.00 32.25 72 PRO B C 1
ATOM 2621 O O . PRO B 1 47 ? -36.700 64.234 88.324 1.00 33.20 72 PRO B O 1
ATOM 2625 N N . THR B 1 48 ? -35.519 65.654 89.616 1.00 27.53 73 THR B N 1
ATOM 2626 C CA . THR B 1 48 ? -36.258 66.815 89.161 1.00 25.55 73 THR B CA 1
ATOM 2627 C C . THR B 1 48 ? -35.660 67.337 87.857 1.00 27.51 73 THR B C 1
ATOM 2628 O O . THR B 1 48 ? -34.584 66.916 87.415 1.00 28.71 73 THR B O 1
ATOM 2632 N N . ASN B 1 49 ? -36.354 68.302 87.250 1.00 30.86 74 ASN B N 1
ATOM 2633 C CA . ASN B 1 49 ? -35.796 68.926 86.052 1.00 25.09 74 ASN B CA 1
ATOM 2634 C C . ASN B 1 49 ? -34.444 69.573 86.350 1.00 26.55 74 ASN B C 1
ATOM 2635 O O . ASN B 1 49 ? -33.505 69.454 85.554 1.00 25.72 74 ASN B O 1
ATOM 2640 N N . LYS B 1 50 ? -34.320 70.257 87.494 1.00 27.23 75 LYS B N 1
ATOM 2641 C CA . LYS B 1 50 ? -33.042 70.872 87.844 1.00 27.84 75 LYS B CA 1
ATOM 2642 C C . LYS B 1 50 ? -31.957 69.837 88.099 1.00 27.24 75 LYS B C 1
ATOM 2643 O O . LYS B 1 50 ? -30.788 70.062 87.751 1.00 27.46 75 LYS B O 1
ATOM 2649 N N . THR B 1 51 ? -32.312 68.702 88.708 1.00 27.89 76 THR B N 1
ATOM 2650 C CA . THR B 1 51 ? -31.329 67.639 88.889 1.00 27.33 76 THR B CA 1
ATOM 2651 C C . THR B 1 51 ? -30.806 67.148 87.546 1.00 24.38 76 THR B C 1
ATOM 2652 O O . THR B 1 51 ? -29.597 66.951 87.379 1.00 27.52 76 THR B O 1
ATOM 2656 N N . LEU B 1 52 ? -31.705 66.957 86.576 1.00 25.16 77 LEU B N 1
ATOM 2657 C CA . LEU B 1 52 ? -31.273 66.534 85.248 1.00 25.16 77 LEU B CA 1
ATOM 2658 C C . LEU B 1 52 ? -30.378 67.581 84.604 1.00 25.92 77 LEU B C 1
ATOM 2659 O O . LEU B 1 52 ? -29.356 67.236 84.002 1.00 25.76 77 LEU B O 1
ATOM 2664 N N . ALA B 1 53 ? -30.722 68.869 84.745 1.00 26.04 78 ALA B N 1
ATOM 2665 C CA . ALA B 1 53 ? -29.853 69.907 84.193 1.00 27.27 78 ALA B CA 1
ATOM 2666 C C . ALA B 1 53 ? -28.483 69.872 84.852 1.00 25.42 78 ALA B C 1
ATOM 2667 O O . ALA B 1 53 ? -27.454 70.004 84.178 1.00 26.38 78 ALA B O 1
ATOM 2669 N N . GLY B 1 54 ? -28.454 69.694 86.174 1.00 26.95 79 GLY B N 1
ATOM 2670 C CA . GLY B 1 54 ? -27.184 69.580 86.869 1.00 28.13 79 GLY B CA 1
ATOM 2671 C C . GLY B 1 54 ? -26.383 68.371 86.427 1.00 27.57 79 GLY B C 1
ATOM 2672 O O . GLY B 1 54 ? -25.154 68.425 86.351 1.00 26.93 79 GLY B O 1
ATOM 2673 N N . LEU B 1 55 ? -27.070 67.261 86.141 1.00 24.91 80 LEU B N 1
ATOM 2674 C CA . LEU B 1 55 ? -26.375 66.065 85.672 1.00 23.92 80 LEU B CA 1
ATOM 2675 C C . LEU B 1 55 ? -25.776 66.280 84.286 1.00 26.26 80 LEU B C 1
ATOM 2676 O O . LEU B 1 55 ? -24.654 65.835 84.016 1.00 25.72 80 LEU B O 1
ATOM 2681 N N . VAL B 1 56 ? -26.495 66.984 83.402 1.00 22.99 81 VAL B N 1
ATOM 2682 C CA . VAL B 1 56 ? -25.945 67.304 82.087 1.00 22.59 81 VAL B CA 1
ATOM 2683 C C . VAL B 1 56 ? -24.655 68.101 82.234 1.00 22.41 81 VAL B C 1
ATOM 2684 O O . VAL B 1 56 ? -23.651 67.819 81.570 1.00 23.52 81 VAL B O 1
ATOM 2688 N N . VAL B 1 57 ? -24.652 69.093 83.128 1.00 22.28 82 VAL B N 1
ATOM 2689 C CA . VAL B 1 57 ? -23.446 69.892 83.320 1.00 22.41 82 VAL B CA 1
ATOM 2690 C C . VAL B 1 57 ? -22.301 69.011 83.795 1.00 23.75 82 VAL B C 1
ATOM 2691 O O . VAL B 1 57 ? -21.169 69.119 83.304 1.00 24.62 82 VAL B O 1
ATOM 2695 N N . GLN B 1 58 ? -22.581 68.098 84.736 1.00 25.47 83 GLN B N 1
ATOM 2696 C CA . GLN B 1 58 ? -21.530 67.227 85.256 1.00 26.50 83 GLN B CA 1
ATOM 2697 C C . GLN B 1 58 ? -20.996 66.299 84.173 1.00 28.12 83 GLN B C 1
ATOM 2698 O O . GLN B 1 58 ? -19.791 66.033 84.117 1.00 26.32 83 GLN B O 1
ATOM 2704 N N . LEU B 1 59 ? -21.880 65.789 83.317 1.00 24.49 84 LEU B N 1
ATOM 2705 C CA . LEU B 1 59 ? -21.437 64.922 82.227 1.00 21.55 84 LEU B CA 1
ATOM 2706 C C . LEU B 1 59 ? -20.590 65.690 81.218 1.00 22.17 84 LEU B C 1
ATOM 2707 O O . LEU B 1 59 ? -19.523 65.227 80.802 1.00 22.14 84 LEU B O 1
ATOM 2712 N N . LEU B 1 60 ? -21.069 66.859 80.797 1.00 22.18 85 LEU B N 1
ATOM 2713 C CA . LEU B 1 60 ? -20.322 67.676 79.844 1.00 21.79 85 LEU B CA 1
ATOM 2714 C C . LEU B 1 60 ? -18.983 68.123 80.426 1.00 23.60 85 LEU B C 1
ATOM 2715 O O . LEU B 1 60 ? -17.974 68.176 79.709 1.00 24.30 85 LEU B O 1
ATOM 2720 N N . GLN B 1 61 ? -18.949 68.453 81.726 1.00 24.86 86 GLN B N 1
ATOM 2721 C CA . GLN B 1 61 ? -17.677 68.861 82.311 1.00 26.44 86 GLN B CA 1
ATOM 2722 C C . GLN B 1 61 ? -16.718 67.689 82.394 1.00 26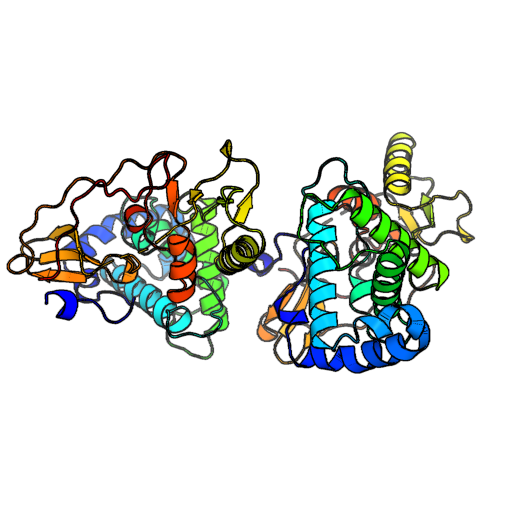.09 86 GLN B C 1
ATOM 2723 O O . GLN B 1 61 ? -15.521 67.842 82.135 1.00 27.56 86 GLN B O 1
ATOM 2729 N N . PHE B 1 62 ? -17.233 66.500 82.721 1.00 25.81 87 PHE B N 1
ATOM 2730 C CA . PHE B 1 62 ? -16.365 65.333 82.762 1.00 25.46 87 PHE B CA 1
ATOM 2731 C C . PHE B 1 62 ? -15.752 65.057 81.396 1.00 24.91 87 PHE B C 1
ATOM 2732 O O . PHE B 1 62 ? -14.544 64.806 81.293 1.00 25.88 87 PHE B O 1
ATOM 2740 N N . GLN B 1 63 ? -16.548 65.114 80.325 1.00 23.33 88 GLN B N 1
ATOM 2741 C CA . GLN B 1 63 ? -15.926 64.711 79.074 1.00 24.79 88 GLN B CA 1
ATOM 2742 C C . GLN B 1 63 ? -14.982 65.789 78.559 1.00 21.55 88 GLN B C 1
ATOM 2743 O O . GLN B 1 63 ? -14.003 65.458 77.884 1.00 26.55 88 GLN B O 1
ATOM 2749 N N . GLU B 1 64 ? -15.181 67.051 78.946 1.00 25.17 89 GLU B N 1
ATOM 2750 C CA . GLU B 1 64 ? -14.171 68.050 78.617 1.00 23.01 89 GLU B CA 1
ATOM 2751 C C . GLU B 1 64 ? -12.905 67.850 79.445 1.00 26.51 89 GLU B C 1
ATOM 2752 O O . GLU B 1 64 ? -11.791 67.935 78.913 1.00 29.15 89 GLU B O 1
ATOM 2758 N N . ASP B 1 65 ? -13.053 67.558 80.741 1.00 28.54 90 ASP B N 1
ATOM 2759 C CA . ASP B 1 65 ? -11.882 67.373 81.592 1.00 30.11 90 ASP B CA 1
ATOM 2760 C C . ASP B 1 65 ? -11.085 66.147 81.179 1.00 31.52 90 ASP B C 1
ATOM 2761 O O . ASP B 1 65 ? -9.850 66.174 81.187 1.00 35.72 90 ASP B O 1
ATOM 2766 N N . ALA B 1 66 ? -11.774 65.063 80.816 1.00 28.43 91 ALA B N 1
ATOM 2767 C CA . ALA B 1 66 ? -11.122 63.797 80.509 1.00 28.32 91 ALA B CA 1
ATOM 2768 C C . ALA B 1 66 ? -10.697 63.678 79.054 1.00 31.40 91 ALA B C 1
ATOM 2769 O O . ALA B 1 66 ? -9.685 63.026 78.772 1.00 29.79 91 ALA B O 1
ATOM 2771 N N . PHE B 1 67 ? -11.446 64.281 78.118 1.00 27.69 92 PHE B N 1
ATOM 2772 C CA . PHE B 1 67 ? -11.226 64.028 76.697 1.00 23.97 92 PHE B CA 1
ATOM 2773 C C . PHE B 1 67 ? -11.018 65.311 75.905 1.00 27.97 92 PHE B C 1
ATOM 2774 O O . PHE B 1 67 ? -10.968 65.255 74.675 1.00 28.34 92 PHE B O 1
ATOM 2782 N N . GLY B 1 68 ? -10.892 66.452 76.573 1.00 27.73 93 GLY B N 1
ATOM 2783 C CA . GLY B 1 68 ? -10.733 67.726 75.901 1.00 27.02 93 GLY B CA 1
ATOM 2784 C C . GLY B 1 68 ? -9.407 67.845 75.167 1.00 27.11 93 GLY B C 1
ATOM 2785 O O . GLY B 1 68 ? -8.541 66.971 75.213 1.00 30.74 93 GLY B O 1
ATOM 2786 N N . LYS B 1 69 ? -9.255 68.973 74.462 1.00 26.30 94 LYS B N 1
ATOM 2787 C CA . LYS B 1 69 ? -8.121 69.127 73.553 1.00 28.14 94 LYS B CA 1
ATOM 2788 C C . LYS B 1 69 ? -6.784 69.217 74.283 1.00 31.79 94 LYS B C 1
ATOM 2789 O O . LYS B 1 69 ? -5.739 69.014 73.654 1.00 35.00 94 LYS B O 1
ATOM 2795 N N . HIS B 1 70 ? -6.789 69.486 75.588 1.00 32.57 95 HIS B N 1
ATOM 2796 C CA . HIS B 1 70 ? -5.547 69.552 76.349 1.00 37.05 95 HIS B CA 1
ATOM 2797 C C . HIS B 1 70 ? -5.005 68.179 76.727 1.00 41.07 95 HIS B C 1
ATOM 2798 O O . HIS B 1 70 ? -3.885 68.095 77.241 1.00 46.47 95 HIS B O 1
ATOM 2805 N N . VAL B 1 71 ? -5.751 67.111 76.467 1.00 32.58 96 VAL B N 1
ATOM 2806 C CA . VAL B 1 71 ? -5.398 65.771 76.927 1.00 34.36 96 VAL B CA 1
ATOM 2807 C C . VAL B 1 71 ? -4.622 65.036 75.836 1.00 39.95 96 VAL B C 1
ATOM 2808 O O . VAL B 1 71 ? -5.104 64.888 74.706 1.00 38.00 96 VAL B O 1
ATOM 2812 N N . THR B 1 72 ? -3.430 64.546 76.180 1.00 47.96 97 THR B N 1
ATOM 2813 C CA . THR B 1 72 ? -2.662 63.702 75.270 1.00 53.06 97 THR B CA 1
ATOM 2814 C C . THR B 1 72 ? -3.197 62.276 75.314 1.00 52.44 97 THR B C 1
ATOM 2815 O O . THR B 1 72 ? -3.412 61.721 76.396 1.00 54.25 97 THR B O 1
ATOM 2819 N N . ASN B 1 73 ? -3.405 61.687 74.134 1.00 53.32 98 ASN B N 1
ATOM 2820 C CA . ASN B 1 73 ? -3.943 60.339 73.970 1.00 59.63 98 ASN B CA 1
ATOM 2821 C C . ASN B 1 73 ? -5.136 60.092 74.889 1.00 54.51 98 ASN B C 1
ATOM 2822 O O . ASN B 1 73 ? -5.061 59.260 75.803 1.00 57.33 98 ASN B O 1
ATOM 2827 N N . PRO B 1 74 ? -6.246 60.796 74.686 1.00 45.56 99 PRO B N 1
ATOM 2828 C CA . PRO B 1 74 ? -7.425 60.588 75.535 1.00 37.71 99 PRO B CA 1
ATOM 2829 C C . PRO B 1 74 ? -8.011 59.201 75.331 1.00 33.15 99 PRO B C 1
ATOM 2830 O O . PRO B 1 74 ? -7.809 58.557 74.303 1.00 36.55 99 PRO B O 1
ATOM 2834 N N . ALA B 1 75 ? -8.784 58.753 76.322 1.00 34.33 100 ALA B N 1
ATOM 2835 C CA . ALA B 1 75 ? -9.321 57.397 76.281 1.00 34.15 100 ALA B CA 1
ATOM 2836 C C . ALA B 1 75 ? -10.622 57.278 75.491 1.00 32.22 100 ALA B C 1
ATOM 2837 O O . ALA B 1 75 ? -11.094 56.158 75.273 1.00 34.52 100 ALA B O 1
ATOM 2839 N N . PHE B 1 76 ? -11.195 58.393 75.037 1.00 27.24 101 PHE B N 1
ATOM 2840 C CA . PHE B 1 76 ? -12.520 58.420 74.434 1.00 27.79 101 PHE B CA 1
ATOM 2841 C C . PHE B 1 76 ? -12.599 59.690 73.592 1.00 24.02 101 PHE B C 1
ATOM 2842 O O . PHE B 1 76 ? -11.900 60.667 73.879 1.00 26.85 101 PHE B O 1
ATOM 2850 N N . THR B 1 77 ? -13.416 59.655 72.538 1.00 25.81 102 THR B N 1
ATOM 2851 C CA . THR B 1 77 ? -13.677 60.840 71.720 1.00 24.84 102 THR B CA 1
ATOM 2852 C C . THR B 1 77 ? -14.935 61.528 72.226 1.00 23.23 102 THR B C 1
ATOM 2853 O O . THR B 1 77 ? -15.929 60.864 72.524 1.00 25.02 102 THR B O 1
ATOM 2857 N N . LYS B 1 78 ? -14.902 62.861 72.317 1.00 22.58 103 LYS B N 1
ATOM 2858 C CA . LYS B 1 78 ? -16.065 63.567 72.851 1.00 20.77 103 LYS B CA 1
ATOM 2859 C C . LYS B 1 78 ? -17.322 63.255 72.041 1.00 20.13 103 LYS B C 1
ATOM 2860 O O . LYS B 1 78 ? -17.280 63.140 70.816 1.00 23.03 103 LYS B O 1
ATOM 2866 N N . LEU B 1 79 ? -18.436 63.087 72.746 1.00 21.49 104 LEU B N 1
ATOM 2867 C CA . LEU B 1 79 ? -19.734 63.005 72.096 1.00 22.38 104 LEU B CA 1
ATOM 2868 C C . LEU B 1 79 ? -20.090 64.357 71.490 1.00 23.26 104 LEU B C 1
ATOM 2869 O O . LEU B 1 79 ? -19.777 65.400 72.075 1.00 23.91 104 LEU B O 1
ATOM 2874 N N . PRO B 1 80 ? -20.789 64.369 70.356 1.00 21.61 105 PRO B N 1
ATOM 2875 C CA . PRO B 1 80 ? -21.161 65.651 69.745 1.00 22.55 105 PRO B CA 1
ATOM 2876 C C . PRO B 1 80 ? -21.998 66.504 70.682 1.00 23.49 105 PRO B C 1
ATOM 2877 O O . PRO B 1 80 ? -22.919 66.027 71.348 1.00 21.53 105 PRO B O 1
ATOM 2881 N N . ALA B 1 81 ? -21.685 67.800 70.701 1.00 20.38 106 ALA B N 1
ATOM 2882 C CA . ALA B 1 81 ? -22.448 68.716 71.537 1.00 19.91 106 ALA B CA 1
ATOM 2883 C C . ALA B 1 81 ? -23.915 68.760 71.134 1.00 20.84 106 ALA B C 1
ATOM 2884 O O . ALA B 1 81 ? -24.785 68.967 71.989 1.00 23.82 106 ALA B O 1
ATOM 2886 N N . LYS B 1 82 ? -24.206 68.555 69.843 1.00 21.09 107 LYS B N 1
ATOM 2887 C CA . LYS B 1 82 ? -25.585 68.597 69.367 1.00 23.69 107 LYS B CA 1
ATOM 2888 C C . LYS B 1 82 ? -26.459 67.568 70.060 1.00 25.45 107 LYS B C 1
ATOM 2889 O O . LYS B 1 82 ? -27.668 67.789 70.212 1.00 26.00 107 LYS B O 1
ATOM 2895 N N . CYS B 1 83 ? -25.868 66.442 70.478 1.00 22.39 108 CYS B N 1
ATOM 2896 C CA . CYS B 1 83 ? -26.641 65.387 71.133 1.00 21.40 108 CYS B CA 1
ATOM 2897 C C . CYS B 1 83 ? -27.279 65.904 72.401 1.00 25.12 108 CYS B C 1
ATOM 2898 O O . CYS B 1 83 ? -28.432 65.580 72.718 1.00 25.55 108 CYS B O 1
ATOM 2901 N N . PHE B 1 84 ? -26.533 66.700 73.147 1.00 21.95 109 PHE B N 1
ATOM 2902 C CA . PHE B 1 84 ? -27.047 67.192 74.415 1.00 21.51 109 PHE B CA 1
ATOM 2903 C C . PHE B 1 84 ? -28.090 68.283 74.239 1.00 28.97 109 PHE B C 1
ATOM 2904 O O . PHE B 1 84 ? -28.793 68.604 75.203 1.00 33.97 109 PHE B O 1
ATOM 2912 N N . MET B 1 85 ? -28.219 68.851 73.043 1.00 23.82 110 MET B N 1
ATOM 2913 C CA . MET B 1 85 ? -29.197 69.896 72.790 1.00 28.40 110 MET B CA 1
ATOM 2914 C C . MET B 1 85 ? -30.489 69.369 72.179 1.00 27.78 110 MET B C 1
ATOM 2915 O O . MET B 1 85 ? -31.359 70.167 71.812 1.00 29.28 110 MET B O 1
ATOM 2920 N N . ASP B 1 86 ? -30.636 68.050 72.061 1.00 25.12 111 ASP B N 1
ATOM 2921 C CA . ASP B 1 86 ? -31.841 67.439 71.508 1.00 25.05 111 ASP B CA 1
ATOM 2922 C C . ASP B 1 86 ? -32.762 67.104 72.672 1.00 29.22 111 ASP B C 1
ATOM 2923 O O . ASP B 1 86 ? -32.564 66.101 73.358 1.00 28.86 111 ASP B O 1
ATOM 2928 N N . PHE B 1 87 ? -33.771 67.952 72.901 1.00 29.21 112 PHE B N 1
ATOM 2929 C CA . PHE B 1 87 ? -34.688 67.820 74.029 1.00 28.59 112 PHE B CA 1
ATOM 2930 C C . PHE B 1 87 ? -35.979 67.100 73.669 1.00 32.82 112 PHE B C 1
ATOM 2931 O O . PHE B 1 87 ? -36.893 67.041 74.499 1.00 32.47 112 PHE B O 1
ATOM 2939 N N . LYS B 1 88 ? -36.101 66.587 72.452 1.00 33.85 113 LYS B N 1
ATOM 2940 C CA . LYS B 1 88 ? -37.359 65.973 72.057 1.00 39.58 113 LYS B CA 1
ATOM 2941 C C . LYS B 1 88 ? -37.520 64.607 72.712 1.00 40.00 113 LYS B C 1
ATOM 2942 O O . LYS B 1 88 ? -36.543 63.894 72.965 1.00 35.18 113 LYS B O 1
ATOM 2948 N N . ALA B 1 89 ? -38.773 64.261 73.016 1.00 43.26 114 ALA B N 1
ATOM 2949 C CA . ALA B 1 89 ? -39.082 62.974 73.627 1.00 44.01 114 ALA B CA 1
ATOM 2950 C C . ALA B 1 89 ? -38.479 61.844 72.808 1.00 40.36 114 ALA B C 1
ATOM 2951 O O . ALA B 1 89 ? -38.661 61.773 71.589 1.00 45.46 114 ALA B O 1
ATOM 2953 N N . GLY B 1 90 ? -37.730 60.975 73.482 1.00 36.86 115 GLY B N 1
ATOM 2954 C CA . GLY B 1 90 ? -37.040 59.904 72.805 1.00 35.58 115 GLY B CA 1
ATOM 2955 C C . GLY B 1 90 ? -35.839 60.334 71.998 1.00 31.62 115 GLY B C 1
ATOM 2956 O O . GLY B 1 90 ? -35.302 59.530 71.237 1.00 31.78 115 GLY B O 1
ATOM 2957 N N . GLY B 1 91 ? -35.394 61.578 72.141 1.00 28.38 116 GLY B N 1
ATOM 2958 C CA . GLY B 1 91 ? -34.246 62.067 71.413 1.00 25.43 116 GLY B CA 1
ATOM 2959 C C . GLY B 1 91 ? -32.933 61.737 72.100 1.00 26.04 116 GLY B C 1
ATOM 2960 O O . GLY B 1 91 ? -32.854 60.934 73.030 1.00 25.88 116 GLY B O 1
ATOM 2961 N N . ALA B 1 92 ? -31.874 62.399 71.634 1.00 22.34 117 ALA B N 1
ATOM 2962 C CA . ALA B 1 92 ? -30.536 62.027 72.095 1.00 22.52 117 ALA B CA 1
ATOM 2963 C C . ALA B 1 92 ? -30.333 62.311 73.586 1.00 22.57 117 ALA B C 1
ATOM 2964 O O . ALA B 1 92 ? -29.747 61.486 74.295 1.00 23.14 117 ALA B O 1
ATOM 2966 N N . LEU B 1 93 ? -30.793 63.463 74.097 1.00 23.64 118 LEU B N 1
ATOM 2967 C CA . LEU B 1 93 ? -30.599 63.729 75.523 1.00 21.22 118 LEU B CA 1
ATOM 2968 C C . LEU B 1 93 ? -31.349 62.709 76.385 1.00 22.73 118 LEU B C 1
ATOM 2969 O O . LEU B 1 93 ? -30.821 62.241 77.403 1.00 21.91 118 LEU B O 1
ATOM 2974 N N . CYS B 1 94 ? -32.578 62.351 75.988 1.00 23.40 119 CYS B N 1
ATOM 2975 C CA . CYS B 1 94 ? -33.306 61.282 76.662 1.00 27.67 119 CYS B CA 1
ATOM 2976 C C . CYS B 1 94 ? -32.442 60.023 76.799 1.00 25.04 119 CYS B C 1
ATOM 2977 O O . CYS B 1 94 ? -32.351 59.432 77.875 1.00 24.86 119 CYS B O 1
ATOM 2980 N N . HIS B 1 95 ? -31.807 59.608 75.704 1.00 23.06 120 HIS B N 1
ATOM 2981 C CA . HIS B 1 95 ? -31.027 58.376 75.737 1.00 20.68 120 HIS B CA 1
ATOM 2982 C C . HIS B 1 95 ? -29.705 58.548 76.458 1.00 23.24 120 HIS B C 1
ATOM 2983 O O . HIS B 1 95 ? -29.207 57.591 77.054 1.00 23.18 120 HIS B O 1
ATOM 2990 N N . ILE B 1 96 ? -29.117 59.746 76.412 1.00 22.68 121 ILE B N 1
ATOM 2991 C CA . ILE B 1 96 ? -27.919 60.002 77.210 1.00 21.44 121 ILE B CA 1
ATOM 2992 C C . ILE B 1 96 ? -28.225 59.819 78.690 1.00 21.34 121 ILE B C 1
ATOM 2993 O O . ILE B 1 96 ? -27.531 59.085 79.403 1.00 21.78 121 ILE B O 1
ATOM 2998 N N . LEU B 1 97 ? -29.262 60.501 79.170 1.00 22.53 122 LEU B N 1
ATOM 2999 C CA . LEU B 1 97 ? -29.590 60.432 80.587 1.00 23.15 122 LEU B CA 1
ATOM 3000 C C . LEU B 1 97 ? -30.089 59.047 80.963 1.00 25.53 122 LEU B C 1
ATOM 3001 O O . LEU B 1 97 ? -29.722 58.512 82.018 1.00 22.69 122 LEU B O 1
ATOM 3006 N N . GLY B 1 98 ? -30.906 58.443 80.100 1.00 23.08 123 GLY B N 1
ATOM 3007 C CA . GLY B 1 98 ? -31.366 57.091 80.366 1.00 25.25 123 GLY B CA 1
ATOM 3008 C C . GLY B 1 98 ? -30.216 56.118 80.497 1.00 23.62 123 GLY B C 1
ATOM 3009 O O . GLY B 1 98 ? -30.157 55.324 81.439 1.00 25.15 123 GLY B O 1
ATOM 3010 N N . ALA B 1 99 ? -29.272 56.176 79.554 1.00 23.58 124 ALA B N 1
ATOM 3011 C CA . ALA B 1 99 ? -28.100 55.314 79.637 1.00 23.03 124 ALA B CA 1
ATOM 3012 C C . ALA B 1 99 ? -27.270 55.594 80.879 1.00 26.11 124 ALA B C 1
ATOM 3013 O O . ALA B 1 99 ? -26.693 54.664 81.454 1.00 25.02 124 ALA B O 1
ATOM 3015 N N . ALA B 1 100 ? -27.185 56.861 81.313 1.00 23.05 125 ALA B N 1
ATOM 3016 C CA . ALA B 1 100 ? -26.381 57.150 82.495 1.00 22.73 125 ALA B CA 1
ATOM 3017 C C . ALA B 1 100 ? -27.021 56.553 83.736 1.00 22.73 125 ALA B C 1
ATOM 3018 O O . ALA B 1 100 ? -26.328 55.956 84.565 1.00 26.51 125 ALA B O 1
ATOM 3020 N N . TYR B 1 101 ? -28.344 56.687 83.869 1.00 23.18 126 TYR B N 1
ATOM 3021 C CA . TYR B 1 101 ? -29.023 56.117 85.026 1.00 24.22 126 TYR B CA 1
ATOM 3022 C C . TYR B 1 101 ? -29.023 54.594 84.969 1.00 25.58 126 TYR B C 1
ATOM 3023 O O . TYR B 1 101 ? -28.928 53.942 86.016 1.00 27.79 126 TYR B O 1
ATOM 3032 N N . LYS B 1 102 ? -29.089 54.010 83.766 1.00 25.27 127 LYS B N 1
ATOM 3033 C CA . LYS B 1 102 ? -29.026 52.552 83.668 1.00 25.86 127 LYS B CA 1
ATOM 3034 C C . LYS B 1 102 ? -27.654 52.049 84.097 1.00 27.07 127 LYS B C 1
ATOM 3035 O O . LYS B 1 102 ? -27.547 51.103 84.890 1.00 27.36 127 LYS B O 1
ATOM 3041 N N . TYR B 1 103 ? -26.594 52.712 83.625 1.00 27.40 128 TYR B N 1
ATOM 3042 C CA . TYR B 1 103 ? -25.237 52.324 83.995 1.00 24.56 128 TYR B CA 1
ATOM 3043 C C . TYR B 1 103 ? -25.008 52.475 85.489 1.00 29.21 128 TYR B C 1
ATOM 3044 O O . TYR B 1 103 ? -24.422 51.591 86.128 1.00 29.26 128 TYR B O 1
ATOM 3053 N N . LYS B 1 104 ? -25.462 53.595 86.062 1.00 26.03 129 LYS B N 1
ATOM 3054 C CA . LYS B 1 104 ? -25.374 53.797 87.501 1.00 28.06 129 LYS B CA 1
ATOM 3055 C C . LYS B 1 104 ? -26.005 52.635 88.253 1.00 28.65 129 LYS B C 1
ATOM 3056 O O . LYS B 1 104 ? -25.432 52.127 89.224 1.00 31.80 129 LYS B O 1
ATOM 3062 N N . ASN B 1 105 ? -27.181 52.192 87.801 1.00 29.08 130 ASN B N 1
ATOM 3063 C CA . ASN B 1 105 ? -27.883 51.097 88.463 1.00 32.56 130 ASN B CA 1
ATOM 3064 C C . ASN B 1 105 ? -27.115 49.788 88.330 1.00 34.02 130 ASN B C 1
ATOM 3065 O O . ASN B 1 105 ? -27.042 49.005 89.288 1.00 38.20 130 ASN B O 1
ATOM 3070 N N . GLU B 1 106 ? -26.526 49.543 87.156 1.00 32.44 131 GLU B N 1
ATOM 3071 C CA . GLU B 1 106 ? -25.754 48.321 86.941 1.00 35.15 131 GLU B CA 1
ATOM 3072 C C . GLU B 1 106 ? -24.509 48.288 87.817 1.00 39.13 131 GLU B C 1
ATOM 3073 O O . GLU B 1 106 ? -24.106 47.219 88.294 1.00 43.02 131 GLU B O 1
ATOM 3079 N N . GLN B 1 107 ? -23.885 49.445 88.043 1.00 36.81 132 GLN B N 1
ATOM 3080 C CA . GLN B 1 107 ? -22.678 49.514 88.858 1.00 37.74 132 GLN B CA 1
ATOM 3081 C C . GLN B 1 107 ? -22.974 49.519 90.349 1.00 42.18 132 GLN B C 1
ATOM 3082 O O . GLN B 1 107 ? -22.044 49.360 91.145 1.00 43.60 132 GLN B O 1
ATOM 3088 N N . GLY B 1 108 ? -24.230 49.712 90.744 1.00 44.42 133 GLY B N 1
ATOM 3089 C CA . GLY B 1 108 ? -24.546 49.832 92.153 1.00 43.15 133 GLY B CA 1
ATOM 3090 C C . GLY B 1 108 ? -24.034 51.092 92.808 1.00 43.81 133 GLY B C 1
ATOM 3091 O O . GLY B 1 108 ? -23.933 51.140 94.035 1.00 43.56 133 GLY B O 1
ATOM 3092 N N . TRP B 1 109 ? -23.701 52.115 92.023 1.00 35.01 134 TRP B N 1
ATOM 3093 C CA . TRP B 1 109 ? -23.309 53.397 92.586 1.00 37.20 134 TRP B CA 1
ATOM 3094 C C . TRP B 1 109 ? -24.444 53.963 93.424 1.00 38.87 134 TRP B C 1
ATOM 3095 O O . TRP B 1 109 ? -25.616 53.867 93.050 1.00 38.30 134 TRP B O 1
ATOM 3106 N N . ARG B 1 110 ? -24.089 54.571 94.555 1.00 42.60 135 ARG B N 1
ATOM 3107 C CA . ARG B 1 110 ? -25.075 55.324 95.320 1.00 48.08 135 ARG B CA 1
ATOM 3108 C C . ARG B 1 110 ? -25.401 56.652 94.652 1.00 43.94 135 ARG B C 1
ATOM 3109 O O . ARG B 1 110 ? -26.533 57.136 94.760 1.00 40.83 135 ARG B O 1
ATOM 3117 N N . ARG B 1 111 ? -24.440 57.235 93.940 1.00 36.90 136 ARG B N 1
ATOM 3118 C CA . ARG B 1 111 ? -24.631 58.526 93.299 1.00 32.96 136 ARG B CA 1
ATOM 3119 C C . ARG B 1 111 ? -23.643 58.639 92.150 1.00 33.33 136 ARG B C 1
ATOM 3120 O O . ARG B 1 111 ? -22.655 57.902 92.087 1.00 33.18 136 ARG B O 1
ATOM 3128 N N . PHE B 1 112 ? -23.918 59.571 91.241 1.00 31.93 137 PHE B N 1
ATOM 3129 C CA . PHE B 1 112 ? -22.912 59.928 90.254 1.00 32.60 137 PHE B CA 1
ATOM 3130 C C . PHE B 1 112 ? -21.765 60.652 90.945 1.00 36.07 137 PHE B C 1
ATOM 3131 O O . PHE B 1 112 ? -21.977 61.468 91.849 1.00 40.96 137 PHE B O 1
ATOM 3139 N N . ASP B 1 113 ? -20.534 60.352 90.526 1.00 29.69 138 ASP B N 1
ATOM 3140 C CA . ASP B 1 113 ? -19.371 61.046 91.085 1.00 33.10 138 ASP B CA 1
ATOM 3141 C C . ASP B 1 113 ? -18.376 61.280 89.951 1.00 33.90 138 ASP B C 1
ATOM 3142 O O . ASP B 1 113 ? -17.360 60.594 89.831 1.00 32.82 138 ASP B O 1
ATOM 3147 N N . LEU B 1 114 ? -18.676 62.281 89.131 1.00 35.38 139 LEU B N 1
ATOM 3148 C CA . LEU B 1 114 ? -17.908 62.561 87.927 1.00 38.21 139 LEU B CA 1
ATOM 3149 C C . LEU B 1 114 ? -16.653 63.380 88.192 1.00 43.29 139 LEU B C 1
ATOM 3150 O O . LEU B 1 114 ? -15.919 63.678 87.243 1.00 46.61 139 LEU B O 1
ATOM 3155 N N . GLN B 1 115 ? -16.379 63.731 89.450 1.00 46.58 140 GLN B N 1
ATOM 3156 C CA . GLN B 1 115 ? -15.152 64.418 89.826 1.00 53.93 140 GLN B CA 1
ATOM 3157 C C . GLN B 1 115 ? -14.221 63.559 90.670 1.00 55.27 140 GLN B C 1
ATOM 3158 O O . GLN B 1 115 ? -13.177 64.050 91.109 1.00 61.52 140 GLN B O 1
ATOM 3164 N N . ASN B 1 116 ? -14.561 62.295 90.900 1.00 51.59 141 ASN B N 1
ATOM 3165 C CA . ASN B 1 116 ? -13.757 61.421 91.744 1.00 53.39 141 ASN B CA 1
ATOM 3166 C C . ASN B 1 116 ? -12.655 60.777 90.913 1.00 56.07 141 ASN B C 1
ATOM 3167 O O . ASN B 1 116 ? -12.960 59.994 90.002 1.00 52.77 141 ASN B O 1
ATOM 3172 N N . PRO B 1 117 ? -11.378 61.058 91.193 1.00 57.45 142 PRO B N 1
ATOM 3173 C CA . PRO B 1 117 ? -10.302 60.469 90.379 1.00 55.04 142 PRO B CA 1
ATOM 3174 C C . PRO B 1 117 ? -10.269 58.954 90.425 1.00 53.19 142 PRO B C 1
ATOM 3175 O O . PRO B 1 117 ? -9.879 58.322 89.435 1.00 55.47 142 PRO B O 1
ATOM 3179 N N . SER B 1 118 ? -10.671 58.348 91.544 1.00 51.07 143 SER B N 1
ATOM 3180 C CA . SER B 1 118 ? -10.650 56.895 91.650 1.00 48.93 143 SER B CA 1
ATOM 3181 C C . SER B 1 118 ? -11.711 56.235 90.780 1.00 44.64 143 SER B C 1
ATOM 3182 O O . SER B 1 118 ? -11.605 55.036 90.495 1.00 43.56 143 SER B O 1
ATOM 3185 N N . ARG B 1 119 ? -12.721 56.985 90.344 1.00 43.40 144 ARG B N 1
ATOM 3186 C CA . ARG B 1 119 ? -13.779 56.451 89.500 1.00 37.54 144 ARG B CA 1
ATOM 3187 C C . ARG B 1 119 ? -13.579 56.786 88.027 1.00 36.81 144 ARG B C 1
ATOM 3188 O O . ARG B 1 119 ? -14.474 56.523 87.215 1.00 38.79 144 ARG B O 1
ATOM 3196 N N . MET B 1 120 ? -12.424 57.350 87.671 1.00 33.96 145 MET B N 1
ATOM 3197 C CA . MET B 1 120 ? -12.184 57.791 86.300 1.00 33.84 145 MET B CA 1
ATOM 3198 C C . MET B 1 120 ? -12.467 56.683 85.288 1.00 29.72 145 MET B C 1
ATOM 3199 O O . MET B 1 120 ? -13.173 56.902 84.295 1.00 30.08 145 MET B O 1
ATOM 3204 N N . ASP B 1 121 ? -11.922 55.486 85.517 1.00 32.03 146 ASP B N 1
ATOM 3205 C CA . ASP B 1 121 ? -12.054 54.432 84.513 1.00 33.56 146 ASP B CA 1
ATOM 3206 C C . ASP B 1 121 ? -13.504 53.995 84.345 1.00 29.48 146 ASP B C 1
ATOM 3207 O O . ASP B 1 121 ? -13.941 53.691 83.227 1.00 27.79 146 ASP B O 1
ATOM 3212 N N . ARG B 1 122 ? -14.259 53.924 85.443 1.00 29.35 147 ARG B N 1
ATOM 3213 C CA . ARG B 1 122 ? -15.648 53.514 85.324 1.00 30.70 147 ARG B CA 1
ATOM 3214 C C . ARG B 1 122 ? -16.513 54.644 84.775 1.00 26.19 147 ARG B C 1
ATOM 3215 O O . ARG B 1 122 ? -17.527 54.374 84.124 1.00 25.77 147 ARG B O 1
ATOM 3223 N N . ASN B 1 123 ? -16.124 55.906 84.996 1.00 27.62 148 ASN B N 1
ATOM 3224 C CA . ASN B 1 123 ? -16.814 57.005 84.327 1.00 23.38 148 ASN B CA 1
ATOM 3225 C C . ASN B 1 123 ? -16.569 56.976 82.822 1.00 25.36 148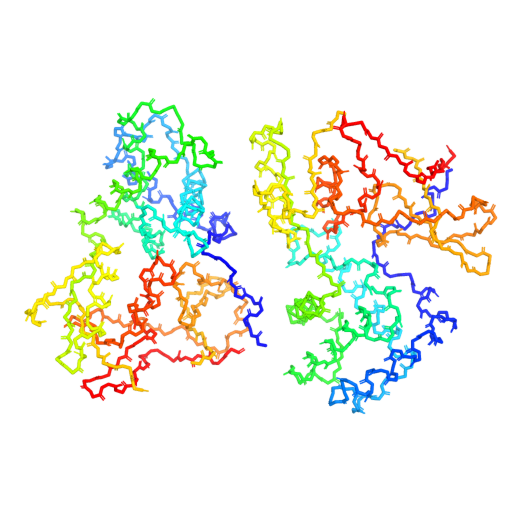 ASN B C 1
ATOM 3226 O O . ASN B 1 123 ? -17.475 57.279 82.030 1.00 25.38 148 ASN B O 1
ATOM 3231 N N . VAL B 1 124 ? -15.350 56.627 82.405 1.00 23.17 149 VAL B N 1
ATOM 3232 C CA . VAL B 1 124 ? -15.087 56.433 80.979 1.00 24.94 149 VAL B CA 1
ATOM 3233 C C . VAL B 1 124 ? -15.955 55.308 80.429 1.00 25.40 149 VAL B C 1
ATOM 3234 O O . VAL B 1 124 ? -16.555 55.429 79.354 1.00 21.85 149 VAL B O 1
ATOM 3238 N N . GLU B 1 125 ? -16.047 54.203 81.162 1.00 23.85 150 GLU B N 1
ATOM 3239 C CA . GLU B 1 125 ? -16.881 53.096 80.710 1.00 24.64 150 GLU B CA 1
ATOM 3240 C C . GLU B 1 125 ? -18.340 53.524 80.611 1.00 23.75 150 GLU B C 1
ATOM 3241 O O . GLU B 1 125 ? -19.053 53.104 79.695 1.00 24.23 150 GLU B O 1
ATOM 3247 N N . MET B 1 126 ? -18.802 54.378 81.533 1.00 23.11 151 MET B N 1
ATOM 3248 C CA . MET B 1 126 ? -20.158 54.905 81.400 1.00 20.92 151 MET B CA 1
ATOM 3249 C C . MET B 1 126 ? -20.334 55.621 80.063 1.00 20.81 151 MET B C 1
ATOM 3250 O O . MET B 1 126 ? -21.331 55.411 79.361 1.00 19.97 151 MET B O 1
ATOM 3255 N N . PHE B 1 127 ? -19.355 56.442 79.677 1.00 20.13 152 PHE B N 1
ATOM 3256 C CA . PHE B 1 127 ? -19.469 57.181 78.420 1.00 17.05 152 PHE B CA 1
ATOM 3257 C C . PHE B 1 127 ? -19.427 56.254 77.218 1.00 18.91 152 PHE B C 1
ATOM 3258 O O . PHE B 1 127 ? -20.116 56.503 76.226 1.00 19.51 152 PHE B O 1
ATOM 3266 N N . MET B 1 128 ? -18.662 55.171 77.302 1.00 21.93 153 MET B N 1
ATOM 3267 C CA . MET B 1 128 ? -18.704 54.176 76.239 1.00 21.52 153 MET B CA 1
ATOM 3268 C C . MET B 1 128 ? -20.096 53.562 76.110 1.00 20.45 153 MET B C 1
ATOM 3269 O O . MET B 1 128 ? -20.555 53.277 74.991 1.00 24.11 153 MET B O 1
ATOM 3274 N N . ASN B 1 129 ? -20.776 53.357 77.236 1.00 20.46 154 ASN B N 1
ATOM 3275 C CA . ASN B 1 129 ? -22.142 52.840 77.208 1.00 21.42 154 ASN B CA 1
ATOM 3276 C C . ASN B 1 129 ? -23.122 53.888 76.692 1.00 23.78 154 ASN B C 1
ATOM 3277 O O . ASN B 1 129 ? -24.072 53.550 75.977 1.00 24.61 154 ASN B O 1
ATOM 3282 N N . ILE B 1 130 ? -22.933 55.161 77.072 1.00 20.06 155 ILE B N 1
ATOM 3283 C CA . ILE B 1 130 ? -23.759 56.236 76.520 1.00 20.98 155 ILE B CA 1
ATOM 3284 C C . ILE B 1 130 ? -23.632 56.281 75.004 1.00 20.30 155 ILE B C 1
ATOM 3285 O O . ILE B 1 130 ? -24.635 56.366 74.285 1.00 22.82 155 ILE B O 1
ATOM 3290 N N . GLU B 1 131 ? -22.396 56.240 74.497 1.00 19.02 156 GLU B N 1
ATOM 3291 C CA . GLU B 1 131 ? -22.181 56.282 73.051 1.00 19.70 156 GLU B CA 1
ATOM 3292 C C . GLU B 1 131 ? -22.867 55.111 72.350 1.00 20.03 156 GLU B C 1
ATOM 3293 O O . GLU B 1 131 ? -23.553 55.296 71.342 1.00 20.81 156 GLU B O 1
ATOM 3299 N N . LYS B 1 132 ? -22.700 53.905 72.882 1.00 20.64 157 LYS B N 1
ATOM 3300 C CA . LYS B 1 132 ? -23.352 52.741 72.273 1.00 21.82 157 LYS B CA 1
ATOM 3301 C C . LYS B 1 132 ? -24.871 52.875 72.282 1.00 20.69 157 LYS B C 1
ATOM 3302 O O . LYS B 1 132 ? -25.535 52.529 71.295 1.00 23.23 157 LYS B O 1
ATOM 3308 N N . THR B 1 133 ? -25.447 53.375 73.385 1.00 18.62 158 THR B N 1
ATOM 3309 C CA . THR B 1 133 ? -26.893 53.562 73.420 1.00 18.57 158 THR B CA 1
ATOM 3310 C C . THR B 1 133 ? -27.337 54.558 72.352 1.00 21.41 158 THR B C 1
ATOM 3311 O O . THR B 1 133 ? -28.366 54.359 71.697 1.00 21.37 158 THR B O 1
ATOM 3315 N N . LEU B 1 134 ? -26.575 55.640 72.162 1.00 20.65 159 LEU B N 1
ATOM 3316 C CA . LEU B 1 134 ? -26.937 56.611 71.130 1.00 20.76 159 LEU B CA 1
ATOM 3317 C C . LEU B 1 134 ? -26.827 56.007 69.738 1.00 19.82 159 LEU B C 1
ATOM 3318 O O . LEU B 1 134 ? -27.676 56.257 68.879 1.00 23.35 159 LEU B O 1
ATOM 3323 N N . VAL B 1 135 ? -25.775 55.230 69.488 1.00 18.57 160 VAL B N 1
ATOM 3324 C CA . VAL B 1 135 ? -25.600 54.655 68.160 1.00 19.24 160 VAL B CA 1
ATOM 3325 C C . VAL B 1 135 ? -26.691 53.630 67.890 1.00 23.31 160 VAL B C 1
ATOM 3326 O O . VAL B 1 135 ? -27.327 53.633 66.828 1.00 21.45 160 VAL B O 1
ATOM 3330 N N . GLN B 1 136 ? -26.948 52.766 68.863 1.00 19.89 161 GLN B N 1
ATOM 3331 C CA . GLN B 1 136 ? -27.873 51.669 68.610 1.00 22.13 161 GLN B CA 1
ATOM 3332 C C . GLN B 1 136 ? -29.325 52.113 68.612 1.00 21.98 161 GLN B C 1
ATOM 3333 O O . GLN B 1 136 ? -30.179 51.359 68.146 1.00 21.92 161 GLN B O 1
ATOM 3339 N N . ASN B 1 137 ? -29.636 53.313 69.115 1.00 21.73 162 ASN B N 1
ATOM 3340 C CA . ASN B 1 137 ? -30.975 53.872 68.990 1.00 19.54 162 ASN B CA 1
ATOM 3341 C C . ASN B 1 137 ? -31.059 54.908 67.868 1.00 24.55 162 ASN B C 1
ATOM 3342 O O . ASN B 1 137 ? -32.040 55.661 67.791 1.00 27.15 162 ASN B O 1
ATOM 3347 N N . ASN B 1 138 ? -30.058 54.934 66.980 1.00 22.50 163 ASN B N 1
ATOM 3348 C CA . ASN B 1 138 ? -30.048 55.755 65.766 1.00 24.09 163 ASN B CA 1
ATOM 3349 C C . ASN B 1 138 ? -30.064 57.245 66.066 1.00 27.76 163 ASN B C 1
ATOM 3350 O O . ASN B 1 138 ? -30.534 58.044 65.247 1.00 27.95 163 ASN B O 1
ATOM 3355 N N . CYS B 1 139 ? -29.581 57.634 67.239 1.00 23.64 164 CYS B N 1
ATOM 3356 C CA . CYS B 1 139 ? -29.430 59.048 67.553 1.00 25.37 164 CYS B CA 1
ATOM 3357 C C . CYS B 1 139 ? -28.119 59.611 67.048 1.00 28.09 164 CYS B C 1
ATOM 3358 O O . CYS B 1 139 ? -28.028 60.811 66.764 1.00 34.84 164 CYS B O 1
ATOM 3361 N N . LEU B 1 140 ? -27.106 58.762 66.934 1.00 22.38 165 LEU B N 1
ATOM 3362 C CA . LEU B 1 140 ? -25.746 59.148 66.616 1.00 23.27 165 LEU B CA 1
ATOM 3363 C C . LEU B 1 140 ? -25.231 58.178 65.574 1.00 25.13 165 LEU B C 1
ATOM 3364 O O . LEU B 1 140 ? -25.397 56.964 65.727 1.00 24.44 165 LEU B O 1
ATOM 3369 N N . THR B 1 141 ? -24.636 58.699 64.507 1.00 27.46 166 THR B N 1
ATOM 3370 C CA . THR B 1 141 ? -23.929 57.848 63.559 1.00 29.20 166 THR B CA 1
ATOM 3371 C C . THR B 1 141 ? -22.551 58.444 63.348 1.00 31.05 166 THR B C 1
ATOM 3372 O O . THR B 1 141 ? -22.427 59.572 62.850 1.00 32.30 166 THR B O 1
ATOM 3376 N N . ARG B 1 142 ? -21.525 57.708 63.755 1.00 25.77 167 ARG B N 1
ATOM 3377 C CA . ARG B 1 142 ? -20.163 58.164 63.599 1.00 25.73 167 ARG B CA 1
ATOM 3378 C C . ARG B 1 142 ? -19.769 58.115 62.122 1.00 28.01 167 ARG B C 1
ATOM 3379 O O . ARG B 1 142 ? -20.388 57.404 61.330 1.00 30.04 167 ARG B O 1
ATOM 3387 N N . PRO B 1 143 ? -18.764 58.894 61.725 1.00 26.83 168 PRO B N 1
ATOM 3388 C CA . PRO B 1 143 ? -18.438 59.001 60.296 1.00 25.88 168 PRO B CA 1
ATOM 3389 C C . PRO B 1 143 ? -18.005 57.668 59.708 1.00 26.97 168 PRO B C 1
ATOM 3390 O O . PRO B 1 143 ? -17.262 56.904 60.327 1.00 27.38 168 PRO B O 1
ATOM 3394 N N . ASN B 1 144 ? -18.467 57.417 58.486 1.00 26.77 169 ASN B N 1
ATOM 3395 C CA . ASN B 1 144 ? -18.011 56.316 57.638 1.00 29.92 169 ASN B CA 1
ATOM 3396 C C . ASN B 1 144 ? -17.472 56.967 56.365 1.00 24.67 169 ASN B C 1
ATOM 3397 O O . ASN B 1 144 ? -18.244 57.347 55.480 1.00 29.96 169 ASN B O 1
ATOM 3402 N N . ILE B 1 145 ? -16.155 57.075 56.271 1.00 25.75 170 ILE B N 1
ATOM 3403 C CA . ILE B 1 145 ? -15.499 58.066 55.420 1.00 25.14 170 ILE B CA 1
ATOM 3404 C C . ILE B 1 145 ? -14.919 57.408 54.174 1.00 29.58 170 ILE B C 1
ATOM 3405 O O . ILE B 1 145 ? -14.222 56.389 54.263 1.00 31.54 170 ILE B O 1
ATOM 3410 N N . TYR B 1 146 ? -15.183 58.008 53.014 1.00 26.09 171 TYR B N 1
ATOM 3411 C CA . TYR B 1 146 ? -14.528 57.654 51.760 1.00 28.14 171 TYR B CA 1
ATOM 3412 C C . TYR B 1 146 ? -13.521 58.743 51.424 1.00 30.81 171 TYR B C 1
ATOM 3413 O O . TYR B 1 146 ? -13.879 59.926 51.357 1.00 28.27 171 TYR B O 1
ATOM 3422 N N . LEU B 1 147 ? -12.269 58.349 51.216 1.00 29.68 172 LEU B N 1
ATOM 3423 C CA . LEU B 1 147 ? -11.219 59.281 50.826 1.00 31.42 172 LEU B CA 1
ATOM 3424 C C . LEU B 1 147 ? -11.108 59.322 49.304 1.00 31.89 172 LEU B C 1
ATOM 3425 O O . LEU B 1 147 ? -10.894 58.286 48.665 1.00 32.86 172 LEU B O 1
ATOM 3430 N N . ILE B 1 148 ? -11.265 60.513 48.734 1.00 27.86 173 ILE B N 1
ATOM 3431 C CA . ILE B 1 148 ? -11.086 60.711 47.291 1.00 33.51 173 ILE B CA 1
ATOM 3432 C C . ILE B 1 148 ? -9.707 60.202 46.897 1.00 31.89 173 ILE B C 1
ATOM 3433 O O . ILE B 1 148 ? -8.704 60.583 47.534 1.00 29.53 173 ILE B O 1
ATOM 3438 N N . PRO B 1 149 ? -9.596 59.332 45.885 1.00 32.85 174 PRO B N 1
ATOM 3439 C CA . PRO B 1 149 ? -8.306 58.661 45.633 1.00 37.51 174 PRO B CA 1
ATOM 3440 C C . PRO B 1 149 ? -7.197 59.609 45.226 1.00 37.05 174 PRO B C 1
ATOM 3441 O O . PRO B 1 149 ? -6.025 59.219 45.272 1.00 41.50 174 PRO B O 1
ATOM 3445 N N . ASP B 1 150 ? -7.523 60.840 44.827 1.00 37.72 175 ASP B N 1
ATOM 3446 C CA . ASP B 1 150 ? -6.487 61.819 44.526 1.00 44.76 175 ASP B CA 1
ATOM 3447 C C . ASP B 1 150 ? -5.648 62.161 45.750 1.00 43.35 175 ASP B C 1
ATOM 3448 O O . ASP B 1 150 ? -4.564 62.731 45.603 1.00 45.31 175 ASP B O 1
ATOM 3453 N N . ILE B 1 151 ? -6.129 61.841 46.953 1.00 39.89 176 ILE B N 1
ATOM 3454 C CA . ILE B 1 151 ? -5.310 61.995 48.146 1.00 39.53 176 ILE B CA 1
ATOM 3455 C C . ILE B 1 151 ? -4.205 60.953 48.121 1.00 43.36 176 ILE B C 1
ATOM 3456 O O . ILE B 1 151 ? -4.469 59.750 47.995 1.00 50.02 176 ILE B O 1
ATOM 3461 N N . ASP B 1 152 ? -2.962 61.405 48.245 1.00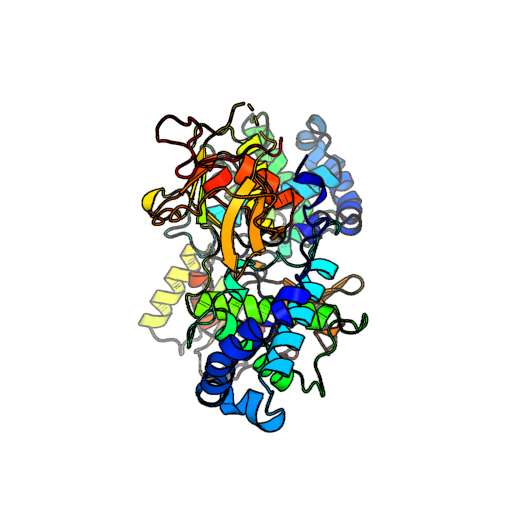 46.83 177 ASP B N 1
ATOM 3462 C CA . ASP B 1 152 ? -1.841 60.481 48.173 1.00 59.89 177 ASP B CA 1
ATOM 3463 C C . ASP B 1 152 ? -1.861 59.528 49.364 1.00 60.11 177 ASP B C 1
ATOM 3464 O O . ASP B 1 152 ? -2.513 59.772 50.384 1.00 55.19 177 ASP B O 1
ATOM 3469 N N . LEU B 1 153 ? -1.117 58.429 49.225 1.00 61.59 178 LEU B N 1
ATOM 3470 C CA . LEU B 1 153 ? -1.213 57.337 50.189 1.00 61.93 178 LEU B CA 1
ATOM 3471 C C . LEU B 1 153 ? -0.699 57.745 51.566 1.00 57.55 178 LEU B C 1
ATOM 3472 O O . LEU B 1 153 ? -1.260 57.329 52.587 1.00 60.51 178 LEU B O 1
ATOM 3477 N N . LYS B 1 154 ? 0.363 58.552 51.622 1.00 50.27 179 LYS B N 1
ATOM 3478 C CA . LYS B 1 154 ? 0.949 58.891 52.916 1.00 52.42 179 LYS B CA 1
ATOM 3479 C C . LYS B 1 154 ? 0.014 59.773 53.738 1.00 55.06 179 LYS B C 1
ATOM 3480 O O . LYS B 1 154 ? -0.171 59.547 54.941 1.00 58.40 179 LYS B O 1
ATOM 3486 N N . LEU B 1 155 ? -0.571 60.798 53.116 1.00 47.98 180 LEU B N 1
ATOM 3487 C CA . LEU B 1 155 ? -1.569 61.590 53.826 1.00 44.51 180 LEU B CA 1
ATOM 3488 C C . LEU B 1 155 ? -2.807 60.758 54.126 1.00 41.96 180 LEU B C 1
ATOM 3489 O O . LEU B 1 155 ? -3.380 60.861 55.219 1.00 42.60 180 LEU B O 1
ATOM 3494 N N . ALA B 1 156 ? -3.233 59.925 53.171 1.00 40.90 181 ALA B N 1
ATOM 3495 C CA . ALA B 1 156 ? -4.379 59.060 53.417 1.00 42.15 181 ALA B CA 1
ATOM 3496 C C . ALA B 1 156 ? -4.125 58.170 54.624 1.00 45.23 181 ALA B C 1
ATOM 3497 O O . ALA B 1 156 ? -5.032 57.928 55.428 1.00 41.17 181 ALA B O 1
ATOM 3499 N N . ASN B 1 157 ? -2.881 57.710 54.787 1.00 46.16 182 ASN B N 1
ATOM 3500 C CA . ASN B 1 157 ? -2.534 56.885 55.940 1.00 49.20 182 ASN B CA 1
ATOM 3501 C C . ASN B 1 157 ? -2.591 57.684 57.237 1.00 48.31 182 ASN B C 1
ATOM 3502 O O . ASN B 1 157 ? -2.995 57.154 58.277 1.00 54.24 182 ASN B O 1
ATOM 3507 N N . LYS B 1 158 ? -2.184 58.955 57.203 1.00 45.03 183 LYS B N 1
ATOM 3508 C CA . LYS B 1 158 ? -2.333 59.794 58.385 1.00 47.70 183 LYS B CA 1
ATOM 3509 C C . LYS B 1 158 ? -3.807 59.976 58.730 1.00 42.85 183 LYS B C 1
ATOM 3510 O O . LYS B 1 158 ? -4.188 59.943 59.908 1.00 37.93 183 LYS B O 1
ATOM 3516 N N . LEU B 1 159 ? -4.655 60.122 57.708 1.00 38.87 184 LEU B N 1
ATOM 3517 C CA . LEU B 1 159 ? -6.072 60.388 57.938 1.00 36.14 184 LEU B CA 1
ATOM 3518 C C . LEU B 1 159 ? -6.794 59.149 58.449 1.00 36.66 184 LEU B C 1
ATOM 3519 O O . LEU B 1 159 ? -7.613 59.242 59.372 1.00 32.27 184 LEU B O 1
ATOM 3524 N N . LYS B 1 160 ? -6.506 57.981 57.862 1.00 37.04 185 LYS B N 1
ATOM 3525 C CA . LYS B 1 160 ? -7.124 56.747 58.338 1.00 35.75 185 LYS B CA 1
ATOM 3526 C C . LYS B 1 160 ? -6.810 56.513 59.810 1.00 33.30 185 LYS B C 1
ATOM 3527 O O . LYS B 1 160 ? -7.678 56.078 60.575 1.00 32.53 185 LYS B O 1
ATOM 3533 N N . ASP B 1 161 ? -5.583 56.825 60.232 1.00 35.38 186 ASP B N 1
ATOM 3534 C CA . ASP B 1 161 ? -5.217 56.654 61.634 1.00 40.58 186 ASP B CA 1
ATOM 3535 C C . ASP B 1 161 ? -6.021 57.587 62.531 1.00 38.63 186 ASP B C 1
ATOM 3536 O O . ASP B 1 161 ? -6.499 57.174 63.596 1.00 37.42 186 ASP B O 1
ATOM 3541 N N . ILE B 1 162 ? -6.177 58.848 62.124 1.00 32.38 187 ILE B N 1
ATOM 3542 C CA . ILE B 1 162 ? -7.013 59.775 62.889 1.00 29.62 187 ILE B CA 1
ATOM 3543 C C . ILE B 1 162 ? -8.444 59.261 62.957 1.00 28.92 187 ILE B C 1
ATOM 3544 O O . ILE B 1 162 ? -9.082 59.282 64.019 1.00 31.16 187 ILE B O 1
ATOM 3549 N N . ILE B 1 163 ? -8.972 58.804 61.819 1.00 27.54 188 ILE B N 1
ATOM 3550 C CA . ILE B 1 163 ? -10.355 58.333 61.755 1.00 26.13 188 ILE B CA 1
ATOM 3551 C C . ILE B 1 163 ? -10.579 57.190 62.735 1.00 29.19 188 ILE B C 1
ATOM 3552 O O . ILE B 1 163 ? -11.558 57.180 63.494 1.00 29.43 188 ILE B O 1
ATOM 3557 N N . LYS B 1 164 ? -9.695 56.191 62.707 1.00 29.66 189 LYS B N 1
ATOM 3558 C CA . LYS B 1 164 ? -9.836 55.063 63.624 1.00 30.17 189 LYS B CA 1
ATOM 3559 C C . LYS B 1 164 ? -9.745 55.506 65.078 1.00 32.99 189 LYS B C 1
ATOM 3560 O O . LYS B 1 164 ? -10.485 55.004 65.934 1.00 38.28 189 LYS B O 1
ATOM 3566 N N . ARG B 1 165 ? -8.838 56.428 65.387 1.00 32.60 190 ARG B N 1
ATOM 3567 C CA . ARG B 1 165 ? -8.676 56.835 66.773 1.00 32.15 190 ARG B CA 1
ATOM 3568 C C . ARG B 1 165 ? -9.846 57.668 67.296 1.00 32.01 190 ARG B C 1
ATOM 3569 O O . ARG B 1 165 ? -9.859 57.983 68.491 1.00 31.59 190 ARG B O 1
ATOM 3577 N N . HIS B 1 166 ? -10.822 58.020 66.461 1.00 29.04 191 HIS B N 1
ATOM 3578 C CA . HIS B 1 166 ? -11.946 58.848 66.892 1.00 24.42 191 HIS B CA 1
ATOM 3579 C C . HIS B 1 166 ? -13.281 58.185 66.595 1.00 26.39 191 HIS B C 1
ATOM 3580 O O . HIS B 1 166 ? -14.267 58.848 66.278 1.00 27.55 191 HIS B O 1
ATOM 3587 N N . GLN B 1 167 ? -13.335 56.856 66.719 1.00 27.87 192 GLN B N 1
ATOM 3588 C CA . GLN B 1 167 ? -14.573 56.092 66.604 1.00 29.16 192 GLN B CA 1
ATOM 3589 C C . GLN B 1 167 ? -15.156 56.113 65.202 1.00 26.82 192 GLN B C 1
ATOM 3590 O O . GLN B 1 167 ? -16.324 55.751 65.007 1.00 33.43 192 GLN B O 1
ATOM 3596 N N . GLY B 1 168 ? -14.369 56.521 64.204 1.00 28.34 193 GLY B N 1
ATOM 3597 C CA . GLY B 1 168 ? -14.824 56.509 62.836 1.00 26.60 193 GLY B CA 1
ATOM 3598 C C . GLY B 1 168 ? -14.356 55.269 62.086 1.00 29.40 193 GLY B C 1
ATOM 3599 O O . GLY B 1 168 ? -13.492 54.514 62.538 1.00 30.28 193 GLY B O 1
ATOM 3600 N N . THR B 1 169 ? -14.964 55.067 60.924 1.00 26.21 194 THR B N 1
ATOM 3601 C CA . THR B 1 169 ? -14.530 54.040 59.989 1.00 30.63 194 THR B CA 1
ATOM 3602 C C . THR B 1 169 ? -14.308 54.656 58.616 1.00 32.13 194 THR B C 1
ATOM 3603 O O . THR B 1 169 ? -14.760 55.766 58.319 1.00 29.53 194 THR B O 1
ATOM 3607 N N . PHE B 1 170 ? -13.603 53.921 57.772 1.00 30.38 195 PHE B N 1
ATOM 3608 C CA . PHE B 1 170 ? -13.423 54.343 56.396 1.00 31.98 195 PHE B CA 1
ATOM 3609 C C . PHE B 1 170 ? -13.785 53.190 55.473 1.00 37.87 195 PHE B C 1
ATOM 3610 O O . PHE B 1 170 ? -13.738 52.020 55.864 1.00 36.17 195 PHE B O 1
ATOM 3618 N N . THR B 1 171 ? -14.185 53.537 54.250 1.00 40.07 196 THR B N 1
ATOM 3619 C CA . THR B 1 171 ? -14.697 52.563 53.297 1.00 42.05 196 THR B CA 1
ATOM 3620 C C . THR B 1 171 ? -14.239 52.938 51.900 1.00 44.78 196 THR B C 1
ATOM 3621 O O . THR B 1 171 ? -13.987 54.109 51.607 1.00 37.72 196 THR B O 1
ATOM 3625 N N . ASP B 1 172 ? -14.138 51.941 51.026 1.00 47.22 197 ASP B N 1
ATOM 3626 C CA . ASP B 1 172 ? -13.763 52.221 49.649 1.00 48.56 197 ASP B CA 1
ATOM 3627 C C . ASP B 1 172 ? -14.948 52.192 48.701 1.00 47.05 197 ASP B C 1
ATOM 3628 O O . ASP B 1 172 ? -14.758 52.324 47.487 1.00 48.75 197 ASP B O 1
ATOM 3633 N N . GLU B 1 173 ? -16.169 52.065 49.213 1.00 47.24 198 GLU B N 1
ATOM 3634 C CA . GLU B 1 173 ? -17.357 52.175 48.379 1.00 55.77 198 GLU B CA 1
ATOM 3635 C C . GLU B 1 173 ? -18.022 53.524 48.614 1.00 52.49 198 GLU B C 1
ATOM 3636 O O . GLU B 1 173 ? -18.544 53.790 49.707 1.00 48.96 198 GLU B O 1
ATOM 3642 N N . LYS B 1 174 ? -18.027 54.362 47.568 1.00 52.95 199 LYS B N 1
ATOM 3643 C CA . LYS B 1 174 ? -18.474 55.748 47.683 1.00 52.61 199 LYS B CA 1
ATOM 3644 C C . LYS B 1 174 ? -19.924 55.847 48.139 1.00 54.29 199 LYS B C 1
ATOM 3645 O O . LYS B 1 174 ? -20.273 56.742 48.913 1.00 51.74 199 LYS B O 1
ATOM 3651 N N . SER B 1 175 ? -20.785 54.957 47.646 1.00 55.89 200 SER B N 1
ATOM 3652 C CA . SER B 1 175 ? -22.215 55.093 47.911 1.00 58.16 200 SER B CA 1
ATOM 3653 C C . SER B 1 175 ? -22.573 54.811 49.362 1.00 54.32 200 SER B C 1
ATOM 3654 O O . SER B 1 175 ? -23.654 55.206 49.805 1.00 59.22 200 SER B O 1
ATOM 3657 N N . LYS B 1 176 ? -21.705 54.138 50.111 1.00 52.77 201 LYS B N 1
ATOM 3658 C CA . LYS B 1 176 ? -21.995 53.829 51.506 1.00 58.71 201 LYS B CA 1
ATOM 3659 C C . LYS B 1 176 ? -21.475 54.880 52.473 1.00 56.88 201 LYS B C 1
ATOM 3660 O O . LYS B 1 176 ? -21.857 54.860 53.648 1.00 59.35 201 LYS B O 1
ATOM 3666 N N . ALA B 1 177 ? -20.624 55.790 52.013 1.00 47.67 202 ALA B N 1
ATOM 3667 C CA . ALA B 1 177 ? -19.946 56.708 52.913 1.00 40.23 202 ALA B CA 1
ATOM 3668 C C . ALA B 1 177 ? -20.867 57.837 53.363 1.00 35.24 202 ALA B C 1
ATOM 3669 O O . ALA B 1 177 ? -21.731 58.308 52.613 1.00 34.27 202 ALA B O 1
ATOM 3671 N N . SER B 1 178 ? -20.675 58.265 54.615 1.00 33.32 203 SER B N 1
ATOM 3672 C CA . SER B 1 178 ? -21.351 59.455 55.117 1.00 34.10 203 SER B CA 1
ATOM 3673 C C . SER B 1 178 ? -20.638 60.719 54.672 1.00 31.77 203 SER B C 1
ATOM 3674 O O . SER B 1 178 ? -21.271 61.772 54.538 1.00 28.45 203 SER B O 1
ATOM 3677 N N . HIS B 1 179 ? -19.336 60.619 54.411 1.00 27.46 204 HIS B N 1
ATOM 3678 C CA . HIS B 1 179 ? -18.495 61.760 54.093 1.00 28.42 204 HIS B CA 1
ATOM 3679 C C . HIS B 1 179 ? -17.557 61.385 52.961 1.00 28.49 204 HIS B C 1
ATOM 3680 O O . HIS B 1 179 ? -17.014 60.281 52.951 1.00 30.30 204 HIS B O 1
ATOM 3687 N N . HIS B 1 180 ? -17.363 62.308 52.024 1.00 28.03 205 HIS B N 1
ATOM 3688 C CA . HIS B 1 180 ? -16.323 62.211 51.002 1.00 25.11 205 HIS B CA 1
ATOM 3689 C C . HIS B 1 180 ? -15.273 63.281 51.269 1.00 26.75 205 HIS B C 1
ATOM 3690 O O . HIS B 1 180 ? -15.609 64.468 51.352 1.00 26.22 205 HIS B O 1
ATOM 3697 N N . ILE B 1 181 ? -14.013 62.867 51.407 1.00 24.97 206 ILE B N 1
ATOM 3698 C CA . ILE B 1 181 ? -12.921 63.754 51.806 1.00 24.46 206 ILE B CA 1
ATOM 3699 C C . ILE B 1 181 ? -12.104 64.122 50.582 1.00 28.46 206 ILE B C 1
ATOM 3700 O O . ILE B 1 181 ? -11.542 63.240 49.919 1.00 28.77 206 ILE B O 1
ATOM 3705 N N . TYR B 1 182 ? -11.976 65.427 50.330 1.00 23.99 207 TYR B N 1
ATOM 3706 C CA . TYR B 1 182 ? -11.228 65.930 49.194 1.00 24.47 207 TYR B CA 1
ATOM 3707 C C . TYR B 1 182 ? -9.938 66.620 49.632 1.00 27.35 207 TYR B C 1
ATOM 3708 O O . TYR B 1 182 ? -9.869 67.197 50.720 1.00 29.47 207 TYR B O 1
ATOM 3717 N N . PRO B 1 183 ? -8.912 66.634 48.783 1.00 28.94 208 PRO B N 1
ATOM 3718 C CA . PRO B 1 183 ? -7.690 67.379 49.121 1.00 31.44 208 PRO B CA 1
ATOM 3719 C C . PRO B 1 183 ? -7.935 68.882 49.160 1.00 37.35 208 PRO B C 1
ATOM 3720 O O . PRO B 1 183 ? -8.787 69.416 48.444 1.00 38.86 208 PRO B O 1
ATOM 3724 N N . TYR B 1 184 ? -7.163 69.571 50.000 1.00 44.01 209 TYR B N 1
ATOM 3725 C CA . TYR B 1 184 ? -7.375 70.990 50.264 1.00 61.29 209 TYR B CA 1
ATOM 3726 C C . TYR B 1 184 ? -6.081 71.773 50.098 1.00 69.27 209 TYR B C 1
ATOM 3727 O O . TYR B 1 184 ? -5.029 71.366 50.599 1.00 73.77 209 TYR B O 1
ATOM 3736 N N . SER B 1 185 ? -6.175 72.909 49.415 1.00 72.91 210 SER B N 1
ATOM 3737 C CA . SER B 1 185 ? -5.028 73.786 49.207 1.00 77.93 210 SER B CA 1
ATOM 3738 C C . SER B 1 185 ? -5.080 74.996 50.136 1.00 78.64 210 SER B C 1
ATOM 3739 O O . SER B 1 185 ? -4.722 74.907 51.311 1.00 79.34 210 SER B O 1
ATOM 3742 N N . GLU B 1 191 ? -11.147 81.500 58.067 1.00 81.44 216 GLU B N 1
ATOM 3743 C CA . GLU B 1 191 ? -10.357 82.167 59.097 1.00 82.90 216 GLU B CA 1
ATOM 3744 C C . GLU B 1 191 ? -11.064 83.405 59.652 1.00 79.88 216 GLU B C 1
ATOM 3745 O O . GLU B 1 191 ? -11.562 84.240 58.890 1.00 83.22 216 GLU B O 1
ATOM 3751 N N . GLU B 1 192 ? -11.134 83.498 60.986 1.00 69.76 217 GLU B N 1
ATOM 3752 C CA . GLU B 1 192 ? -11.519 84.733 61.672 1.00 55.90 217 GLU B CA 1
ATOM 3753 C C . GLU B 1 192 ? -13.002 85.071 61.465 1.00 37.83 217 GLU B C 1
ATOM 3754 O O . GLU B 1 192 ? -13.355 86.187 61.092 1.00 34.53 217 GLU B O 1
ATOM 3760 N N . TRP B 1 193 ? -13.880 84.102 61.719 1.00 32.99 218 TRP B N 1
ATOM 3761 C CA . TRP B 1 193 ? -15.298 84.335 61.476 1.00 29.14 218 TRP B CA 1
ATOM 3762 C C . TRP B 1 193 ? -16.146 83.467 62.394 1.00 23.53 218 TRP B C 1
ATOM 3763 O O . TRP B 1 193 ? -15.664 82.521 63.032 1.00 24.49 218 TRP B O 1
ATOM 3774 N N . LEU B 1 194 ? -17.438 83.785 62.412 1.00 24.24 219 LEU B N 1
ATOM 3775 C CA . LEU B 1 194 ? -18.424 83.069 63.204 1.00 23.12 219 LEU B CA 1
ATOM 3776 C C . LEU B 1 194 ? -19.723 82.985 62.410 1.00 27.44 219 LEU B C 1
ATOM 3777 O O . LEU B 1 194 ? -19.890 83.633 61.372 1.00 25.51 219 LEU B O 1
ATOM 3782 N N . ARG B 1 195 ? -20.661 82.180 62.903 1.00 24.43 220 ARG B N 1
ATOM 3783 C CA . ARG B 1 195 ? -22.036 82.332 62.445 1.00 29.06 220 ARG B CA 1
ATOM 3784 C C . ARG B 1 195 ? -22.991 82.126 63.613 1.00 27.57 220 ARG B C 1
ATOM 3785 O O . ARG B 1 195 ? -22.756 81.263 64.470 1.00 29.61 220 ARG B O 1
ATOM 3793 N N . PRO B 1 196 ? -24.045 82.930 63.687 1.00 28.70 221 PRO B N 1
ATOM 3794 C CA . PRO B 1 196 ? -25.059 82.733 64.729 1.00 25.80 221 PRO B CA 1
ATOM 3795 C C . PRO B 1 196 ? -25.923 81.516 64.421 1.00 28.72 221 PRO B C 1
ATOM 3796 O O . PRO B 1 196 ? -26.245 81.244 63.263 1.00 31.36 221 PRO B O 1
ATOM 3800 N N . VAL B 1 197 ? -26.301 80.769 65.470 1.00 26.82 222 VAL B N 1
ATOM 3801 C CA . VAL B 1 197 ? -27.002 79.512 65.217 1.00 25.54 222 VAL B CA 1
ATOM 3802 C C . VAL B 1 197 ? -28.263 79.362 66.068 1.00 30.30 222 VAL B C 1
ATOM 3803 O O . VAL B 1 197 ? -29.122 78.529 65.757 1.00 33.64 222 VAL B O 1
ATOM 3807 N N . MET B 1 198 ? -28.404 80.170 67.120 1.00 30.35 223 MET B N 1
ATOM 3808 C CA . MET B 1 198 ? -29.603 80.131 67.957 1.00 37.29 223 MET B CA 1
ATOM 3809 C C . MET B 1 198 ? -29.751 81.450 68.708 1.00 37.27 223 MET B C 1
ATOM 3810 O O . MET B 1 198 ? -28.760 82.074 69.093 1.00 31.80 223 MET B O 1
ATOM 3815 N N . ARG B 1 199 ? -30.997 81.861 68.931 1.00 40.57 224 ARG B N 1
ATOM 3816 C CA . ARG B 1 199 ? -31.287 83.112 69.622 1.00 45.44 224 ARG B CA 1
ATOM 3817 C C . ARG B 1 199 ? -32.149 82.854 70.849 1.00 52.13 224 ARG B C 1
ATOM 3818 O O . ARG B 1 199 ? -33.050 82.009 70.819 1.00 54.16 224 ARG B O 1
ATOM 3826 N N . LYS B 1 200 ? -31.876 83.586 71.928 1.00 57.27 225 LYS B N 1
ATOM 3827 C CA . LYS B 1 200 ? -32.727 83.515 73.111 1.00 64.12 225 LYS B CA 1
ATOM 3828 C C . LYS B 1 200 ? -32.677 84.842 73.845 1.00 72.30 225 LYS B C 1
ATOM 3829 O O . LYS B 1 200 ? -31.590 85.328 74.177 1.00 69.56 225 LYS B O 1
ATOM 3835 N N . GLU B 1 201 ? -33.859 85.390 74.134 1.00 83.25 226 GLU B N 1
ATOM 3836 C CA . GLU B 1 201 ? -34.054 86.796 74.474 1.00 90.50 226 GLU B CA 1
ATOM 3837 C C . GLU B 1 201 ? -33.063 87.664 73.700 1.00 87.58 226 GLU B C 1
ATOM 3838 O O . GLU B 1 201 ? -33.143 87.739 72.471 1.00 89.43 226 GLU B O 1
ATOM 3844 N N . LYS B 1 202 ? -32.127 88.313 74.388 1.00 82.18 227 LYS B N 1
ATOM 3845 C CA . LYS B 1 202 ? -31.137 89.160 73.744 1.00 79.79 227 LYS B CA 1
ATOM 3846 C C . LYS B 1 202 ? -29.751 88.514 73.714 1.00 69.89 227 LYS B C 1
ATOM 3847 O O . LYS B 1 202 ? -28.747 89.218 73.574 1.00 64.18 227 LYS B O 1
ATOM 3853 N N . GLN B 1 203 ? -29.676 87.194 73.847 1.00 62.26 228 GLN B N 1
ATOM 3854 C CA . GLN B 1 203 ? -28.421 86.467 73.718 1.00 54.94 228 GLN B CA 1
ATOM 3855 C C . GLN B 1 203 ? -28.486 85.565 72.497 1.00 44.09 228 GLN B C 1
ATOM 3856 O O . GLN B 1 203 ? -29.555 85.075 72.115 1.00 42.58 228 GLN B O 1
ATOM 3862 N N . VAL B 1 204 ? -27.331 85.383 71.862 1.00 37.21 229 VAL B N 1
ATOM 3863 C CA . VAL B 1 204 ? -27.229 84.653 70.605 1.00 32.26 229 VAL B CA 1
ATOM 3864 C C . VAL B 1 204 ? -26.098 83.647 70.729 1.00 30.86 229 VAL B C 1
ATOM 3865 O O . VAL B 1 204 ? -25.001 83.991 71.183 1.00 32.44 229 VAL B O 1
ATOM 3869 N N . LEU B 1 205 ? -26.368 82.408 70.328 1.00 30.27 230 LEU B N 1
ATOM 3870 C CA . LEU B 1 205 ? -25.368 81.352 70.327 1.00 27.18 230 LEU B CA 1
ATOM 3871 C C . LEU B 1 205 ? -24.594 81.434 69.016 1.00 23.90 230 LEU B C 1
ATOM 3872 O O . LEU B 1 205 ? -25.196 81.386 67.941 1.00 28.94 230 LEU B O 1
ATOM 3877 N N . VAL B 1 206 ? -23.277 81.578 69.099 1.00 24.22 231 VAL B N 1
ATOM 3878 C CA . VAL B 1 206 ? -22.463 81.707 67.894 1.00 25.19 231 VAL B CA 1
ATOM 3879 C C . VAL B 1 206 ? -21.515 80.526 67.796 1.00 25.23 231 VAL B C 1
ATOM 3880 O O . VAL B 1 206 ? -20.988 80.034 68.802 1.00 26.71 231 VAL B O 1
ATOM 3884 N N . HIS B 1 207 ? -21.344 80.050 66.569 1.00 22.72 232 HIS B N 1
ATOM 3885 C CA . HIS B 1 207 ? -20.383 79.017 66.228 1.00 23.13 232 HIS B CA 1
ATOM 3886 C C . HIS B 1 207 ? -19.144 79.679 65.649 1.00 24.52 232 HIS B C 1
ATOM 3887 O O . HIS B 1 207 ? -19.254 80.523 64.755 1.00 26.54 232 HIS B O 1
ATOM 3894 N N . TRP B 1 208 ? -17.982 79.327 66.173 1.00 24.04 233 TRP B N 1
ATOM 3895 C CA . TRP B 1 208 ? -16.722 79.872 65.691 1.00 23.52 233 TRP B CA 1
ATOM 3896 C C . TRP B 1 208 ? -16.147 78.970 64.608 1.00 22.30 233 TRP B C 1
ATOM 3897 O O . TRP B 1 208 ? -16.033 77.754 64.795 1.00 23.02 233 TRP B O 1
ATOM 3908 N N . GLY B 1 209 ? -15.801 79.558 63.464 1.00 23.17 234 GLY B N 1
ATOM 3909 C CA . GLY B 1 209 ? -15.270 78.742 62.385 1.00 24.23 234 GLY B CA 1
ATOM 3910 C C . GLY B 1 209 ? -14.039 77.942 62.763 1.00 23.72 234 GLY B C 1
ATOM 3911 O O . GLY B 1 209 ? -13.105 78.473 63.375 1.00 23.66 234 GLY B O 1
ATOM 3912 N N . PHE B 1 210 ? -14.043 76.655 62.419 1.00 22.51 235 PHE B N 1
ATOM 3913 C CA . PHE B 1 210 ? -12.944 75.735 62.693 1.00 25.05 235 PHE B CA 1
ATOM 3914 C C . PHE B 1 210 ? -12.744 75.487 64.186 1.00 25.84 235 PHE B C 1
ATOM 3915 O O . PHE B 1 210 ? -11.650 75.096 64.612 1.00 26.30 235 PHE B O 1
ATOM 3923 N N . TYR B 1 211 ? -13.788 75.690 64.985 1.00 21.91 236 TYR B N 1
ATOM 3924 C CA . TYR B 1 211 ? -13.884 75.145 66.330 1.00 21.33 236 TYR B CA 1
ATOM 3925 C C . TYR B 1 211 ? 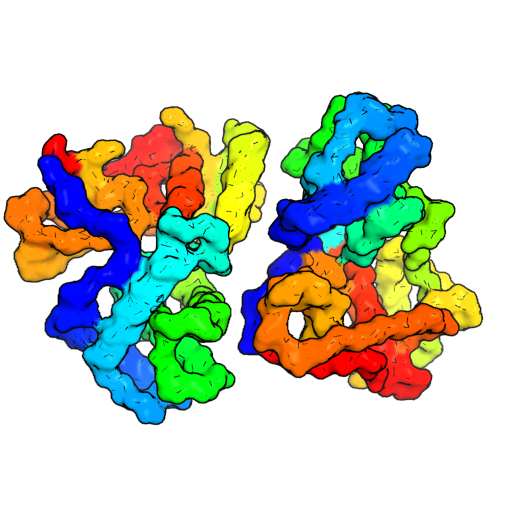-15.043 74.162 66.377 1.00 21.79 236 TYR B C 1
ATOM 3926 O O . TYR B 1 211 ? -16.023 74.325 65.651 1.00 22.33 236 TYR B O 1
ATOM 3935 N N . PRO B 1 212 ? -14.967 73.128 67.201 1.00 22.29 237 PRO B N 1
ATOM 3936 C CA . PRO B 1 212 ? -16.092 72.195 67.296 1.00 22.03 237 PRO B CA 1
ATOM 3937 C C . PRO B 1 212 ? -17.266 72.850 68.010 1.00 20.79 237 PRO B C 1
ATOM 3938 O O . PRO B 1 212 ? -17.137 73.897 68.654 1.00 21.75 237 PRO B O 1
ATOM 3942 N N . ASP B 1 213 ? -18.431 72.205 67.905 1.00 22.39 238 ASP B N 1
ATOM 3943 C CA . ASP B 1 213 ? -19.663 72.771 68.464 1.00 21.55 238 ASP B CA 1
ATOM 3944 C C . ASP B 1 213 ? -19.618 72.970 69.984 1.00 21.42 238 ASP B C 1
ATOM 3945 O O . ASP B 1 213 ? -20.369 73.802 70.510 1.00 22.45 238 ASP B O 1
ATOM 3950 N N . SER B 1 214 ? -18.786 72.217 70.716 1.00 20.43 239 SER B N 1
ATOM 3951 C CA . SER B 1 214 ? -18.709 72.460 72.153 1.00 21.19 239 SER B CA 1
ATOM 3952 C C . SER B 1 214 ? -18.121 73.825 72.486 1.00 22.34 239 SER B C 1
ATOM 3953 O O . SER B 1 214 ? -18.238 74.252 73.638 1.00 21.11 239 SER B O 1
ATOM 3956 N N . TYR B 1 215 ? -17.487 74.501 71.528 1.00 22.50 240 TYR B N 1
ATOM 3957 C CA . TYR B 1 215 ? -17.008 75.867 71.756 1.00 20.57 240 TYR B CA 1
ATOM 3958 C C . TYR B 1 215 ? -18.030 76.927 71.378 1.00 21.21 240 TYR B C 1
ATOM 3959 O O . TYR B 1 215 ? -17.757 78.119 71.588 1.00 24.81 240 TYR B O 1
ATOM 3968 N N . ASP B 1 216 ? -19.206 76.536 70.875 1.00 21.96 241 ASP B N 1
ATOM 3969 C CA . ASP B 1 216 ? -20.254 77.507 70.576 1.00 23.43 241 ASP B CA 1
ATOM 3970 C C . ASP B 1 216 ? -20.553 78.315 71.835 1.00 26.74 241 ASP B C 1
ATOM 3971 O O . ASP B 1 216 ? -20.709 77.749 72.923 1.00 28.10 241 ASP B O 1
ATOM 3976 N N . THR B 1 217 ? -20.655 79.635 71.686 1.00 24.43 242 THR B N 1
ATOM 3977 C CA . THR B 1 217 ? -20.676 80.551 72.826 1.00 26.11 242 THR B CA 1
ATOM 3978 C C . THR B 1 217 ? -21.902 81.447 72.775 1.00 29.58 242 THR B C 1
ATOM 3979 O O . THR B 1 217 ? -22.221 82.024 71.730 1.00 28.18 242 THR B O 1
ATOM 3983 N N . TRP B 1 218 ? -22.556 81.608 73.925 1.00 33.02 243 TRP B N 1
ATOM 3984 C CA . TRP B 1 218 ? -23.625 82.591 74.049 1.00 36.91 243 TRP B CA 1
ATOM 3985 C C . TRP B 1 218 ? -23.013 83.973 74.261 1.00 37.62 243 TRP B C 1
ATOM 3986 O O . TRP B 1 218 ? -22.206 84.170 75.177 1.00 35.03 243 TRP B O 1
ATOM 3997 N N . VAL B 1 219 ? -23.369 84.920 73.393 1.00 37.00 244 VAL B N 1
ATOM 3998 C CA . VAL B 1 219 ? -22.939 86.308 73.502 1.00 38.42 244 VAL B CA 1
ATOM 3999 C C . VAL B 1 219 ? -24.172 87.195 73.392 1.00 39.48 244 VAL B C 1
ATOM 4000 O O . VAL B 1 219 ? -25.277 86.729 73.120 1.00 43.08 244 VAL B O 1
ATOM 4004 N N . HIS B 1 220 ? -23.970 88.494 73.600 1.00 50.11 245 HIS B N 1
ATOM 4005 C CA . HIS B 1 220 ? -25.078 89.435 73.514 1.00 53.44 245 HIS B CA 1
ATOM 4006 C C . HIS B 1 220 ? -25.375 89.798 72.064 1.00 40.39 245 HIS B C 1
ATOM 4007 O O . HIS B 1 220 ? -24.466 90.053 71.266 1.00 42.41 245 HIS B O 1
ATOM 4014 N N . SER B 1 221 ? -26.665 89.806 71.725 1.00 42.63 246 SER B N 1
ATOM 4015 C CA . SER B 1 221 ? -27.105 90.192 70.389 1.00 53.45 246 SER B CA 1
ATOM 4016 C C . SER B 1 221 ? -26.695 91.609 70.013 1.00 58.19 246 SER B C 1
ATOM 4017 O O . SER B 1 221 ? -26.723 91.943 68.823 1.00 60.66 246 SER B O 1
ATOM 4020 N N . ASN B 1 222 ? -26.325 92.447 70.987 1.00 63.64 247 ASN B N 1
ATOM 4021 C CA . ASN B 1 222 ? -25.815 93.778 70.672 1.00 69.07 247 ASN B CA 1
ATOM 4022 C C . ASN B 1 222 ? -24.535 93.694 69.851 1.00 71.23 247 ASN B C 1
ATOM 4023 O O . ASN B 1 222 ? -24.316 94.500 68.937 1.00 70.12 247 ASN B O 1
ATOM 4028 N N . ASP B 1 223 ? -23.676 92.722 70.163 1.00 69.84 248 ASP B N 1
ATOM 4029 C CA . ASP B 1 223 ? -22.385 92.588 69.505 1.00 68.98 248 ASP B CA 1
ATOM 4030 C C . ASP B 1 223 ? -22.433 91.696 68.274 1.00 65.57 248 ASP B C 1
ATOM 4031 O O . ASP B 1 223 ? -21.549 91.799 67.416 1.00 67.37 248 ASP B O 1
ATOM 4036 N N . VAL B 1 224 ? -23.435 90.827 68.171 1.00 57.99 249 VAL B N 1
ATOM 4037 C CA . VAL B 1 224 ? -23.628 89.966 67.004 1.00 55.73 249 VAL B CA 1
ATOM 4038 C C . VAL B 1 224 ? -25.089 90.125 66.594 1.00 57.88 249 VAL B C 1
ATOM 4039 O O . VAL B 1 224 ? -25.974 89.429 67.101 1.00 56.67 249 VAL B O 1
ATOM 4043 N N . ASP B 1 225 ? -25.354 91.049 65.675 1.00 64.48 250 ASP B N 1
ATOM 4044 C CA . ASP B 1 225 ? -26.710 91.296 65.209 1.00 75.95 250 ASP B CA 1
ATOM 4045 C C . ASP B 1 225 ? -26.998 90.636 63.867 1.00 73.84 250 ASP B C 1
ATOM 4046 O O . ASP B 1 225 ? -28.030 90.927 63.253 1.00 79.61 250 ASP B O 1
ATOM 4051 N N . ALA B 1 226 ? -26.114 89.756 63.400 1.00 61.51 251 ALA B N 1
ATOM 4052 C CA . ALA B 1 226 ? -26.397 88.988 62.198 1.00 50.38 251 ALA B CA 1
ATOM 4053 C C . ALA B 1 226 ? -27.597 88.077 62.428 1.00 43.50 251 ALA B C 1
ATOM 4054 O O . ALA B 1 226 ? -27.850 87.611 63.543 1.00 45.94 251 ALA B O 1
ATOM 4056 N N . GLU B 1 227 ? -28.341 87.824 61.359 1.00 38.07 252 GLU B N 1
ATOM 4057 C CA . GLU B 1 227 ? -29.504 86.958 61.450 1.00 46.32 252 GLU B CA 1
ATOM 4058 C C . GLU B 1 227 ? -29.080 85.495 61.405 1.00 41.21 252 GLU B C 1
ATOM 4059 O O . GLU B 1 227 ? -28.054 85.140 60.820 1.00 37.88 252 GLU B O 1
ATOM 4065 N N . ILE B 1 228 ? -29.879 84.643 62.039 1.00 36.96 253 ILE B N 1
ATOM 4066 C CA . ILE B 1 228 ? -29.673 83.203 61.951 1.00 37.86 253 ILE B CA 1
ATOM 4067 C C . ILE B 1 228 ? -30.284 82.711 60.650 1.00 42.09 253 ILE B C 1
ATOM 4068 O O . ILE B 1 228 ? -31.478 82.905 60.395 1.00 43.67 253 ILE B O 1
ATOM 4073 N N . GLU B 1 229 ? -29.465 82.088 59.818 1.00 34.40 254 GLU B N 1
ATOM 4074 C CA . GLU B 1 229 ? -29.945 81.471 58.595 1.00 37.20 254 GLU B CA 1
ATOM 4075 C C . GLU B 1 229 ? -30.230 79.997 58.835 1.00 35.75 254 GLU B C 1
ATOM 4076 O O . GLU B 1 229 ? -29.703 79.378 59.764 1.00 34.30 254 GLU B O 1
ATOM 4082 N N . ASP B 1 230 ? -31.078 79.433 57.991 1.00 40.13 255 ASP B N 1
ATOM 4083 C CA . ASP B 1 230 ? -31.480 78.049 58.197 1.00 43.71 255 ASP B CA 1
ATOM 4084 C C . ASP B 1 230 ? -30.319 77.118 57.873 1.00 42.58 255 ASP B C 1
ATOM 4085 O O . ASP B 1 230 ? -29.630 77.317 56.862 1.00 37.67 255 ASP B O 1
ATOM 4090 N N . PRO B 1 231 ? -30.046 76.126 58.714 1.00 41.62 256 PRO B N 1
ATOM 4091 C CA . PRO B 1 231 ? -28.919 75.224 58.474 1.00 40.78 256 PRO B CA 1
ATOM 4092 C C . PRO B 1 231 ? -29.178 74.356 57.258 1.00 46.25 256 PRO B C 1
ATOM 4093 O O . PRO B 1 231 ? -30.334 74.178 56.842 1.00 44.62 256 PRO B O 1
ATOM 4097 N N . PRO B 1 232 ? -28.129 73.816 56.644 1.00 53.83 257 PRO B N 1
ATOM 4098 C CA . PRO B 1 232 ? -28.328 73.001 55.442 1.00 57.60 257 PRO B CA 1
ATOM 4099 C C . PRO B 1 232 ? -29.094 71.726 55.752 1.00 56.59 257 PRO B C 1
ATOM 4100 O O . PRO B 1 232 ? -28.998 71.165 56.847 1.00 53.82 257 PRO B O 1
ATOM 4104 N N . ILE B 1 233 ? -29.886 71.291 54.776 1.00 60.01 258 ILE B N 1
ATOM 4105 C CA . ILE B 1 233 ? -30.499 69.967 54.819 1.00 64.83 258 ILE B CA 1
ATOM 4106 C C . ILE B 1 233 ? -29.392 68.961 54.528 1.00 63.84 258 ILE B C 1
ATOM 4107 O O . ILE B 1 233 ? -28.826 68.978 53.427 1.00 61.79 258 ILE B O 1
ATOM 4112 N N . PRO B 1 234 ? -29.033 68.094 55.473 1.00 66.99 259 PRO B N 1
ATOM 4113 C CA . PRO B 1 234 ? -27.886 67.205 55.248 1.00 69.27 259 PRO B CA 1
ATOM 4114 C C . PRO B 1 234 ? -28.150 66.177 54.161 1.00 67.87 259 PRO B C 1
ATOM 4115 O O . PRO B 1 234 ? -28.992 65.289 54.327 1.00 64.97 259 PRO B O 1
ATOM 4119 N N . GLU B 1 235 ? -27.442 66.302 53.041 1.00 68.70 260 GLU B N 1
ATOM 4120 C CA . GLU B 1 235 ? -27.531 65.354 51.937 1.00 69.36 260 GLU B CA 1
ATOM 4121 C C . GLU B 1 235 ? -26.379 64.359 52.037 1.00 60.05 260 GLU B C 1
ATOM 4122 O O . GLU B 1 235 ? -25.226 64.756 52.218 1.00 55.16 260 GLU B O 1
ATOM 4128 N N . LYS B 1 236 ? -26.690 63.081 51.933 1.00 56.44 261 LYS B N 1
ATOM 4129 C CA . LYS B 1 236 ? -25.651 62.062 51.862 1.00 53.33 261 LYS B CA 1
ATOM 4130 C C . LYS B 1 236 ? -24.975 62.114 50.500 1.00 53.08 261 LYS B C 1
ATOM 4131 O O . LYS B 1 236 ? -25.663 62.063 49.478 1.00 57.23 261 LYS B O 1
ATOM 4137 N N . PRO B 1 237 ? -23.638 62.219 50.434 1.00 44.64 262 PRO B N 1
ATOM 4138 C CA . PRO B 1 237 ? -22.719 62.439 51.552 1.00 35.76 262 PRO B CA 1
ATOM 4139 C C . PRO B 1 237 ? -22.299 63.902 51.703 1.00 27.98 262 PRO B C 1
ATOM 4140 O O . PRO B 1 237 ? -22.440 64.699 50.780 1.00 33.12 262 PRO B O 1
ATOM 4144 N N . TRP B 1 238 ? -21.772 64.232 52.879 1.00 28.44 263 TRP B N 1
ATOM 4145 C CA . TRP B 1 238 ? -21.004 65.459 53.029 1.00 25.81 263 TRP B CA 1
ATOM 4146 C C . TRP B 1 238 ? -19.769 65.403 52.140 1.00 26.25 263 TRP B C 1
ATOM 4147 O O . TRP B 1 238 ? -19.065 64.393 52.100 1.00 31.48 263 TRP B O 1
ATOM 4158 N N . LYS B 1 239 ? -19.492 66.497 51.445 1.00 23.68 264 LYS B N 1
ATOM 4159 C CA . LYS B 1 239 ? -18.224 66.690 50.744 1.00 21.79 264 LYS B CA 1
ATOM 4160 C C . LYS B 1 239 ? -17.427 67.721 51.538 1.00 22.91 264 LYS B C 1
ATOM 4161 O O . LYS B 1 239 ? -17.827 68.881 51.608 1.00 23.25 264 LYS B O 1
ATOM 4167 N N . VAL B 1 240 ? -16.316 67.303 52.153 1.00 23.43 265 VAL B N 1
ATOM 4168 C CA . VAL B 1 240 ? -15.489 68.199 52.957 1.00 24.59 265 VAL B CA 1
ATOM 4169 C C . VAL B 1 240 ? -14.034 67.987 52.565 1.00 25.88 265 VAL B C 1
ATOM 4170 O O . VAL B 1 240 ? -13.680 66.989 51.934 1.00 26.07 265 VAL B O 1
ATOM 4174 N N . HIS B 1 241 ? -13.181 68.932 52.950 1.00 24.76 266 HIS B N 1
ATOM 4175 C CA . HIS B 1 241 ? -11.762 68.756 52.674 1.00 24.04 266 HIS B CA 1
ATOM 4176 C C . HIS B 1 241 ? -11.031 68.218 53.904 1.00 24.85 266 HIS B C 1
ATOM 4177 O O . HIS B 1 241 ? -11.600 68.051 54.991 1.00 23.17 266 HIS B O 1
ATOM 4184 N N . VAL B 1 242 ? -9.751 67.899 53.699 1.00 25.71 267 VAL B N 1
ATOM 4185 C CA . VAL B 1 242 ? -9.024 67.055 54.640 1.00 26.69 267 VAL B CA 1
ATOM 4186 C C . VAL B 1 242 ? -8.859 67.694 56.010 1.00 26.47 267 VAL B C 1
ATOM 4187 O O . VAL B 1 242 ? -8.705 66.973 57.006 1.00 26.18 267 VAL B O 1
ATOM 4191 N N . LYS B 1 243 ? -8.903 69.028 56.101 1.00 24.49 268 LYS B N 1
ATOM 4192 C CA . LYS B 1 243 ? -8.719 69.695 57.384 1.00 23.22 268 LYS B CA 1
ATOM 4193 C C . LYS B 1 243 ? -9.843 69.357 58.358 1.00 23.26 268 LYS B C 1
ATOM 4194 O O . LYS B 1 243 ? -9.656 69.491 59.575 1.00 25.05 268 LYS B O 1
ATOM 4200 N N . TRP B 1 244 ? -10.994 68.904 57.849 1.00 23.05 269 TRP B N 1
ATOM 4201 C CA . TRP B 1 244 ? -12.062 68.444 58.734 1.00 19.74 269 TRP B CA 1
ATOM 4202 C C . TRP B 1 244 ? -11.573 67.306 59.614 1.00 23.78 269 TRP B C 1
ATOM 4203 O O . TRP B 1 244 ? -11.879 67.257 60.807 1.00 22.02 269 TRP B O 1
ATOM 4214 N N . ILE B 1 245 ? -10.772 66.409 59.046 1.00 24.05 270 ILE B N 1
ATOM 4215 C CA . ILE B 1 245 ? -10.227 65.296 59.818 1.00 23.93 270 ILE B CA 1
ATOM 4216 C C . ILE B 1 245 ? -9.034 65.754 60.648 1.00 24.61 270 ILE B C 1
ATOM 4217 O O . ILE B 1 245 ? -8.901 65.381 61.822 1.00 25.79 270 ILE B O 1
ATOM 4222 N N . LEU B 1 246 ? -8.141 66.553 60.055 1.00 25.89 271 LEU B N 1
ATOM 4223 C CA . LEU B 1 246 ? -6.970 67.026 60.790 1.00 26.69 271 LEU B CA 1
ATOM 4224 C C . LEU B 1 246 ? -7.369 67.819 62.027 1.00 28.84 271 LEU B C 1
ATOM 4225 O O . LEU B 1 246 ? -6.779 67.642 63.100 1.00 32.99 271 LEU B O 1
ATOM 4230 N N . ASP B 1 247 ? -8.376 68.691 61.909 1.00 23.71 272 ASP B N 1
ATOM 4231 C CA . ASP B 1 247 ? -8.777 69.496 63.065 1.00 23.06 272 ASP B CA 1
ATOM 4232 C C . ASP B 1 247 ? -9.484 68.647 64.121 1.00 25.14 272 ASP B C 1
ATOM 4233 O O . ASP B 1 247 ? -9.377 68.929 65.323 1.00 27.64 272 ASP B O 1
ATOM 4238 N N . THR B 1 248 ? -10.196 67.606 63.692 1.00 22.42 273 THR B N 1
ATOM 4239 C CA . THR B 1 248 ? -10.797 66.665 64.637 1.00 22.95 273 THR B CA 1
ATOM 4240 C C . THR B 1 248 ? -9.733 66.067 65.547 1.00 28.78 273 THR B C 1
ATOM 4241 O O . THR B 1 248 ? -9.969 65.855 66.743 1.00 28.00 273 THR B O 1
ATOM 4245 N N . ASP B 1 249 ? -8.547 65.802 65.002 1.00 30.17 274 ASP B N 1
ATOM 4246 C CA . ASP B 1 249 ? -7.467 65.262 65.823 1.00 34.29 274 ASP B CA 1
ATOM 4247 C C . ASP B 1 249 ? -6.956 66.286 66.832 1.00 32.24 274 ASP B C 1
ATOM 4248 O O . ASP B 1 249 ? -6.535 65.908 67.932 1.00 33.93 274 ASP B O 1
ATOM 4253 N N . ILE B 1 250 ? -6.987 67.576 66.490 1.00 28.49 275 ILE B N 1
ATOM 4254 C CA . ILE B 1 250 ? -6.574 68.599 67.445 1.00 31.98 275 ILE B CA 1
ATOM 4255 C C . ILE B 1 250 ? -7.552 68.672 68.612 1.00 30.34 275 ILE B C 1
ATOM 4256 O O . ILE B 1 250 ? -7.145 68.789 69.774 1.00 32.98 275 ILE B O 1
ATOM 4261 N N . PHE B 1 251 ? -8.853 68.596 68.329 1.00 26.49 276 PHE B N 1
ATOM 4262 C CA . PHE B 1 251 ? -9.870 68.869 69.333 1.00 24.70 276 PHE B CA 1
ATOM 4263 C C . PHE B 1 251 ? -10.426 67.618 69.995 1.00 22.66 276 PHE B C 1
ATOM 4264 O O . PHE B 1 251 ? -11.149 67.739 70.997 1.00 25.47 276 PHE B O 1
ATOM 4272 N N . ASN B 1 252 ? -10.093 66.428 69.484 1.00 24.18 277 ASN B N 1
ATOM 4273 C CA . ASN B 1 252 ? -10.687 65.166 69.953 1.00 24.07 277 ASN B CA 1
ATOM 4274 C C . ASN B 1 252 ? -12.211 65.221 69.930 1.00 24.92 277 ASN B C 1
ATOM 4275 O O . ASN B 1 252 ? -12.902 64.729 70.826 1.00 23.92 277 ASN B O 1
ATOM 4280 N N . GLU B 1 253 ? -12.744 65.826 68.880 1.00 21.68 278 GLU B N 1
ATOM 4281 C CA . GLU B 1 253 ? -14.174 66.051 68.745 1.00 23.12 278 GLU B CA 1
ATOM 4282 C C . GLU B 1 253 ? -14.387 66.259 67.261 1.00 20.74 278 GLU B C 1
ATOM 4283 O O . GLU B 1 253 ? -13.667 67.060 66.666 1.00 22.33 278 GLU B O 1
ATOM 4289 N N . TRP B 1 254 ? -15.305 65.513 66.657 1.00 20.44 279 TRP B N 1
ATOM 4290 C CA . TRP B 1 254 ? -15.525 65.675 65.228 1.00 19.34 279 TRP B CA 1
ATOM 4291 C C . TRP B 1 254 ? -15.985 67.101 64.956 1.00 19.79 279 TRP B C 1
ATOM 4292 O O . TRP B 1 254 ? -16.867 67.626 65.645 1.00 20.19 279 TRP B O 1
ATOM 4303 N N . MET B 1 255 ? -15.369 67.724 63.958 1.00 21.15 280 MET B N 1
ATOM 4304 C CA . MET B 1 255 ? -15.614 69.123 63.659 1.00 19.20 280 MET B CA 1
ATOM 4305 C C . MET B 1 255 ? -16.926 69.284 62.904 1.00 19.07 280 MET B C 1
ATOM 4306 O O . MET B 1 255 ? -17.566 68.315 62.480 1.00 20.72 280 MET B O 1
ATOM 4311 N N . ASN B 1 256 ? -17.345 70.531 62.738 1.00 19.32 281 ASN B N 1
ATOM 4312 C CA . ASN B 1 256 ? -18.614 70.813 62.082 1.00 16.99 281 ASN B CA 1
ATOM 4313 C C . ASN B 1 256 ? -18.374 70.844 60.580 1.00 21.31 281 ASN B C 1
ATOM 4314 O O . ASN B 1 256 ? -17.634 71.702 60.086 1.00 19.98 281 ASN B O 1
ATOM 4319 N N . GLU B 1 257 ? -19.015 69.907 59.866 1.00 19.30 282 GLU B N 1
ATOM 4320 C CA . GLU B 1 257 ? -18.812 69.750 58.423 1.00 22.27 282 GLU B CA 1
ATOM 4321 C C . GLU B 1 257 ? -19.086 71.039 57.670 1.00 22.54 282 GLU B C 1
ATOM 4322 O O . GLU B 1 257 ? -18.470 71.304 56.634 1.00 22.30 282 GLU B O 1
ATOM 4328 N N . GLU B 1 258 ? -19.993 71.872 58.185 1.00 22.82 283 GLU B N 1
ATOM 4329 C CA . GLU B 1 258 ? -20.352 73.084 57.471 1.00 23.94 283 GLU B CA 1
ATOM 4330 C C . GLU B 1 258 ? -19.143 73.986 57.238 1.00 22.65 283 GLU B C 1
ATOM 4331 O O . GLU B 1 258 ? -19.083 74.700 56.229 1.00 24.88 283 GLU B O 1
ATOM 4337 N N . ASP B 1 259 ? -18.170 73.965 58.156 1.00 21.40 284 ASP B N 1
ATOM 4338 C CA . ASP B 1 259 ? -16.999 74.834 58.053 1.00 21.76 284 ASP B CA 1
ATOM 4339 C C . ASP B 1 259 ? -16.004 74.370 56.994 1.00 20.28 284 ASP B C 1
ATOM 4340 O O . ASP B 1 259 ? -15.113 75.147 56.624 1.00 23.12 284 ASP B O 1
ATOM 4345 N N . TYR B 1 260 ? -16.123 73.127 56.522 1.00 21.11 285 TYR B N 1
ATOM 4346 C CA . TYR B 1 260 ? -15.110 72.500 55.679 1.00 20.99 285 TYR B CA 1
ATOM 4347 C C . TYR B 1 260 ? -15.681 72.038 54.352 1.00 23.50 285 TYR B C 1
ATOM 4348 O O . TYR B 1 260 ? -15.019 71.283 53.625 1.00 22.91 285 TYR B O 1
ATOM 4357 N N . GLU B 1 261 ? -16.878 72.486 54.002 1.00 21.62 286 GLU B N 1
ATOM 4358 C CA . GLU B 1 261 ? -17.568 71.922 52.857 1.00 23.43 286 GLU B CA 1
ATOM 4359 C C . GLU B 1 261 ? -16.913 72.374 51.559 1.00 21.44 286 GLU B C 1
ATOM 4360 O O . GLU B 1 261 ? -16.380 73.487 51.455 1.00 22.97 286 GLU B O 1
ATOM 4366 N N . VAL B 1 262 ? -16.906 71.468 50.579 1.00 22.36 287 VAL B N 1
ATOM 4367 C CA . VAL B 1 262 ? -16.431 71.783 49.238 1.00 24.53 287 VAL B CA 1
ATOM 4368 C C . VAL B 1 262 ? -17.504 71.384 48.241 1.00 25.73 287 VAL B C 1
ATOM 4369 O O . VAL B 1 262 ? -18.396 70.586 48.542 1.00 26.87 287 VAL B O 1
ATOM 4373 N N . ASP B 1 263 ? -17.393 71.943 47.027 1.00 25.91 288 ASP B N 1
ATOM 4374 C CA . ASP B 1 263 ? -18.258 71.542 45.929 1.00 29.46 288 ASP B CA 1
ATOM 4375 C C . ASP B 1 263 ? -17.601 70.419 45.134 1.00 31.11 288 ASP B C 1
ATOM 4376 O O . ASP B 1 263 ? -16.501 69.959 45.455 1.00 31.53 288 ASP B O 1
ATOM 4381 N N . GLU B 1 264 ? -18.283 69.982 44.068 1.00 36.07 289 GLU B N 1
ATOM 4382 C CA . GLU B 1 264 ? -17.799 68.861 43.264 1.00 40.15 289 GLU B CA 1
ATOM 4383 C C . GLU B 1 264 ? -16.413 69.111 42.676 1.00 38.18 289 GLU B C 1
ATOM 4384 O O . GLU B 1 264 ? -15.684 68.148 42.384 1.00 35.55 289 GLU B O 1
ATOM 4390 N N . ASN B 1 265 ? -16.025 70.371 42.502 1.00 32.70 290 ASN B N 1
ATOM 4391 C CA . ASN B 1 265 ? -14.717 70.700 41.965 1.00 34.16 290 ASN B CA 1
ATOM 4392 C C . ASN B 1 265 ? -13.726 71.097 43.050 1.00 31.40 290 ASN B C 1
ATOM 4393 O O . ASN B 1 265 ? -12.732 71.767 42.759 1.00 32.61 290 ASN B O 1
ATOM 4398 N N . ARG B 1 266 ? -13.970 70.663 44.296 1.00 26.05 291 ARG B N 1
ATOM 4399 C CA . ARG B 1 266 ? -13.040 70.764 45.417 1.00 31.83 291 ARG B CA 1
ATOM 4400 C C . ARG B 1 266 ? -12.812 72.191 45.873 1.00 33.12 291 ARG B C 1
ATOM 4401 O O . ARG B 1 266 ? -11.851 72.461 46.596 1.00 35.76 291 ARG B O 1
ATOM 4409 N N . LYS B 1 267 ? -13.679 73.110 45.475 1.00 26.52 292 LYS B N 1
ATOM 4410 C CA . LYS B 1 267 ? -13.550 74.474 45.955 1.00 26.69 292 LYS B CA 1
ATOM 4411 C C . LYS B 1 267 ? -14.360 74.639 47.234 1.00 24.23 292 LYS B C 1
ATOM 4412 O O . LYS B 1 267 ? -15.484 74.135 47.314 1.00 23.44 292 LYS B O 1
ATOM 4418 N N . PRO B 1 268 ? -13.809 75.279 48.256 1.00 24.47 293 PRO B N 1
ATOM 4419 C CA . PRO B 1 268 ? -14.593 75.547 49.468 1.00 23.14 293 PRO B CA 1
ATOM 4420 C C . PRO B 1 268 ? -15.905 76.248 49.137 1.00 22.28 293 PRO B C 1
ATOM 4421 O O . PRO B 1 268 ? -15.964 77.130 48.274 1.00 24.70 293 PRO B O 1
ATOM 4425 N N . VAL B 1 269 ? -16.965 75.855 49.850 1.00 24.22 294 VAL B N 1
ATOM 4426 C CA . VAL B 1 269 ? -18.264 76.506 49.721 1.00 24.12 294 VAL B CA 1
ATOM 4427 C C . VAL B 1 269 ? -18.830 76.719 51.112 1.00 22.10 294 VAL B C 1
ATOM 4428 O O . VAL B 1 269 ? -18.521 75.976 52.049 1.00 27.37 294 VAL B O 1
ATOM 4432 N N . SER B 1 270 ? -19.676 77.741 51.243 1.00 22.91 295 SER B N 1
ATOM 4433 C CA . SER B 1 270 ? -20.337 78.018 52.522 1.00 24.20 295 SER B CA 1
ATOM 4434 C C . SER B 1 270 ? -21.758 78.487 52.224 1.00 25.31 295 SER B C 1
ATOM 4435 O O . SER B 1 270 ? -21.964 79.623 51.800 1.00 28.53 295 SER B O 1
ATOM 4438 N N . PHE B 1 271 ? -22.707 77.573 52.409 1.00 35.28 296 PHE B N 1
ATOM 4439 C CA . PHE B 1 271 ? -24.151 77.753 52.487 1.00 40.50 296 PHE B CA 1
ATOM 4440 C C . PHE B 1 271 ? -24.534 79.044 53.197 1.00 31.73 296 PHE B C 1
ATOM 4441 O O . PHE B 1 271 ? -25.069 79.985 52.598 1.00 37.44 296 PHE B O 1
ATOM 4449 N N . ARG B 1 272 ? -24.246 79.078 54.482 1.00 29.37 297 ARG B N 1
ATOM 4450 C CA . ARG B 1 272 ? -24.605 80.202 55.325 1.00 25.92 297 ARG B CA 1
ATOM 4451 C C . ARG B 1 272 ? -23.485 81.229 55.341 1.00 27.58 297 ARG B C 1
ATOM 4452 O O . ARG B 1 272 ? -22.335 80.939 55.013 1.00 29.44 297 ARG B O 1
ATOM 4460 N N . GLN B 1 273 ? -23.841 82.450 55.713 1.00 25.19 298 GLN B N 1
ATOM 4461 C CA . GLN B 1 273 ? -22.870 83.533 55.737 1.00 26.24 298 GLN B CA 1
ATOM 4462 C C . GLN B 1 273 ? -21.850 83.326 56.854 1.00 27.84 298 GLN B C 1
ATOM 4463 O O . GLN B 1 273 ? -22.166 82.792 57.926 1.00 28.35 298 GLN B O 1
ATOM 4469 N N . ARG B 1 274 ? -20.612 83.722 56.572 1.00 23.92 299 ARG B N 1
ATOM 4470 C CA . ARG B 1 274 ? -19.541 83.799 57.554 1.00 22.41 299 ARG B CA 1
ATOM 4471 C C . ARG B 1 274 ? -19.417 85.250 57.984 1.00 24.60 299 ARG B C 1
ATOM 4472 O O . ARG B 1 274 ? -19.219 86.131 57.142 1.00 28.71 299 ARG B O 1
ATOM 4480 N N . ILE B 1 275 ? -19.551 85.493 59.285 1.00 25.13 300 ILE B N 1
ATOM 4481 C CA . ILE B 1 275 ? -19.537 86.837 59.854 1.00 27.32 300 ILE B CA 1
ATOM 4482 C C . ILE B 1 275 ? -18.139 87.101 60.392 1.00 28.59 300 ILE B C 1
ATOM 4483 O O . ILE B 1 275 ? -17.649 86.365 61.251 1.00 26.54 300 ILE B O 1
ATOM 4488 N N . SER B 1 276 ? -17.477 88.139 59.887 1.00 31.42 301 SER B N 1
ATOM 4489 C CA . SER B 1 276 ? -16.125 88.418 60.355 1.00 31.11 301 SER B CA 1
ATOM 4490 C C . SER B 1 276 ? -16.144 88.779 61.836 1.00 31.32 301 SER B C 1
ATOM 4491 O O . SER B 1 276 ? -17.077 89.420 62.331 1.00 32.21 301 SER B O 1
ATOM 4494 N N . THR B 1 277 ? -15.107 88.355 62.563 1.00 31.27 302 THR B N 1
ATOM 4495 C CA . THR B 1 277 ? -14.997 88.755 63.963 1.00 38.65 302 THR B CA 1
ATOM 4496 C C . THR B 1 277 ? -14.363 90.134 64.123 1.00 46.24 302 THR B C 1
ATOM 4497 O O . THR B 1 277 ? -13.717 90.393 65.144 1.00 48.15 302 THR B O 1
ATOM 4501 N N . LYS B 1 278 ? -14.551 91.011 63.138 1.00 54.90 303 LYS B N 1
ATOM 4502 C CA . LYS B 1 278 ? -13.996 92.377 63.113 1.00 59.99 303 LYS B CA 1
ATOM 4503 C C . LYS B 1 278 ? -12.489 92.336 62.897 1.00 62.96 303 LYS B C 1
ATOM 4504 O O . LYS B 1 278 ? -12.021 92.012 61.804 1.00 66.22 303 LYS B O 1
#